Protein AF-0000000071927626 (afdb_homodimer)

Solvent-accessible surface area (backbone atoms only — not comparable to full-atom values): 31770 Å² total; per-residue (Å²): 131,85,54,72,72,73,43,43,65,54,48,47,54,32,38,76,66,55,18,36,39,77,75,54,97,90,39,72,40,68,29,75,59,20,46,48,46,47,48,46,46,43,46,45,42,46,58,71,63,39,72,66,50,51,65,53,47,36,52,74,73,66,48,76,83,51,55,66,34,42,35,58,22,53,21,38,52,63,71,38,95,50,81,72,76,53,72,68,54,52,50,49,32,52,75,71,53,41,40,75,35,84,67,49,60,33,39,37,35,51,79,58,47,36,29,42,33,28,72,89,71,47,73,46,75,38,41,68,43,35,72,62,47,56,37,50,58,45,45,44,81,41,42,84,43,51,51,36,57,45,65,69,70,79,61,70,52,32,38,38,36,27,69,42,69,34,28,63,73,53,45,79,70,56,86,34,36,40,39,35,36,38,53,84,86,41,53,67,53,51,43,44,58,58,66,17,39,64,87,82,41,39,60,27,38,35,56,37,52,36,53,68,34,51,50,50,44,50,52,47,17,64,73,64,71,45,71,50,28,37,47,40,48,69,73,42,65,69,50,47,75,71,58,48,36,73,59,77,95,53,72,74,73,54,72,90,78,44,58,70,63,51,42,72,75,41,43,68,34,55,74,66,46,29,24,34,60,39,32,63,50,22,70,54,90,48,69,44,78,42,96,132,85,55,72,72,73,43,42,63,54,49,47,52,32,37,76,66,55,18,35,40,78,77,52,97,92,39,70,41,68,28,77,61,20,47,50,46,47,47,44,46,43,48,43,41,46,60,70,62,38,72,66,50,51,65,52,46,34,53,74,73,66,49,76,83,52,56,66,36,41,36,59,22,53,21,38,51,63,72,37,95,50,81,72,76,52,72,67,54,51,51,51,32,53,74,71,52,41,40,74,35,83,69,48,59,33,38,37,35,50,78,58,47,37,29,43,31,30,73,90,72,48,73,46,73,38,42,68,42,36,70,62,48,56,36,50,59,45,46,45,81,44,42,84,44,52,49,36,57,45,66,67,70,80,62,72,51,33,37,39,37,26,68,42,67,32,28,63,72,53,47,78,69,55,85,33,34,40,38,34,35,38,53,84,85,40,52,68,52,51,44,44,56,58,66,16,40,66,87,82,41,41,61,28,37,37,57,36,52,36,53,69,34,51,50,50,44,50,52,48,17,63,74,62,73,46,72,51,28,36,48,39,48,69,73,43,64,70,49,48,74,73,57,47,37,73,59,76,95,54,74,72,72,54,72,89,78,45,56,68,65,50,43,72,74,42,44,69,33,56,74,67,45,29,26,34,62,39,31,64,50,20,71,53,89,48,68,44,78,43,94

Structure (mmCIF, N/CA/C/O backbone):
data_AF-0000000071927626-model_v1
#
loop_
_entity.id
_entity.type
_entity.pdbx_description
1 polymer 'Uncharacterized protein'
#
loop_
_atom_site.group_PDB
_atom_site.id
_atom_site.type_symbol
_atom_site.label_atom_id
_atom_site.label_alt_id
_atom_site.label_comp_id
_atom_site.label_asym_id
_atom_site.label_entity_id
_atom_site.label_seq_id
_atom_site.pdbx_PDB_ins_code
_atom_site.Cartn_x
_atom_site.Cartn_y
_atom_site.Cartn_z
_atom_site.occupancy
_atom_site.B_iso_or_equiv
_atom_site.auth_seq_id
_atom_site.auth_comp_id
_atom_site.auth_asym_id
_atom_site.auth_atom_id
_atom_site.pdbx_PDB_model_num
ATOM 1 N N . MET A 1 1 ? 23.094 -19.234 -42.438 1 23.61 1 MET A N 1
ATOM 2 C CA . MET A 1 1 ? 23.734 -19.094 -43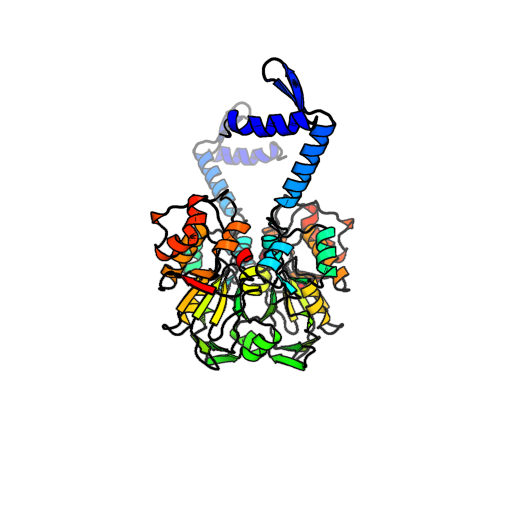.75 1 23.61 1 MET A CA 1
ATOM 3 C C . MET A 1 1 ? 22.969 -19.859 -44.812 1 23.61 1 MET A C 1
ATOM 5 O O . MET A 1 1 ? 22.938 -21.094 -44.781 1 23.61 1 MET A O 1
ATOM 9 N N . VAL A 1 2 ? 21.812 -19.422 -45.25 1 40.06 2 VAL A N 1
ATOM 10 C CA . VAL A 1 2 ? 21.078 -20.047 -46.344 1 40.06 2 VAL A CA 1
ATOM 11 C C . VAL A 1 2 ? 21.953 -20.078 -47.594 1 40.06 2 VAL A C 1
ATOM 13 O O . VAL A 1 2 ? 22.453 -19.031 -48.031 1 40.06 2 VAL A O 1
ATOM 16 N N . ARG A 1 3 ? 22.562 -21.172 -47.812 1 43.41 3 ARG A N 1
ATOM 17 C CA . ARG A 1 3 ? 23.422 -21.422 -48.969 1 43.41 3 ARG A CA 1
ATOM 18 C C . ARG A 1 3 ? 22.719 -21.062 -50.281 1 43.41 3 ARG A C 1
ATOM 20 O O . ARG A 1 3 ? 21.484 -21.156 -50.375 1 43.41 3 ARG A O 1
ATOM 27 N N . ALA A 1 4 ? 23.406 -20.438 -51.188 1 45.59 4 ALA A N 1
ATOM 28 C CA . ALA A 1 4 ? 23 -19.953 -52.5 1 45.59 4 ALA A CA 1
ATOM 29 C C . ALA A 1 4 ? 22.281 -21.031 -53.281 1 45.59 4 ALA A C 1
ATOM 31 O O . ALA A 1 4 ? 21.312 -20.75 -54 1 45.59 4 ALA A O 1
ATOM 32 N N . ARG A 1 5 ? 22.75 -22.234 -53.188 1 51.31 5 ARG A N 1
ATOM 33 C CA . ARG A 1 5 ? 22.172 -23.328 -54 1 51.31 5 ARG A CA 1
ATOM 34 C C . ARG A 1 5 ? 20.75 -23.625 -53.531 1 51.31 5 ARG A C 1
ATOM 36 O O . ARG A 1 5 ? 19.922 -24.062 -54.344 1 51.31 5 ARG A O 1
ATOM 43 N N . GLN A 1 6 ? 20.484 -23.469 -52.25 1 51.66 6 GLN A N 1
ATOM 44 C CA . GLN A 1 6 ? 19.156 -23.797 -51.719 1 51.66 6 GLN A CA 1
ATOM 45 C C . GLN A 1 6 ? 18.125 -22.781 -52.188 1 51.66 6 GLN A C 1
ATOM 47 O O . GLN A 1 6 ? 16.922 -23.047 -52.094 1 51.66 6 GLN A O 1
ATOM 52 N N . TRP A 1 7 ? 18.641 -21.656 -52.656 1 54.69 7 TRP A N 1
ATOM 53 C CA . TRP A 1 7 ? 17.688 -20.656 -53.094 1 54.69 7 TRP A CA 1
ATOM 54 C C . TRP A 1 7 ? 17.359 -20.828 -54.594 1 54.69 7 TRP A C 1
ATOM 56 O O . TRP A 1 7 ? 16.469 -20.156 -55.125 1 54.69 7 TRP A O 1
ATOM 66 N N . GLN A 1 8 ? 18.172 -21.75 -55.219 1 60 8 GLN A N 1
ATOM 67 C CA . GLN A 1 8 ? 17.984 -21.891 -56.656 1 60 8 GLN A CA 1
ATOM 68 C C . GLN A 1 8 ? 16.578 -22.359 -57 1 60 8 GLN A C 1
ATOM 70 O O . GLN A 1 8 ? 15.93 -21.828 -57.906 1 60 8 GLN A O 1
ATOM 75 N N . PRO A 1 9 ? 16.156 -23.422 -56.281 1 61.47 9 PRO A N 1
ATOM 76 C CA . PRO A 1 9 ? 14.781 -23.797 -56.625 1 61.47 9 PRO A CA 1
ATOM 77 C C . PRO A 1 9 ? 13.781 -22.688 -56.312 1 61.47 9 PRO A C 1
ATOM 79 O O . PRO A 1 9 ? 12.82 -22.5 -57.062 1 61.47 9 PRO A O 1
ATOM 82 N N . LEU A 1 10 ? 13.961 -21.953 -55.281 1 64.88 10 LEU A N 1
ATOM 83 C CA . LEU A 1 10 ? 13.078 -20.828 -55 1 64.88 10 LEU A CA 1
ATOM 84 C C . LEU A 1 10 ? 13.195 -19.734 -56.062 1 64.88 10 LEU A C 1
ATOM 86 O O . LEU A 1 10 ? 12.18 -19.172 -56.469 1 64.88 10 LEU A O 1
ATOM 90 N N . LEU A 1 11 ? 14.391 -19.5 -56.469 1 68.12 11 LEU A N 1
ATOM 91 C CA . LEU A 1 11 ? 14.594 -18.531 -57.531 1 68.12 11 LEU A CA 1
ATOM 92 C C . LEU A 1 11 ? 13.93 -19 -58.812 1 68.12 11 LEU A C 1
ATOM 94 O O . LEU A 1 11 ? 13.328 -18.203 -59.531 1 68.12 11 LEU A O 1
ATOM 98 N N . GLY A 1 12 ? 14.094 -20.281 -59.094 1 69 12 GLY A N 1
ATOM 99 C CA . GLY A 1 12 ? 13.422 -20.859 -60.25 1 69 12 GLY A CA 1
ATOM 100 C C . GLY A 1 12 ? 11.906 -20.75 -60.188 1 69 12 GLY A C 1
ATOM 101 O O . GLY A 1 12 ? 11.258 -20.375 -61.156 1 69 12 GLY A O 1
ATOM 102 N N . LEU A 1 13 ? 11.398 -21.016 -59 1 68.31 13 LEU A N 1
ATOM 103 C CA . LEU A 1 13 ? 9.961 -20.938 -58.812 1 68.31 13 LEU A CA 1
ATOM 104 C C . LEU A 1 13 ? 9.477 -19.5 -58.938 1 68.31 13 LEU A C 1
ATOM 106 O O . LEU A 1 13 ? 8.43 -19.234 -59.531 1 68.31 13 LEU A O 1
ATOM 110 N N . LEU A 1 14 ? 10.242 -18.562 -58.438 1 72.81 14 LEU A N 1
ATOM 111 C CA . LEU A 1 14 ? 9.867 -17.156 -58.531 1 72.81 14 LEU A CA 1
ATOM 112 C C . LEU A 1 14 ? 10.023 -16.641 -59.969 1 72.81 14 LEU A C 1
ATOM 114 O O . LEU A 1 14 ? 9.195 -15.852 -60.438 1 72.81 14 LEU A O 1
ATOM 118 N N . LYS A 1 15 ? 11.023 -17.172 -60.625 1 73.06 15 LYS A N 1
ATOM 119 C CA . LYS A 1 15 ? 11.234 -16.812 -62 1 73.06 15 LYS A CA 1
ATOM 120 C C . LYS A 1 15 ? 10.156 -17.406 -62.906 1 73.06 15 LYS A C 1
ATOM 122 O O . LYS A 1 15 ? 9.625 -16.734 -63.781 1 73.06 15 LYS A O 1
ATOM 127 N N . ASP A 1 16 ? 9.797 -18.672 -62.656 1 73.19 16 ASP A N 1
ATOM 128 C CA . ASP A 1 16 ? 8.797 -19.359 -63.469 1 73.19 16 ASP A CA 1
ATOM 129 C C . ASP A 1 16 ? 7.414 -18.734 -63.312 1 73.19 16 ASP A C 1
ATOM 131 O O . ASP A 1 16 ? 6.57 -18.828 -64.188 1 73.19 16 ASP A O 1
ATOM 135 N N . ASN A 1 17 ? 7.309 -18.062 -62.188 1 74.88 17 ASN A N 1
ATOM 136 C CA . ASN A 1 17 ? 6.02 -17.422 -61.938 1 74.88 17 ASN A CA 1
ATOM 137 C C . ASN A 1 17 ? 6.098 -15.906 -62.125 1 74.88 17 ASN A C 1
ATOM 139 O O . ASN A 1 17 ? 5.207 -15.18 -61.688 1 74.88 17 ASN A O 1
ATOM 143 N N . GLN A 1 18 ? 7.141 -15.531 -62.75 1 74.19 18 GLN A N 1
ATOM 144 C CA . GLN A 1 18 ? 7.371 -14.164 -63.188 1 74.19 18 GLN A CA 1
ATOM 145 C C . GLN A 1 18 ? 7.441 -13.195 -62 1 74.19 18 GLN A C 1
ATOM 147 O O . GLN A 1 18 ? 7.043 -12.039 -62.125 1 74.19 18 GLN A O 1
ATOM 152 N N . LEU A 1 19 ? 7.895 -13.672 -60.969 1 75.44 19 LEU A N 1
ATOM 153 C CA . LEU A 1 19 ? 8.023 -12.828 -59.781 1 75.44 19 LEU A CA 1
ATOM 154 C C . LEU A 1 19 ? 9.438 -12.266 -59.688 1 75.44 19 LEU A C 1
ATOM 156 O O . LEU A 1 19 ? 9.672 -11.328 -58.906 1 75.44 19 LEU A O 1
ATOM 160 N N . LEU A 1 20 ? 10.391 -12.867 -60.406 1 76.5 20 LEU A N 1
ATOM 161 C CA . LEU A 1 20 ? 11.773 -12.422 -60.469 1 76.5 20 LEU A CA 1
ATOM 162 C C . LEU A 1 20 ? 12.195 -12.141 -61.906 1 76.5 20 LEU A C 1
ATOM 164 O O . LEU A 1 20 ? 11.812 -12.867 -62.844 1 76.5 20 LEU A O 1
ATOM 168 N N . LEU A 1 21 ? 12.773 -10.953 -62.094 1 77.12 21 LEU A N 1
ATOM 169 C CA . LEU A 1 21 ? 13.398 -10.633 -63.406 1 77.12 21 LEU A CA 1
ATOM 170 C C . LEU A 1 21 ? 14.898 -10.906 -63.344 1 77.12 21 LEU A C 1
ATOM 172 O O . LEU A 1 21 ? 15.578 -10.477 -62.406 1 77.12 21 LEU A O 1
ATOM 176 N N . ALA A 1 22 ? 15.391 -11.68 -64.25 1 74.56 22 ALA A N 1
ATOM 177 C CA . ALA A 1 22 ? 16.828 -11.945 -64.375 1 74.56 22 ALA A CA 1
ATOM 178 C C . ALA A 1 22 ? 17.531 -10.82 -65.125 1 74.56 22 ALA A C 1
ATOM 180 O O . ALA A 1 22 ? 17.156 -10.484 -66.25 1 74.56 22 ALA A O 1
ATOM 181 N N . LEU A 1 23 ? 18.281 -9.938 -64.375 1 71.31 23 LEU A N 1
ATOM 182 C CA . LEU A 1 23 ? 19 -8.836 -65 1 71.31 23 LEU A CA 1
ATOM 183 C C . LEU A 1 23 ? 20.375 -9.289 -65.5 1 71.31 23 LEU A C 1
ATOM 185 O O . LEU A 1 23 ? 21.203 -8.461 -65.875 1 71.31 23 LEU A O 1
ATOM 189 N N . GLY A 1 24 ? 20.688 -10.539 -65.5 1 71.38 24 GLY A N 1
ATOM 190 C CA . GLY A 1 24 ? 21.984 -11.039 -65.938 1 71.38 24 GLY A CA 1
ATOM 191 C C . GLY A 1 24 ? 22.953 -11.188 -64.75 1 71.38 24 GLY A C 1
ATOM 192 O O . GLY A 1 24 ? 22.75 -10.625 -63.688 1 71.38 24 GLY A O 1
ATOM 193 N N . ASN A 1 25 ? 24.109 -11.922 -64.875 1 68.88 25 ASN A N 1
ATOM 194 C CA . ASN A 1 25 ? 25.203 -12.18 -63.938 1 68.88 25 ASN A CA 1
ATOM 195 C C . ASN A 1 25 ? 24.688 -12.531 -62.531 1 68.88 25 ASN A C 1
ATOM 197 O O . ASN A 1 25 ? 25.188 -12.016 -61.531 1 68.88 25 ASN A O 1
ATOM 201 N N . HIS A 1 26 ? 23.594 -13.32 -62.438 1 65 26 HIS A N 1
ATOM 202 C CA . HIS A 1 26 ? 23.016 -13.852 -61.219 1 65 26 HIS A CA 1
ATOM 203 C C . HIS A 1 26 ? 22.391 -12.75 -60.375 1 65 26 HIS A C 1
ATOM 205 O O . HIS A 1 26 ? 22.344 -12.836 -59.156 1 65 26 HIS A O 1
ATOM 211 N N . HIS A 1 27 ? 22.156 -11.664 -61.031 1 72.31 27 HIS A N 1
ATOM 212 C CA . HIS A 1 27 ? 21.391 -10.609 -60.375 1 72.31 27 HIS A CA 1
ATOM 213 C C . HIS A 1 27 ? 19.922 -10.672 -60.75 1 72.31 27 HIS A C 1
ATOM 215 O O . HIS A 1 27 ? 19.578 -10.852 -61.906 1 72.31 27 HIS A O 1
ATOM 221 N N . TYR A 1 28 ? 19.125 -10.898 -59.719 1 74.06 28 TYR A N 1
ATOM 222 C CA . TYR A 1 28 ? 17.672 -10.977 -59.906 1 74.06 28 TYR A CA 1
ATOM 223 C C . TYR A 1 28 ? 16.984 -9.781 -59.25 1 74.06 28 TYR A C 1
ATOM 225 O O . TYR A 1 28 ? 17.469 -9.234 -58.281 1 74.06 28 TYR A O 1
ATOM 233 N N . GLU A 1 29 ? 15.945 -9.219 -60.031 1 74.44 29 GLU A N 1
ATOM 234 C CA . GLU A 1 29 ? 15.078 -8.188 -59.5 1 74.44 29 GLU A CA 1
ATOM 235 C C . GLU A 1 29 ? 13.633 -8.664 -59.406 1 74.44 29 GLU A C 1
ATOM 237 O O . GLU A 1 29 ? 13.156 -9.383 -60.281 1 74.44 29 GLU A O 1
ATOM 242 N N . LEU A 1 30 ? 13.031 -8.391 -58.312 1 74.25 30 LEU A N 1
ATOM 243 C CA . LEU A 1 30 ? 11.609 -8.695 -58.156 1 74.25 30 LEU A CA 1
ATOM 244 C C . LEU A 1 30 ? 10.781 -7.855 -59.125 1 74.25 30 LEU A C 1
ATOM 246 O O . LEU A 1 30 ? 11.008 -6.652 -59.25 1 74.25 30 LEU A O 1
ATOM 250 N N . THR A 1 31 ? 9.914 -8.516 -59.875 1 76 31 THR A N 1
ATOM 251 C CA . THR A 1 31 ? 8.914 -7.797 -60.656 1 76 31 THR A CA 1
ATOM 252 C C . THR A 1 31 ? 7.879 -7.148 -59.75 1 76 31 THR A C 1
ATOM 254 O O . THR A 1 31 ? 7.812 -7.465 -58.562 1 76 31 THR A O 1
ATOM 257 N N . PRO A 1 32 ? 7.094 -6.266 -60.188 1 76.25 32 PRO A N 1
ATOM 258 C CA . PRO A 1 32 ? 6.004 -5.723 -59.375 1 76.25 32 PRO A CA 1
ATOM 259 C C . PRO A 1 32 ? 5.074 -6.809 -58.844 1 76.25 32 PRO A C 1
ATOM 261 O O . PRO A 1 32 ? 4.621 -6.727 -57.688 1 76.25 32 PRO A O 1
ATOM 264 N N . ALA A 1 33 ? 4.898 -7.801 -59.594 1 73.75 33 ALA A N 1
ATOM 265 C CA . ALA A 1 33 ? 4.082 -8.922 -59.156 1 73.75 33 ALA A CA 1
ATOM 266 C C . ALA A 1 33 ? 4.809 -9.742 -58.094 1 73.75 33 ALA A C 1
ATOM 268 O O . ALA A 1 33 ? 4.191 -10.195 -57.125 1 73.75 33 ALA A O 1
ATOM 269 N N . GLY A 1 34 ? 6.051 -9.844 -58.25 1 70.12 34 GLY A N 1
ATOM 270 C CA . GLY A 1 34 ? 6.852 -10.547 -57.281 1 70.12 34 GLY A CA 1
ATOM 271 C C . GLY A 1 34 ? 6.93 -9.805 -55.938 1 70.12 34 GLY A C 1
ATOM 272 O O . GLY A 1 34 ? 6.836 -10.422 -54.875 1 70.12 34 GLY A O 1
ATOM 273 N N . ARG A 1 35 ? 7.051 -8.578 -56.094 1 70.62 35 ARG A N 1
ATOM 274 C CA . ARG A 1 35 ? 7.043 -7.762 -54.875 1 70.62 35 ARG A CA 1
ATOM 275 C C . ARG A 1 35 ? 5.703 -7.867 -54.156 1 70.62 35 ARG A C 1
ATOM 277 O O . ARG A 1 35 ? 5.664 -7.973 -52.938 1 70.62 35 ARG A O 1
ATOM 284 N N . ARG A 1 36 ? 4.68 -7.832 -54.875 1 66.25 36 ARG A N 1
ATOM 285 C CA . ARG A 1 36 ? 3.354 -7.98 -54.281 1 66.25 36 ARG A CA 1
ATOM 286 C C . ARG A 1 36 ? 3.184 -9.359 -53.656 1 66.25 36 ARG A C 1
ATOM 288 O O . ARG A 1 36 ? 2.645 -9.484 -52.562 1 66.25 36 ARG A O 1
ATOM 295 N N . TYR A 1 37 ? 3.641 -10.289 -54.406 1 62.88 37 TYR A N 1
ATOM 296 C CA . TYR A 1 37 ? 3.527 -11.656 -53.906 1 62.88 37 TYR A CA 1
ATOM 297 C C . TYR A 1 37 ? 4.359 -11.859 -52.656 1 62.88 37 TYR A C 1
ATOM 299 O O . TYR A 1 37 ? 3.871 -12.414 -51.656 1 62.88 37 TYR A O 1
ATOM 307 N N . LEU A 1 38 ? 5.512 -11.398 -52.656 1 64.25 38 LEU A N 1
ATOM 308 C CA . LEU A 1 38 ? 6.359 -11.57 -51.5 1 64.25 38 LEU A CA 1
ATOM 309 C C . LEU A 1 38 ? 5.855 -10.719 -50.344 1 64.25 38 LEU A C 1
ATOM 311 O O . LEU A 1 38 ? 5.887 -11.156 -49.188 1 64.25 38 LEU A O 1
ATOM 315 N N . THR A 1 39 ? 5.41 -9.594 -50.719 1 64 39 THR A N 1
ATOM 316 C CA . THR A 1 39 ? 4.812 -8.766 -49.688 1 64 39 THR A CA 1
ATOM 317 C C . THR A 1 39 ? 3.586 -9.453 -49.094 1 64 39 THR A C 1
ATOM 319 O O . THR A 1 39 ? 3.402 -9.445 -47.875 1 64 39 THR A O 1
ATOM 322 N N . ARG A 1 40 ? 2.814 -9.93 -49.969 1 60.16 40 ARG A N 1
ATOM 323 C CA . ARG A 1 40 ? 1.632 -10.641 -49.5 1 60.16 40 ARG A CA 1
ATOM 324 C C . ARG A 1 40 ? 2.021 -11.891 -48.719 1 60.16 40 ARG A C 1
ATOM 326 O O . ARG A 1 40 ? 1.468 -12.164 -47.656 1 60.16 40 ARG A O 1
ATOM 333 N N . GLU A 1 41 ? 2.918 -12.648 -49.312 1 60.59 41 GLU A N 1
ATOM 334 C CA . GLU A 1 41 ? 3.348 -13.867 -48.625 1 60.59 41 GLU A CA 1
ATOM 335 C C . GLU A 1 41 ? 4.043 -13.539 -47.312 1 60.59 41 GLU A C 1
ATOM 337 O O . GLU A 1 41 ? 3.859 -14.242 -46.312 1 60.59 41 GLU A O 1
ATOM 342 N N . LEU A 1 42 ? 4.777 -12.484 -47.438 1 56.38 42 LEU A N 1
ATOM 343 C CA . LEU A 1 42 ? 5.418 -12.039 -46.188 1 56.38 42 LEU A CA 1
ATOM 344 C C . LEU A 1 42 ? 4.383 -11.516 -45.188 1 56.38 42 LEU A C 1
ATOM 346 O O . LEU A 1 42 ? 4.496 -11.758 -44 1 56.38 42 LEU A O 1
ATOM 350 N N . THR A 1 43 ? 3.508 -10.734 -45.781 1 57.44 43 THR A N 1
ATOM 351 C CA . THR A 1 43 ? 2.395 -10.305 -44.938 1 57.44 43 THR A CA 1
ATOM 352 C C . THR A 1 43 ? 1.615 -11.508 -44.406 1 57.44 43 THR A C 1
ATOM 354 O O . THR A 1 43 ? 1.239 -11.547 -43.25 1 57.44 43 THR A O 1
ATOM 357 N N . LEU A 1 44 ? 1.325 -12.375 -45.344 1 52.66 44 LEU A N 1
ATOM 358 C CA . LEU A 1 44 ? 0.634 -13.594 -44.969 1 52.66 44 LEU A CA 1
ATOM 359 C C . LEU A 1 44 ? 1.498 -14.43 -44.031 1 52.66 44 LEU A C 1
ATOM 361 O O . LEU A 1 44 ? 0.991 -15.023 -43.062 1 52.66 44 LEU A O 1
ATOM 365 N N . ALA A 1 45 ? 2.705 -14.602 -44.438 1 53 45 ALA A N 1
ATOM 366 C CA . ALA A 1 45 ? 3.643 -15.289 -43.531 1 53 45 ALA A CA 1
ATOM 367 C C . ALA A 1 45 ? 3.789 -14.547 -42.219 1 53 45 ALA A C 1
ATOM 369 O O . ALA A 1 45 ? 3.895 -15.18 -41.156 1 53 45 ALA A O 1
ATOM 370 N N . GLU A 1 46 ? 3.992 -13.266 -42.406 1 52.22 46 GLU A N 1
ATOM 371 C CA . GLU A 1 46 ? 3.986 -12.484 -41.188 1 52.22 46 GLU A CA 1
ATOM 372 C C . GLU A 1 46 ? 2.699 -12.703 -40.406 1 52.22 46 GLU A C 1
ATOM 374 O O . GLU A 1 46 ? 2.723 -12.781 -39.156 1 52.22 46 GLU A O 1
ATOM 379 N N . ILE A 1 47 ? 1.61 -12.672 -41.156 1 49.16 47 ILE A N 1
ATOM 380 C CA . ILE A 1 47 ? 0.325 -13 -40.562 1 49.16 47 ILE A CA 1
ATOM 381 C C . ILE A 1 47 ? 0.337 -14.453 -40.094 1 49.16 47 ILE A C 1
ATOM 383 O O . ILE A 1 47 ? -0.158 -14.766 -39 1 49.16 47 ILE A O 1
ATOM 387 N N . ALA A 1 48 ? 0.752 -15.461 -40.969 1 50.81 48 ALA A N 1
ATOM 388 C CA . ALA A 1 48 ? 0.795 -16.875 -40.625 1 50.81 48 ALA A CA 1
ATOM 389 C C . ALA A 1 48 ? 1.759 -17.125 -39.469 1 50.81 48 ALA A C 1
ATOM 391 O O . ALA A 1 48 ? 1.531 -18.016 -38.656 1 50.81 48 ALA A O 1
ATOM 392 N N . THR A 1 49 ? 2.85 -16.406 -39.469 1 53.72 49 THR A N 1
ATOM 393 C CA . THR A 1 49 ? 3.852 -16.719 -38.469 1 53.72 49 THR A CA 1
ATOM 394 C C . THR A 1 49 ? 3.752 -15.734 -37.312 1 53.72 49 THR A C 1
ATOM 396 O O . THR A 1 49 ? 4.641 -15.695 -36.438 1 53.72 49 THR A O 1
ATOM 399 N N . ALA A 1 50 ? 2.83 -14.852 -37.469 1 57.91 50 ALA A N 1
ATOM 400 C CA . ALA A 1 50 ? 2.777 -13.852 -36.406 1 57.91 50 ALA A CA 1
ATOM 401 C C . ALA A 1 50 ? 2.49 -14.508 -35.062 1 57.91 50 ALA A C 1
ATOM 403 O O . ALA A 1 50 ? 1.683 -15.438 -34.969 1 57.91 50 ALA A O 1
ATOM 404 N N . PRO A 1 51 ? 3.391 -14.289 -34.25 1 65.75 51 PRO A N 1
ATOM 405 C CA . PRO A 1 51 ? 3.096 -14.812 -32.906 1 65.75 51 PRO A CA 1
ATOM 406 C C . PRO A 1 51 ? 1.652 -14.547 -32.469 1 65.75 51 PRO A C 1
ATOM 408 O O . PRO A 1 51 ? 1.049 -13.562 -32.875 1 65.75 51 PRO A O 1
ATOM 411 N N . PRO A 1 52 ? 0.988 -15.633 -32.094 1 76.31 52 PRO A N 1
ATOM 412 C CA . PRO A 1 52 ? -0.389 -15.453 -31.641 1 76.31 52 PRO A CA 1
ATOM 413 C C . PRO A 1 52 ? -0.571 -14.18 -30.812 1 76.31 52 PRO A C 1
ATOM 415 O O . PRO A 1 52 ? 0.357 -13.75 -30.109 1 76.31 52 PRO A O 1
ATOM 418 N N . THR A 1 53 ? -1.671 -13.547 -31.141 1 80.94 53 THR A N 1
ATOM 419 C CA . THR A 1 53 ? -2.051 -12.445 -30.266 1 80.94 53 THR A CA 1
ATOM 420 C C . THR A 1 53 ? -2.141 -12.906 -28.812 1 80.94 53 THR A C 1
ATOM 422 O O . THR A 1 53 ? -2.262 -14.109 -28.547 1 80.94 53 THR A O 1
ATOM 425 N N . PRO A 1 54 ? -1.93 -12.031 -27.922 1 83.12 54 PRO A N 1
ATOM 426 C CA . PRO A 1 54 ? -2.049 -12.406 -26.5 1 83.12 54 PRO A CA 1
ATOM 427 C C . PRO A 1 54 ? -3.342 -13.172 -26.203 1 83.12 54 PRO A C 1
ATOM 429 O O . PRO A 1 54 ? -3.328 -14.141 -25.453 1 83.12 54 PRO A O 1
ATOM 432 N N . GLU A 1 55 ? -4.383 -12.82 -26.859 1 82.88 55 GLU A N 1
ATOM 433 C CA . GLU A 1 55 ? -5.664 -13.492 -26.625 1 82.88 55 GLU A CA 1
ATOM 434 C C . GLU A 1 55 ? -5.641 -14.914 -27.172 1 82.88 55 GLU A C 1
ATOM 436 O O . GLU A 1 55 ? -6.176 -15.836 -26.547 1 82.88 55 GLU A O 1
ATOM 441 N N . GLU A 1 56 ? -5.07 -15.039 -28.297 1 84.31 56 GLU A N 1
ATOM 442 C CA . GLU A 1 56 ? -4.957 -16.359 -28.906 1 84.31 56 GLU A CA 1
ATOM 443 C C . GLU A 1 56 ? -4.082 -17.281 -28.062 1 84.31 56 GLU A C 1
ATOM 445 O O . GLU A 1 56 ? -4.398 -18.469 -27.906 1 84.31 56 GLU A O 1
ATOM 450 N N . TRP A 1 57 ? -3.072 -16.719 -27.625 1 89.62 57 TRP A N 1
ATOM 451 C CA . TRP A 1 57 ? -2.184 -17.516 -26.781 1 89.62 57 TRP A CA 1
ATOM 452 C C . TRP A 1 57 ? -2.893 -17.969 -25.516 1 89.62 57 TRP A C 1
ATOM 454 O O . TRP A 1 57 ? -2.828 -19.141 -25.141 1 89.62 57 TRP A O 1
ATOM 464 N N . LEU A 1 58 ? -3.557 -17.031 -24.828 1 88.69 58 LEU A N 1
ATOM 465 C CA . LEU A 1 58 ? -4.277 -17.344 -23.609 1 88.69 58 LEU A CA 1
ATOM 466 C C . LEU A 1 58 ? -5.309 -18.453 -23.844 1 88.69 58 LEU A C 1
ATOM 468 O O . LEU A 1 58 ? -5.414 -19.375 -23.047 1 88.69 58 LEU A O 1
ATOM 472 N N . HIS A 1 59 ? -5.992 -18.328 -24.953 1 86.25 59 HIS A N 1
ATOM 473 C CA . HIS A 1 59 ? -6.992 -19.328 -25.297 1 86.25 59 HIS A CA 1
ATOM 474 C C . HIS A 1 59 ? -6.348 -20.688 -25.547 1 86.25 59 HIS A C 1
ATOM 476 O O . HIS A 1 59 ? -6.879 -21.719 -25.125 1 86.25 59 HIS A O 1
ATOM 482 N N . GLY A 1 60 ? -5.25 -20.656 -26.219 1 87.75 60 GLY A N 1
ATOM 483 C CA . GLY A 1 60 ? -4.523 -21.875 -26.5 1 87.75 60 GLY A CA 1
ATOM 484 C C . GLY A 1 60 ? -4.055 -22.594 -25.234 1 87.75 60 GLY A C 1
ATOM 485 O O . GLY A 1 60 ? -3.957 -23.812 -25.219 1 87.75 60 GLY A O 1
ATOM 486 N N . GLN A 1 61 ? -3.75 -21.797 -24.156 1 88.94 61 GLN A N 1
ATOM 487 C CA . GLN A 1 61 ? -3.271 -22.359 -22.906 1 88.94 61 GLN A CA 1
ATOM 488 C C . GLN A 1 61 ? -4.438 -22.734 -22 1 88.94 61 GLN A C 1
ATOM 490 O O . GLN A 1 61 ? -4.234 -23.344 -20.938 1 88.94 61 GLN A O 1
ATOM 495 N N . GLY A 1 62 ? -5.656 -22.312 -22.406 1 85.38 62 GLY A N 1
ATOM 496 C CA . GLY A 1 62 ? -6.828 -22.578 -21.594 1 85.38 62 GLY A CA 1
ATOM 497 C C . GLY A 1 62 ? -6.992 -21.609 -20.438 1 85.38 62 GLY A C 1
ATOM 498 O O . GLY A 1 62 ? -7.652 -21.922 -19.453 1 85.38 62 GLY A O 1
ATOM 499 N N . TRP A 1 63 ? -6.309 -20.516 -20.562 1 87.31 63 TRP A N 1
ATOM 500 C CA . TRP A 1 63 ? -6.438 -19.5 -19.516 1 87.31 63 TRP A CA 1
ATOM 501 C C . TRP A 1 63 ? -7.684 -18.656 -19.75 1 87.31 63 TRP A C 1
ATOM 503 O O . TRP A 1 63 ? -7.988 -18.266 -20.875 1 87.31 63 TRP A O 1
ATOM 513 N N . GLN A 1 64 ? -8.445 -18.453 -18.688 1 81.38 64 GLN A N 1
ATOM 514 C CA . GLN A 1 64 ? -9.641 -17.625 -18.75 1 81.38 64 GLN A CA 1
ATOM 515 C C . GLN A 1 64 ? -9.477 -16.375 -17.875 1 81.38 64 GLN A C 1
ATOM 517 O O . GLN A 1 64 ? -9.031 -16.469 -16.734 1 81.38 64 GLN A O 1
ATOM 522 N N . LEU A 1 65 ? -9.734 -15.312 -18.547 1 87 65 LEU A N 1
ATOM 523 C CA . LEU A 1 65 ? -9.711 -14.062 -17.781 1 87 65 LEU A CA 1
ATOM 524 C C . LEU A 1 65 ? -11 -13.891 -16.984 1 87 65 LEU A C 1
ATOM 526 O O . LEU A 1 65 ? -12.086 -14.188 -17.5 1 87 65 LEU A O 1
ATOM 530 N N . ALA A 1 66 ? -10.828 -13.555 -15.75 1 88.56 66 ALA A N 1
ATOM 531 C CA . ALA A 1 66 ? -11.984 -13.266 -14.914 1 88.56 66 ALA A CA 1
ATOM 532 C C . ALA A 1 66 ? -12.617 -11.93 -15.281 1 88.56 66 ALA A C 1
ATOM 534 O O . ALA A 1 66 ? -12.078 -11.188 -16.109 1 88.56 66 ALA A O 1
ATOM 535 N N . GLU A 1 67 ? -13.805 -11.742 -14.734 1 90.19 67 GLU A N 1
ATOM 536 C CA . GLU A 1 67 ? -14.492 -10.477 -14.961 1 90.19 67 GLU A CA 1
ATOM 537 C C . GLU A 1 67 ? -13.641 -9.289 -14.5 1 90.19 67 GLU A C 1
ATOM 539 O O . GLU A 1 67 ? -13.625 -8.25 -15.156 1 90.19 67 GLU A O 1
ATOM 544 N N . GLN A 1 68 ? -13.016 -9.539 -13.43 1 93.94 68 GLN A N 1
ATOM 545 C CA . GLN A 1 68 ? -12.078 -8.539 -12.93 1 93.94 68 GLN A CA 1
ATOM 546 C C . GLN A 1 68 ? -10.648 -9.07 -12.945 1 93.94 68 GLN A C 1
ATOM 548 O O . GLN A 1 68 ? -10.383 -10.164 -12.438 1 93.94 68 GLN A O 1
ATOM 553 N N . VAL A 1 69 ? -9.781 -8.305 -13.633 1 95.69 69 VAL A N 1
ATOM 554 C CA . VAL A 1 69 ? -8.398 -8.758 -13.789 1 95.69 69 VAL A CA 1
ATOM 555 C C . VAL A 1 69 ? -7.449 -7.656 -13.32 1 95.69 69 VAL A C 1
ATOM 557 O O . VAL A 1 69 ? -7.703 -6.473 -13.547 1 95.69 69 VAL A O 1
ATOM 560 N N . ASN A 1 70 ? -6.418 -8.062 -12.672 1 97.25 70 ASN A N 1
ATOM 561 C CA . ASN A 1 70 ? -5.402 -7.094 -12.281 1 97.25 70 ASN A CA 1
ATOM 562 C C . ASN A 1 70 ? -4.75 -6.441 -13.5 1 97.25 70 ASN A C 1
ATOM 564 O O . ASN A 1 70 ? -4.352 -7.133 -14.438 1 97.25 70 ASN A O 1
ATOM 568 N N . GLU A 1 71 ? -4.598 -5.188 -13.461 1 96.88 71 GLU A N 1
ATOM 569 C CA . GLU A 1 71 ? -4.145 -4.434 -14.625 1 96.88 71 GLU A CA 1
ATOM 570 C C . GLU A 1 71 ? -2.691 -4.758 -14.961 1 96.88 71 GLU A C 1
ATOM 572 O O . GLU A 1 71 ? -2.305 -4.766 -16.125 1 96.88 71 GLU A O 1
ATOM 577 N N . ARG A 1 72 ? -1.856 -5.031 -13.938 1 97.06 72 ARG A N 1
ATOM 578 C CA . ARG A 1 72 ? -0.457 -5.359 -14.188 1 97.06 72 ARG A CA 1
ATOM 579 C C . ARG A 1 72 ? -0.327 -6.73 -14.844 1 97.06 72 ARG A C 1
ATOM 581 O O . ARG A 1 72 ? 0.537 -6.93 -15.703 1 97.06 72 ARG A O 1
ATOM 588 N N . VAL A 1 73 ? -1.159 -7.625 -14.453 1 96.94 73 VAL A N 1
ATOM 589 C CA . VAL A 1 73 ? -1.164 -8.961 -15.047 1 96.94 73 VAL A CA 1
ATOM 590 C C . VAL A 1 73 ? -1.575 -8.867 -16.516 1 96.94 73 VAL A C 1
ATOM 592 O O . VAL A 1 73 ? -0.911 -9.438 -17.391 1 96.94 73 VAL A O 1
ATOM 595 N N . LEU A 1 74 ? -2.637 -8.172 -16.75 1 95.75 74 LEU A N 1
ATOM 596 C CA . LEU A 1 74 ? -3.1 -8.047 -18.125 1 95.75 74 LEU A CA 1
ATOM 597 C C . LEU A 1 74 ? -2.066 -7.316 -18.984 1 95.75 74 LEU A C 1
ATOM 599 O O . LEU A 1 74 ? -1.818 -7.699 -20.125 1 95.75 74 LEU A O 1
ATOM 603 N N . ALA A 1 75 ? -1.479 -6.262 -18.453 1 96.25 75 ALA A N 1
ATOM 604 C CA . ALA A 1 75 ? -0.436 -5.543 -19.188 1 96.25 75 ALA A CA 1
ATOM 605 C C . ALA A 1 75 ? 0.726 -6.469 -19.531 1 96.25 75 ALA A C 1
ATOM 607 O O . ALA A 1 75 ? 1.228 -6.445 -20.656 1 96.25 75 ALA A O 1
ATOM 608 N N . ALA A 1 76 ? 1.138 -7.285 -18.594 1 95.5 76 ALA A N 1
ATOM 609 C CA . ALA A 1 76 ? 2.23 -8.227 -18.828 1 95.5 76 ALA A CA 1
ATOM 610 C C . ALA A 1 76 ? 1.862 -9.234 -19.922 1 95.5 76 ALA A C 1
ATOM 612 O O . ALA A 1 76 ? 2.672 -9.523 -20.812 1 95.5 76 ALA A O 1
ATOM 613 N N . LEU A 1 77 ? 0.679 -9.719 -19.891 1 94.06 77 LEU A N 1
ATOM 614 C CA . LEU A 1 77 ? 0.218 -10.711 -20.859 1 94.06 77 LEU A CA 1
ATOM 615 C C . LEU A 1 77 ? 0.088 -10.102 -22.25 1 94.06 77 LEU A C 1
ATOM 617 O O . LEU A 1 77 ? 0.176 -10.812 -23.25 1 94.06 77 LEU A O 1
ATOM 621 N N . TYR A 1 78 ? -0.131 -8.836 -22.297 1 92.88 78 TYR A N 1
ATOM 622 C CA . TYR A 1 78 ? -0.192 -8.125 -23.562 1 92.88 78 TYR A CA 1
ATOM 623 C C . TYR A 1 78 ? 1.172 -7.562 -23.953 1 92.88 78 TYR A C 1
ATOM 625 O O . TYR A 1 78 ? 1.279 -6.73 -24.844 1 92.88 78 TYR A O 1
ATOM 633 N N . ARG A 1 79 ? 2.197 -7.945 -23.172 1 91.06 79 ARG A N 1
ATOM 634 C CA . ARG A 1 79 ? 3.6 -7.637 -23.438 1 91.06 79 ARG A CA 1
ATOM 635 C C . ARG A 1 79 ? 3.848 -6.133 -23.391 1 91.06 79 ARG A C 1
ATOM 637 O O . ARG A 1 79 ? 4.559 -5.59 -24.234 1 91.06 79 ARG A O 1
ATOM 644 N N . LYS A 1 80 ? 3.137 -5.523 -22.438 1 90.75 80 LYS A N 1
ATOM 645 C CA . LYS A 1 80 ? 3.346 -4.102 -22.188 1 90.75 80 LYS A CA 1
ATOM 646 C C . LYS A 1 80 ? 4.301 -3.877 -21.016 1 90.75 80 LYS A C 1
ATOM 648 O O . LYS A 1 80 ? 4.266 -4.613 -20.031 1 90.75 80 LYS A O 1
ATOM 653 N N . SER A 1 81 ? 5.109 -2.867 -21.156 1 84.62 81 SER A N 1
ATOM 654 C CA . SER A 1 81 ? 6.062 -2.549 -20.094 1 84.62 81 SER A CA 1
ATOM 655 C C . SER A 1 81 ? 5.387 -1.802 -18.953 1 84.62 81 SER A C 1
ATOM 657 O O . SER A 1 81 ? 5.891 -1.788 -17.828 1 84.62 81 SER A O 1
ATOM 659 N N . GLU A 1 82 ? 4.363 -1.123 -19.281 1 89.31 82 GLU A N 1
ATOM 660 C CA . GLU A 1 82 ? 3.58 -0.392 -18.297 1 89.31 82 GLU A CA 1
ATOM 661 C C . GLU A 1 82 ? 2.084 -0.591 -18.516 1 89.31 82 GLU A C 1
ATOM 663 O O . GLU A 1 82 ? 1.672 -1.134 -19.547 1 89.31 82 GLU A O 1
ATOM 668 N N . VAL A 1 83 ? 1.381 -0.279 -17.484 1 92.38 83 VAL A N 1
ATOM 669 C CA . VAL A 1 83 ? -0.07 -0.374 -17.609 1 92.38 83 VAL A CA 1
ATOM 670 C C . VAL A 1 83 ? -0.587 0.746 -18.516 1 92.38 83 VAL A C 1
ATOM 672 O O . VAL A 1 83 ? -0.882 1.846 -18.031 1 92.38 83 VAL A O 1
ATOM 675 N N . SER A 1 84 ? -0.578 0.492 -19.688 1 90.44 84 SER A N 1
ATOM 676 C CA . SER A 1 84 ? -1.074 1.407 -20.719 1 90.44 84 SER A CA 1
ATOM 677 C C . SER A 1 84 ? -1.738 0.65 -21.859 1 90.44 84 SER A C 1
ATOM 679 O O . SER A 1 84 ? -1.078 -0.102 -22.578 1 90.44 84 SER A O 1
ATOM 681 N N . PHE A 1 85 ? -2.986 0.832 -22 1 92.56 85 PHE A N 1
ATOM 682 C CA . PHE A 1 85 ? -3.736 0.151 -23.047 1 92.56 85 PHE A CA 1
ATOM 683 C C . PHE A 1 85 ? -4.309 1.153 -24.047 1 92.56 85 PHE A C 1
ATOM 685 O O . PHE A 1 85 ? -4.75 2.238 -23.656 1 92.56 85 PHE A O 1
ATOM 692 N N . SER A 1 86 ? -4.316 0.805 -25.328 1 90.06 86 SER A N 1
ATOM 693 C CA . SER A 1 86 ? -4.891 1.643 -26.375 1 90.06 86 SER A CA 1
ATOM 694 C C . SER A 1 86 ? -6.406 1.727 -26.25 1 90.06 86 SER A C 1
ATOM 696 O O . SER A 1 86 ? -7.031 0.874 -25.609 1 90.06 86 SER A O 1
ATOM 698 N N . PRO A 1 87 ? -6.949 2.797 -26.812 1 90.25 87 PRO A N 1
ATOM 699 C CA . PRO A 1 87 ? -8.406 2.898 -26.812 1 90.25 87 PRO A CA 1
ATOM 700 C C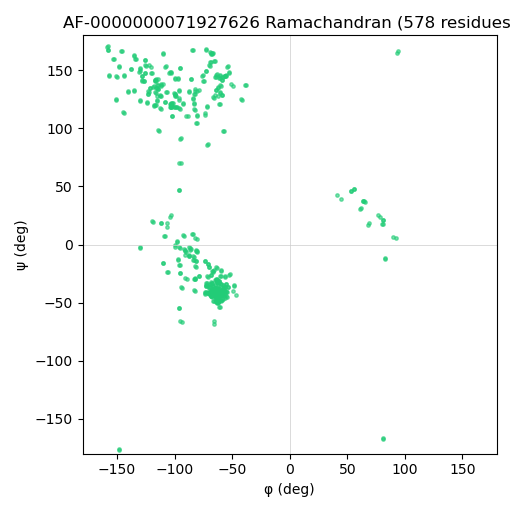 . PRO A 1 87 ? -9.094 1.667 -27.406 1 90.25 87 PRO A C 1
ATOM 702 O O . PRO A 1 87 ? -10.117 1.215 -26.891 1 90.25 87 PRO A O 1
ATOM 705 N N . ASN A 1 88 ? -8.492 1.065 -28.453 1 89.12 88 ASN A N 1
ATOM 706 C CA . ASN A 1 88 ? -9.055 -0.13 -29.078 1 89.12 88 ASN A CA 1
ATOM 707 C C . ASN A 1 88 ? -9.023 -1.322 -28.125 1 89.12 88 ASN A C 1
ATOM 709 O O . ASN A 1 88 ? -9.977 -2.096 -28.047 1 89.12 88 ASN A O 1
ATOM 713 N N . GLU A 1 89 ? -7.926 -1.434 -27.391 1 88.69 89 GLU A N 1
ATOM 714 C CA . GLU A 1 89 ? -7.82 -2.506 -26.406 1 88.69 89 GLU A CA 1
ATOM 715 C C . GLU A 1 89 ? -8.836 -2.326 -25.281 1 88.69 89 GLU A C 1
ATOM 717 O O . GLU A 1 89 ? -9.453 -3.297 -24.844 1 88.69 89 GLU A O 1
ATOM 722 N N . GLN A 1 90 ? -9 -1.086 -24.844 1 90.12 90 GLN A N 1
ATOM 723 C CA . GLN A 1 90 ? -9.953 -0.782 -23.781 1 90.12 90 GLN A CA 1
ATOM 724 C C . GLN A 1 90 ? -11.383 -1.126 -24.203 1 90.12 90 GLN A C 1
ATOM 726 O O . GLN A 1 90 ? -12.141 -1.699 -23.422 1 90.12 90 GLN A O 1
ATOM 731 N N . ILE A 1 91 ? -11.727 -0.783 -25.438 1 90.5 91 ILE A N 1
ATOM 732 C CA . ILE A 1 91 ? -13.039 -1.102 -26 1 90.5 91 ILE A CA 1
ATOM 733 C C . ILE A 1 91 ? -13.203 -2.615 -26.078 1 90.5 91 ILE A C 1
ATOM 735 O O . ILE A 1 91 ? -14.266 -3.148 -25.734 1 90.5 91 ILE A O 1
ATOM 739 N N . ASP A 1 92 ? -12.148 -3.295 -26.5 1 88.31 92 ASP A N 1
ATOM 740 C CA . ASP A 1 92 ? -12.172 -4.75 -26.594 1 88.31 92 ASP A CA 1
ATOM 741 C C . ASP A 1 92 ? -12.422 -5.391 -25.234 1 88.31 92 ASP A C 1
ATOM 743 O O . ASP A 1 92 ? -13.211 -6.328 -25.109 1 88.31 92 ASP A O 1
ATOM 747 N N . PHE A 1 93 ? -11.734 -4.848 -24.156 1 90.56 93 PHE A N 1
ATOM 748 C CA . PHE A 1 93 ? -11.93 -5.359 -22.812 1 90.56 93 PHE A CA 1
ATOM 749 C C . PHE A 1 93 ? -13.367 -5.164 -22.359 1 90.56 93 PHE A C 1
ATOM 751 O O . PHE A 1 93 ? -13.977 -6.078 -21.797 1 90.56 93 PHE A O 1
ATOM 758 N N . GLU A 1 94 ? -13.875 -4.02 -22.625 1 89.94 94 GLU A N 1
ATOM 759 C CA . GLU A 1 94 ? -15.242 -3.703 -22.234 1 89.94 94 GLU A CA 1
ATOM 760 C C . GLU A 1 94 ? -16.25 -4.621 -22.938 1 89.94 94 GLU A C 1
ATOM 762 O O . GLU A 1 94 ? -17.188 -5.109 -22.312 1 89.94 94 GLU A O 1
ATOM 767 N N . ASP A 1 95 ? -16 -4.883 -24.219 1 90.38 95 ASP A N 1
ATOM 768 C CA . ASP A 1 95 ? -16.875 -5.742 -25.016 1 90.38 95 ASP A CA 1
ATOM 769 C C . ASP A 1 95 ? -16.859 -7.176 -24.484 1 90.38 95 ASP A C 1
ATOM 771 O O . ASP A 1 95 ? -17.875 -7.875 -24.547 1 90.38 95 ASP A O 1
ATOM 775 N N . LYS A 1 96 ? -15.758 -7.543 -23.938 1 88.06 96 LYS A N 1
ATOM 776 C CA . LYS A 1 96 ? -15.609 -8.906 -23.422 1 88.06 96 LYS A CA 1
ATOM 777 C C . LYS A 1 96 ? -15.992 -8.984 -21.953 1 88.06 96 LYS A C 1
ATOM 779 O O . LYS A 1 96 ? -15.898 -10.047 -21.344 1 88.06 96 LYS A O 1
ATOM 784 N N . GLY A 1 97 ? -16.312 -7.82 -21.359 1 90.31 97 GLY A N 1
ATOM 785 C CA . GLY A 1 97 ? -16.734 -7.789 -19.969 1 90.31 97 GLY A CA 1
ATOM 786 C C . GLY A 1 97 ? -15.57 -7.844 -18.984 1 90.31 97 GLY A C 1
ATOM 787 O O . GLY A 1 97 ? -15.727 -8.297 -17.859 1 90.31 97 GLY A O 1
ATOM 788 N N . ILE A 1 98 ? -14.422 -7.492 -19.422 1 92.5 98 ILE A N 1
ATOM 789 C CA . ILE A 1 98 ? -13.234 -7.504 -18.578 1 92.5 98 ILE A CA 1
ATOM 790 C C . ILE A 1 98 ? -13.039 -6.129 -17.938 1 92.5 98 ILE A C 1
ATOM 792 O O . ILE A 1 98 ? -12.992 -5.113 -18.641 1 92.5 98 ILE A O 1
ATOM 796 N N . ARG A 1 99 ? -13.023 -6.055 -16.641 1 92.81 99 ARG A N 1
ATOM 797 C CA . ARG A 1 99 ? -12.734 -4.832 -15.891 1 92.81 99 ARG A CA 1
ATOM 798 C C . ARG A 1 99 ? -11.352 -4.887 -15.258 1 92.81 99 ARG A C 1
ATOM 800 O O . ARG A 1 99 ? -10.977 -5.895 -14.648 1 92.81 99 ARG A O 1
ATOM 807 N N . LEU A 1 100 ? -10.648 -3.871 -15.453 1 94.31 100 LEU A N 1
ATOM 808 C CA . LEU A 1 100 ? -9.297 -3.791 -14.906 1 94.31 100 LEU A CA 1
ATOM 809 C C . LEU A 1 100 ? -9.312 -3.268 -13.477 1 94.31 100 LEU A C 1
ATOM 811 O O . LEU A 1 100 ? -10.133 -2.41 -13.133 1 94.31 100 LEU A O 1
ATOM 815 N N . CYS A 1 101 ? -8.445 -3.811 -12.648 1 95.56 101 CYS A N 1
ATOM 816 C CA . CYS A 1 101 ? -8.312 -3.391 -11.258 1 95.56 101 CYS A CA 1
ATOM 817 C C . CYS A 1 101 ? -6.844 -3.24 -10.883 1 95.56 101 CYS A C 1
ATOM 819 O O . CYS A 1 101 ? -6.031 -4.121 -11.164 1 95.56 101 CYS A O 1
ATOM 821 N N . ALA A 1 102 ? -6.531 -2.141 -10.258 1 96.31 102 ALA A N 1
ATOM 822 C CA . ALA A 1 102 ? -5.152 -1.924 -9.828 1 96.31 102 ALA A CA 1
ATOM 823 C C . ALA A 1 102 ? -4.863 -2.652 -8.516 1 96.31 102 ALA A C 1
ATOM 825 O O . ALA A 1 102 ? -3.701 -2.805 -8.133 1 96.31 102 ALA A O 1
ATOM 826 N N . ASP A 1 103 ? -5.875 -3.105 -7.828 1 97.12 103 ASP A N 1
ATOM 827 C CA . ASP A 1 103 ? -5.781 -3.836 -6.566 1 97.12 103 ASP A CA 1
ATOM 828 C C . ASP A 1 103 ? -4.996 -3.039 -5.527 1 97.12 103 ASP A C 1
ATOM 830 O O . ASP A 1 103 ? -4.109 -3.578 -4.863 1 97.12 103 ASP A O 1
ATOM 834 N N . GLN A 1 104 ? -5.391 -1.753 -5.438 1 96.12 104 GLN A N 1
ATOM 835 C CA . GLN A 1 104 ? -4.871 -0.881 -4.391 1 96.12 104 GLN A CA 1
ATOM 836 C C . GLN A 1 104 ? -5.664 -1.048 -3.096 1 96.12 104 GLN A C 1
ATOM 838 O O . GLN A 1 104 ? -6.691 -1.726 -3.072 1 96.12 104 GLN A O 1
ATOM 843 N N . LEU A 1 105 ? -5.074 -0.477 -2.039 1 97.44 105 LEU A N 1
ATOM 844 C CA . LEU A 1 105 ? -5.734 -0.509 -0.739 1 97.44 105 LEU A CA 1
ATOM 845 C C . LEU A 1 10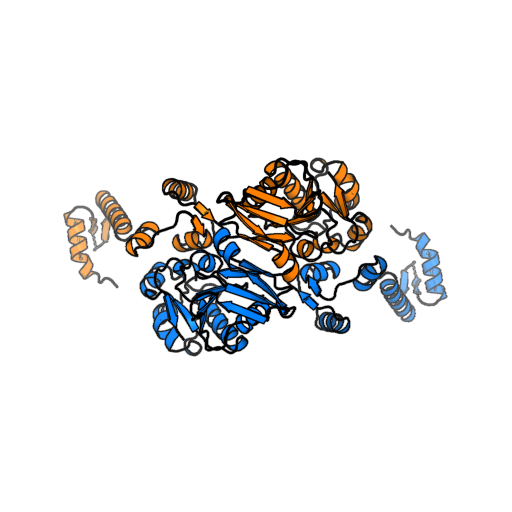5 ? -6.062 0.902 -0.261 1 97.44 105 LEU A C 1
ATOM 847 O O . LEU A 1 105 ? -5.305 1.839 -0.511 1 97.44 105 LEU A O 1
ATOM 851 N N . LEU A 1 106 ? -7.195 1.037 0.35 1 98.5 106 LEU A N 1
ATOM 852 C CA . LEU A 1 106 ? -7.473 2.197 1.189 1 98.5 106 LEU A CA 1
ATOM 853 C C . LEU A 1 106 ? -7.281 1.859 2.664 1 98.5 106 LEU A C 1
ATOM 855 O O . LEU A 1 106 ? -7.543 0.73 3.086 1 98.5 106 LEU A O 1
ATOM 859 N N . ARG A 1 107 ? -6.781 2.785 3.389 1 98.75 107 ARG A N 1
ATOM 860 C CA . ARG A 1 107 ? -6.539 2.584 4.812 1 98.75 107 ARG A CA 1
ATOM 861 C C . ARG A 1 107 ? -7.426 3.494 5.656 1 98.75 107 ARG A C 1
ATOM 863 O O . ARG A 1 107 ? -7.602 4.672 5.332 1 98.75 107 ARG A O 1
ATOM 870 N N . LEU A 1 108 ? -8.062 2.918 6.711 1 98.81 108 LEU A N 1
ATOM 871 C CA . LEU A 1 108 ? -8.961 3.674 7.57 1 98.81 108 LEU A CA 1
ATOM 872 C C . LEU A 1 108 ? -8.492 3.641 9.016 1 98.81 108 LEU A C 1
ATOM 874 O O . LEU A 1 108 ? -8.086 2.588 9.523 1 98.81 108 LEU A O 1
ATOM 878 N N . ARG A 1 109 ? -8.5 4.746 9.656 1 98.56 109 ARG A N 1
ATOM 879 C CA . ARG A 1 109 ? -8.266 4.906 11.094 1 98.56 109 ARG A CA 1
ATOM 880 C C . ARG A 1 109 ? -9.383 5.727 11.734 1 98.56 109 ARG A C 1
ATOM 882 O O . ARG A 1 109 ? -9.93 6.641 11.117 1 98.56 109 ARG A O 1
ATOM 889 N N . ALA A 1 110 ? -9.688 5.387 12.914 1 98.38 110 ALA A N 1
ATOM 890 C CA . ALA A 1 110 ? -10.664 6.137 13.703 1 98.38 110 ALA A CA 1
ATOM 891 C C . ALA A 1 110 ? -10.461 5.906 15.195 1 98.38 110 ALA A C 1
ATOM 893 O O . ALA A 1 110 ? -10.039 4.824 15.609 1 98.38 110 ALA A O 1
ATOM 894 N N . PRO A 1 111 ? -10.727 6.992 15.984 1 96.25 111 PRO A N 1
ATOM 895 C CA . PRO A 1 111 ? -10.656 6.801 17.438 1 96.25 111 PRO A CA 1
ATOM 896 C C . PRO A 1 111 ? -11.805 5.961 17.984 1 96.25 111 PRO A C 1
ATOM 898 O O . PRO A 1 111 ? -11.664 5.312 19.016 1 96.25 111 PRO A O 1
ATOM 901 N N . GLN A 1 112 ? -12.953 5.996 17.312 1 96.06 112 GLN A N 1
ATOM 902 C CA . GLN A 1 112 ? -14.117 5.223 17.719 1 96.06 112 GLN A CA 1
ATOM 903 C C . GLN A 1 112 ? -14.359 4.055 16.766 1 96.06 112 GLN A C 1
ATOM 905 O O . GLN A 1 112 ? -13.992 4.121 15.586 1 96.06 112 GLN A O 1
ATOM 910 N N . PRO A 1 113 ? -14.984 3.041 17.281 1 95.62 113 PRO A N 1
ATOM 911 C CA . PRO A 1 113 ? -15.266 1.888 16.422 1 95.62 113 PRO A CA 1
ATOM 912 C C . PRO A 1 113 ? -16.328 2.188 15.367 1 95.62 113 PRO A C 1
ATOM 914 O O . PRO A 1 113 ? -17.141 3.092 15.547 1 95.62 113 PRO A O 1
ATOM 917 N N . PHE A 1 114 ? -16.25 1.475 14.328 1 98.06 114 PHE A N 1
ATOM 918 C CA . PHE A 1 114 ? -17.266 1.499 13.281 1 98.06 114 PHE A CA 1
ATOM 919 C C . PHE A 1 114 ? -17.422 0.121 12.648 1 98.06 114 PHE A C 1
ATOM 921 O O . PHE A 1 114 ? -16.641 -0.79 12.922 1 98.06 114 PHE A O 1
ATOM 928 N N . SER A 1 115 ? -18.484 -0.025 11.898 1 98.06 115 SER A N 1
ATOM 929 C CA . SER A 1 115 ? -18.75 -1.255 11.156 1 98.06 115 SER A CA 1
ATOM 930 C C . SER A 1 115 ? -18.969 -0.968 9.68 1 98.06 115 SER A C 1
ATOM 932 O O . SER A 1 115 ? -19.359 0.14 9.305 1 98.06 115 SER A O 1
ATOM 934 N N . LEU A 1 116 ? -18.578 -1.898 8.891 1 98.19 116 LEU A N 1
ATOM 935 C CA . LEU A 1 116 ? -18.781 -1.819 7.449 1 98.19 116 LEU A CA 1
ATOM 936 C C . LEU A 1 116 ? -19.938 -2.719 7.012 1 98.19 116 LEU A C 1
ATOM 938 O O . LEU A 1 116 ? -19.906 -3.926 7.262 1 98.19 116 LEU A O 1
ATOM 942 N N . PHE A 1 117 ? -20.906 -2.09 6.426 1 97.81 117 PHE A N 1
ATOM 943 C CA . PHE A 1 117 ? -22.078 -2.818 5.941 1 97.81 117 PHE A CA 1
ATOM 944 C C . PHE A 1 117 ? -22 -3.014 4.43 1 97.81 117 PHE A C 1
ATOM 946 O O . PHE A 1 117 ? -21.953 -2.041 3.674 1 97.81 117 PHE A O 1
ATOM 953 N N . PHE A 1 118 ? -21.984 -4.266 4.008 1 95.88 118 PHE A N 1
ATOM 954 C CA . PHE A 1 118 ? -21.906 -4.582 2.588 1 95.88 118 PHE A CA 1
ATOM 955 C C . PHE A 1 118 ? -23.25 -5.008 2.041 1 95.88 118 PHE A C 1
ATOM 957 O O . PHE A 1 118 ? -24.094 -5.52 2.781 1 95.88 118 PHE A O 1
ATOM 964 N N . SER A 1 119 ? -23.547 -4.723 0.788 1 89.44 119 SER A N 1
ATOM 965 C CA . SER A 1 119 ? -24.812 -4.961 0.095 1 89.44 119 SER A CA 1
ATOM 966 C C . SER A 1 119 ? -25.25 -6.414 0.231 1 89.44 119 SER A C 1
ATOM 968 O O . SER A 1 119 ? -26.453 -6.711 0.218 1 89.44 119 SER A O 1
ATOM 970 N N . GLY A 1 120 ? -24.531 -7.414 0.412 1 86.56 120 GLY A N 1
ATOM 971 C CA . GLY A 1 120 ? -24.922 -8.805 0.602 1 86.56 120 GLY A CA 1
ATOM 972 C C . GLY A 1 120 ? -25.359 -9.109 2.021 1 86.56 120 GLY A C 1
ATOM 973 O O . GLY A 1 120 ? -25.719 -10.242 2.332 1 86.56 120 GLY A O 1
ATOM 974 N N . GLY A 1 121 ? -25.422 -8.078 2.869 1 90.75 121 GLY A N 1
ATOM 975 C CA . GLY A 1 121 ? -25.891 -8.234 4.234 1 90.75 121 GLY A CA 1
ATOM 976 C C . GLY A 1 121 ? -24.781 -8.508 5.227 1 90.75 121 GLY A C 1
ATOM 977 O O . GLY A 1 121 ? -25.031 -8.656 6.422 1 90.75 121 GLY A O 1
ATOM 978 N N . THR A 1 122 ? -23.609 -8.445 4.727 1 94.38 122 THR A N 1
ATOM 979 C CA . THR A 1 122 ? -22.469 -8.734 5.586 1 94.38 122 THR A CA 1
ATOM 980 C C . THR A 1 122 ? -22.078 -7.5 6.406 1 94.38 122 THR A C 1
ATOM 982 O O . THR A 1 122 ? -22 -6.395 5.867 1 94.38 122 THR A O 1
ATOM 985 N N . LEU A 1 123 ? -21.953 -7.746 7.734 1 96.94 123 LEU A N 1
ATOM 986 C CA . LEU A 1 123 ? -21.5 -6.699 8.633 1 96.94 123 LEU A CA 1
ATOM 987 C C . LEU A 1 123 ? -20.109 -7.031 9.188 1 96.94 123 LEU A C 1
ATOM 989 O O . LEU A 1 123 ? -19.922 -8.078 9.812 1 96.94 123 LEU A O 1
ATOM 993 N N . LEU A 1 124 ? -19.172 -6.199 8.852 1 97.69 124 LEU A N 1
ATOM 994 C CA . LEU A 1 124 ? -17.828 -6.355 9.391 1 97.69 124 LEU A CA 1
ATOM 995 C C . LEU A 1 124 ? -17.609 -5.426 10.578 1 97.69 124 LEU A C 1
ATOM 997 O O . LEU A 1 124 ? -17.688 -4.203 10.438 1 97.69 124 LEU A O 1
ATOM 1001 N N . ASP A 1 125 ? -17.344 -5.945 11.727 1 97.62 125 ASP A N 1
ATOM 1002 C CA . ASP A 1 125 ? -17 -5.176 12.922 1 97.62 125 ASP A CA 1
ATOM 1003 C C . ASP A 1 125 ? -15.523 -4.797 12.93 1 97.62 125 ASP A C 1
ATOM 1005 O O . ASP A 1 125 ? -14.656 -5.656 13.102 1 97.62 125 ASP A O 1
ATOM 1009 N N . ALA A 1 126 ? -15.281 -3.518 12.875 1 97.69 126 ALA A N 1
ATOM 1010 C CA . ALA A 1 126 ? -13.898 -3.057 12.781 1 97.69 126 ALA A CA 1
ATOM 1011 C C . ALA A 1 126 ? -13.305 -2.832 14.172 1 97.69 126 ALA A C 1
ATOM 1013 O O . ALA A 1 126 ? -12.102 -2.607 14.305 1 97.69 126 ALA A O 1
ATOM 1014 N N . ALA A 1 127 ? -14.047 -2.938 15.203 1 96.81 127 ALA A N 1
ATOM 1015 C CA . ALA A 1 127 ? -13.625 -2.531 16.547 1 96.81 127 ALA A CA 1
ATOM 1016 C C . ALA A 1 127 ? -12.406 -3.324 17 1 96.81 127 ALA A C 1
ATOM 1018 O O . ALA A 1 127 ? -11.383 -2.744 17.359 1 96.81 127 ALA A O 1
ATOM 1019 N N . PRO A 1 128 ? -12.516 -4.656 16.938 1 96.38 128 PRO A N 1
ATOM 1020 C CA . PRO A 1 128 ? -11.344 -5.395 17.406 1 96.38 128 PRO A CA 1
ATOM 1021 C C . PRO A 1 128 ? -10.109 -5.148 16.547 1 96.38 128 PRO A C 1
ATOM 1023 O O . PRO A 1 128 ? -8.984 -5.16 17.062 1 96.38 128 PRO A O 1
ATOM 1026 N N . TRP A 1 129 ? -10.289 -4.867 15.289 1 97.38 129 TRP A N 1
ATOM 1027 C CA . TRP A 1 129 ? -9.195 -4.641 14.352 1 97.38 129 TRP A CA 1
ATOM 1028 C C . TRP A 1 129 ? -8.539 -3.287 14.602 1 97.38 129 TRP A C 1
ATOM 1030 O O . TRP A 1 129 ? -7.309 -3.178 14.617 1 97.38 129 TRP A O 1
ATOM 1040 N N . LEU A 1 130 ? -9.391 -2.334 14.828 1 96.81 130 LEU A N 1
ATOM 1041 C CA . LEU A 1 130 ? -8.875 -1.013 15.164 1 96.81 130 LEU A CA 1
ATOM 1042 C C . LEU A 1 130 ? -8.102 -1.048 16.469 1 96.81 130 LEU A C 1
ATOM 1044 O O . LEU A 1 130 ? -7.055 -0.405 16.609 1 96.81 130 LEU A O 1
ATOM 1048 N N . GLN A 1 131 ? -8.562 -1.783 17.359 1 95.12 131 GLN A N 1
ATOM 1049 C CA . GLN A 1 131 ? -7.918 -1.873 18.672 1 95.12 131 GLN A CA 1
ATOM 1050 C C . GLN A 1 131 ? -6.566 -2.578 18.562 1 95.12 131 GLN A C 1
ATOM 1052 O O . GLN A 1 131 ? -5.582 -2.137 19.172 1 95.12 131 GLN A O 1
ATOM 1057 N N . ALA A 1 132 ? -6.531 -3.645 17.797 1 95.88 132 ALA A N 1
ATOM 1058 C CA . ALA A 1 132 ? -5.332 -4.473 17.719 1 95.88 132 ALA A CA 1
ATOM 1059 C C . ALA A 1 132 ? -4.324 -3.893 16.734 1 95.88 132 ALA A C 1
ATOM 1061 O O . ALA A 1 132 ? -3.123 -3.867 17 1 95.88 132 ALA A O 1
ATOM 1062 N N . LEU A 1 133 ? -4.867 -3.371 15.578 1 96.69 133 LEU A N 1
ATOM 1063 C CA . LEU A 1 133 ? -3.98 -3.021 14.469 1 96.69 133 LEU A CA 1
ATOM 1064 C C . LEU A 1 133 ? -3.898 -1.509 14.297 1 96.69 133 LEU A C 1
ATOM 1066 O O . LEU A 1 133 ? -3.01 -1.007 13.609 1 96.69 133 LEU A O 1
ATOM 1070 N N . GLY A 1 134 ? -4.809 -0.771 14.883 1 96.69 134 GLY A N 1
ATOM 1071 C CA . GLY A 1 134 ? -4.828 0.679 14.781 1 96.69 134 GLY A CA 1
ATOM 1072 C C . GLY A 1 134 ? -5.488 1.181 13.516 1 96.69 134 GLY A C 1
ATOM 1073 O O . GLY A 1 134 ? -5.723 2.381 13.359 1 96.69 134 GLY A O 1
ATOM 1074 N N . GLU A 1 135 ? -5.719 0.307 12.586 1 98.31 135 GLU A N 1
ATOM 1075 C CA . GLU A 1 135 ? -6.324 0.652 11.305 1 98.31 135 GLU A CA 1
ATOM 1076 C C . GLU A 1 135 ? -6.969 -0.568 10.648 1 98.31 135 GLU A C 1
ATOM 1078 O O . GLU A 1 135 ? -6.789 -1.695 11.117 1 98.31 135 GLU A O 1
ATOM 1083 N N . VAL A 1 136 ? -7.758 -0.333 9.625 1 98.31 136 VAL A N 1
ATOM 1084 C CA . VAL A 1 136 ? -8.242 -1.377 8.727 1 98.31 136 VAL A CA 1
ATOM 1085 C C . VAL A 1 136 ? -8 -0.962 7.273 1 98.31 136 VAL A C 1
ATOM 1087 O O . VAL A 1 136 ? -7.961 0.23 6.961 1 98.31 136 VAL A O 1
ATOM 1090 N N . ALA A 1 137 ? -7.785 -1.915 6.457 1 98.38 137 ALA A N 1
ATOM 1091 C CA . ALA A 1 137 ? -7.539 -1.66 5.039 1 98.38 137 ALA A CA 1
ATOM 1092 C C . ALA A 1 137 ? -8.633 -2.277 4.172 1 98.38 137 ALA A C 1
ATOM 1094 O O . ALA A 1 137 ? -9.125 -3.371 4.465 1 98.38 137 ALA A O 1
ATOM 1095 N N . LEU A 1 138 ? -8.977 -1.575 3.207 1 98.31 138 LEU A N 1
ATOM 1096 C CA . LEU A 1 138 ? -10.016 -2.012 2.279 1 98.31 138 LEU A CA 1
ATOM 1097 C C . LEU A 1 138 ? -9.453 -2.16 0.869 1 98.31 138 LEU A C 1
ATOM 1099 O O . LEU A 1 138 ? -8.977 -1.189 0.281 1 98.31 138 LEU A O 1
ATOM 1103 N N . PRO A 1 139 ? -9.547 -3.385 0.347 1 97.81 139 PRO A N 1
ATOM 1104 C CA . PRO A 1 139 ? -9.094 -3.572 -1.033 1 97.81 139 PRO A CA 1
ATOM 1105 C C . PRO A 1 139 ? -10.078 -3.008 -2.059 1 97.81 139 PRO A C 1
ATOM 1107 O O . PRO A 1 139 ? -11.289 -3.164 -1.906 1 97.81 139 PRO A O 1
ATOM 1110 N N . GLU A 1 140 ? -9.516 -2.402 -3.08 1 96.56 140 GLU A N 1
ATOM 1111 C CA . GLU A 1 140 ? -10.289 -1.804 -4.164 1 96.56 140 GLU A CA 1
ATOM 1112 C C . GLU A 1 140 ? -11.195 -2.838 -4.832 1 96.56 140 GLU A C 1
ATOM 1114 O O . GLU A 1 140 ? -12.336 -2.537 -5.184 1 96.56 140 GLU A O 1
ATOM 1119 N N . ARG A 1 141 ? -10.727 -4.023 -4.988 1 95.25 141 ARG A N 1
ATOM 1120 C CA . ARG A 1 141 ? -11.344 -5.074 -5.785 1 95.25 141 ARG A CA 1
ATOM 1121 C C . ARG A 1 141 ? -12.75 -5.398 -5.273 1 95.25 141 ARG A C 1
ATOM 1123 O O . ARG A 1 141 ? -13.648 -5.695 -6.062 1 95.25 141 ARG A O 1
ATOM 1130 N N . ASN A 1 142 ? -12.953 -5.297 -3.969 1 93.62 142 ASN A N 1
ATOM 1131 C CA . ASN A 1 142 ? -14.234 -5.723 -3.414 1 93.62 142 ASN A CA 1
ATOM 1132 C C . ASN A 1 142 ? -14.961 -4.57 -2.732 1 93.62 142 ASN A C 1
ATOM 1134 O O . ASN A 1 142 ? -15.867 -4.789 -1.924 1 93.62 142 ASN A O 1
ATOM 1138 N N . LEU A 1 143 ? -14.609 -3.383 -3.037 1 94.88 143 LEU A N 1
ATOM 1139 C CA . LEU A 1 143 ? -15.156 -2.215 -2.355 1 94.88 143 LEU A CA 1
ATOM 1140 C C . LEU A 1 143 ? -16.516 -1.839 -2.926 1 94.88 143 LEU A C 1
ATOM 1142 O O . LEU A 1 143 ? -17.266 -1.092 -2.299 1 94.88 143 LEU A O 1
ATOM 1146 N N . ALA A 1 144 ? -16.844 -2.301 -4.156 1 91.5 144 ALA A N 1
ATOM 1147 C CA . ALA A 1 144 ? -18.125 -1.972 -4.797 1 91.5 144 ALA A CA 1
ATOM 1148 C C . ALA A 1 144 ? -19.297 -2.455 -3.957 1 91.5 144 ALA A C 1
ATOM 1150 O O . ALA A 1 144 ? -20.391 -1.892 -4.031 1 91.5 144 ALA A O 1
ATOM 1151 N N . GLY A 1 145 ? -19.094 -3.389 -3.121 1 92.62 145 GLY A N 1
ATOM 1152 C CA . GLY A 1 145 ? -20.156 -3.938 -2.289 1 92.62 145 GLY A CA 1
ATOM 1153 C C . GLY A 1 145 ? -20.359 -3.162 -1.002 1 92.62 145 GLY A C 1
ATOM 1154 O O . GLY A 1 145 ? -21.312 -3.422 -0.262 1 92.62 145 GLY A O 1
ATOM 1155 N N . LEU A 1 146 ? -19.484 -2.141 -0.758 1 96.56 146 LEU A N 1
ATOM 1156 C CA . LEU A 1 146 ? -19.625 -1.367 0.471 1 96.56 146 LEU A CA 1
ATOM 1157 C C . LEU A 1 146 ? -20.844 -0.456 0.413 1 96.56 146 LEU A C 1
ATOM 1159 O O . LEU A 1 146 ? -20.938 0.412 -0.459 1 96.56 146 LEU A O 1
ATOM 1163 N N . GLY A 1 147 ? -21.75 -0.665 1.315 1 96.25 147 GLY A N 1
ATOM 1164 C CA . GLY A 1 147 ? -22.969 0.118 1.341 1 96.25 147 GLY A CA 1
ATOM 1165 C C . GLY A 1 147 ? -22.906 1.287 2.307 1 96.25 147 GLY A C 1
ATOM 1166 O O . GLY A 1 147 ? -23.172 2.428 1.924 1 96.25 147 GLY A O 1
ATOM 1167 N N . LYS A 1 148 ? -22.562 0.912 3.604 1 97.12 148 LYS A N 1
ATOM 1168 C CA . LYS A 1 148 ? -22.578 1.938 4.641 1 97.12 148 LYS A CA 1
ATOM 1169 C C . LYS A 1 148 ? -21.453 1.723 5.648 1 97.12 148 LYS A C 1
ATOM 1171 O O . LYS A 1 148 ? -21.047 0.586 5.891 1 97.12 148 LYS A O 1
ATOM 1176 N N . ILE A 1 149 ? -20.984 2.807 6.09 1 97.62 149 ILE A N 1
ATOM 1177 C CA . ILE A 1 149 ? -20.141 2.797 7.277 1 97.62 149 ILE A CA 1
ATOM 1178 C C . ILE A 1 149 ? -20.953 3.219 8.5 1 97.62 149 ILE A C 1
ATOM 1180 O O . ILE A 1 149 ? -21.469 4.336 8.547 1 97.62 149 ILE A O 1
ATOM 1184 N N . LEU A 1 150 ? -21.047 2.289 9.453 1 96.69 150 LEU A N 1
ATOM 1185 C CA . LEU A 1 150 ? -21.891 2.508 10.625 1 96.69 150 LEU A CA 1
ATOM 1186 C C . LEU A 1 150 ? -21.047 2.877 11.844 1 96.69 150 LEU A C 1
ATOM 1188 O O . LEU A 1 150 ? -20.203 2.088 12.281 1 96.69 150 LEU A O 1
ATOM 1192 N N . TRP A 1 151 ? -21.312 4.023 12.305 1 94.62 151 TRP A N 1
ATOM 1193 C CA . TRP A 1 151 ? -20.578 4.547 13.453 1 94.62 151 TRP A CA 1
ATOM 1194 C C . TRP A 1 151 ? -21.172 4.039 14.758 1 94.62 151 TRP A C 1
ATOM 1196 O O . TRP A 1 151 ? -22.375 4.109 14.969 1 94.62 151 TRP A O 1
ATOM 1206 N N . GLY A 1 152 ? -20.406 3.342 15.594 1 86.44 152 GLY A N 1
ATOM 1207 C CA . GLY A 1 152 ? -20.859 2.674 16.797 1 86.44 152 GLY A CA 1
ATOM 1208 C C . GLY A 1 152 ? -21.344 3.637 17.859 1 86.44 152 GLY A C 1
ATOM 1209 O O . GLY A 1 152 ? -22.469 3.502 18.359 1 86.44 152 GLY A O 1
ATOM 1210 N N . GLU A 1 153 ? -20.453 4.43 18.391 1 87.56 153 GLU A N 1
ATOM 1211 C CA . GLU A 1 153 ? -20.781 5.379 19.453 1 87.56 153 GLU A CA 1
ATOM 1212 C C . GLU A 1 153 ? -20.516 6.812 19.016 1 87.56 153 GLU A C 1
ATOM 1214 O O . GLU A 1 153 ? -19.516 7.078 18.328 1 87.56 153 GLU A O 1
ATOM 1219 N N . GLY A 1 154 ? -21.469 7.637 19.344 1 90.62 154 GLY A N 1
ATOM 1220 C CA . GLY A 1 154 ? -21.281 9.039 19.016 1 90.62 154 GLY A CA 1
ATOM 1221 C C . GLY A 1 154 ? -21.609 9.359 17.562 1 90.62 154 GLY A C 1
ATOM 1222 O O . GLY A 1 154 ? -22.312 8.602 16.891 1 90.62 154 GLY A O 1
ATOM 1223 N N . GLU A 1 155 ? -21.156 10.602 17.172 1 93.75 155 GLU A N 1
ATOM 1224 C CA . GLU A 1 155 ? -21.438 11.078 15.82 1 93.75 155 GLU A CA 1
ATOM 1225 C C . GLU A 1 155 ? -20.156 11.172 14.992 1 93.75 155 GLU A C 1
ATOM 1227 O O . GLU A 1 155 ? -19.109 11.555 15.516 1 93.75 155 GLU A O 1
ATOM 1232 N N . LEU A 1 156 ? -20.312 10.703 13.766 1 97.12 156 LEU A N 1
ATOM 1233 C CA . LEU A 1 156 ? -19.25 10.961 12.805 1 97.12 156 LEU A CA 1
ATOM 1234 C C . LEU A 1 156 ? -19.344 12.367 12.227 1 97.12 156 LEU A C 1
ATOM 1236 O O . LEU A 1 156 ? -20.297 12.68 11.508 1 97.12 156 LEU A O 1
ATOM 1240 N N . LEU A 1 157 ? -18.438 13.18 12.57 1 97.56 157 LEU A N 1
ATOM 1241 C CA . LEU A 1 157 ? -18.5 14.594 12.227 1 97.56 157 LEU A CA 1
ATOM 1242 C C . LEU A 1 157 ? -17.75 14.875 10.938 1 97.56 157 LEU A C 1
ATOM 1244 O O . LEU A 1 157 ? -18.188 15.695 10.125 1 97.56 157 LEU A O 1
ATOM 1248 N N . ARG A 1 158 ? -16.625 14.148 10.781 1 98.12 158 ARG A N 1
ATOM 1249 C CA . ARG A 1 158 ? -15.758 14.516 9.672 1 98.12 158 ARG A CA 1
ATOM 1250 C C . ARG A 1 158 ? -14.992 13.305 9.148 1 98.12 158 ARG A C 1
ATOM 1252 O O . ARG A 1 158 ? -14.641 12.406 9.914 1 98.12 158 ARG A O 1
ATOM 1259 N N . VAL A 1 159 ? -14.812 13.305 7.859 1 98.69 159 VAL A N 1
ATOM 1260 C CA . VAL A 1 159 ? -13.852 12.406 7.223 1 98.69 159 VAL A CA 1
ATOM 1261 C C . VAL A 1 159 ? -12.688 13.211 6.652 1 98.69 159 VAL A C 1
ATOM 1263 O O . VAL A 1 159 ? -12.891 14.227 5.977 1 98.69 159 VAL A O 1
ATOM 1266 N N . ILE A 1 160 ? -11.5 12.805 7.016 1 98.81 160 ILE A N 1
ATOM 1267 C CA . ILE A 1 160 ? -10.273 13.383 6.477 1 98.81 160 ILE A CA 1
ATOM 1268 C C . ILE A 1 160 ? -9.602 12.391 5.535 1 98.81 160 ILE A C 1
ATOM 1270 O O . ILE A 1 160 ? -9.367 11.234 5.906 1 98.81 160 ILE A O 1
ATOM 1274 N N . THR A 1 161 ? -9.383 12.773 4.324 1 98.62 161 THR A N 1
ATOM 1275 C CA . THR A 1 161 ? -8.625 11.938 3.395 1 98.62 161 THR A CA 1
ATOM 1276 C C . THR A 1 161 ? -7.207 12.469 3.217 1 98.62 161 THR A C 1
ATOM 1278 O O . THR A 1 161 ? -6.961 13.664 3.396 1 98.62 161 THR A O 1
ATOM 1281 N N . THR A 1 162 ? -6.273 11.586 2.973 1 98.69 162 THR A N 1
ATOM 1282 C CA . THR A 1 162 ? -4.895 12 2.74 1 98.69 162 THR A CA 1
ATOM 1283 C C . THR A 1 162 ? -4.203 11.047 1.77 1 98.69 162 THR A C 1
ATOM 1285 O O . THR A 1 162 ? -4.59 9.883 1.649 1 98.69 162 THR A O 1
ATOM 1288 N N . ASP A 1 163 ? -3.209 11.562 1.072 1 97.75 163 ASP A N 1
ATOM 1289 C CA . ASP A 1 163 ? -2.371 10.75 0.199 1 97.75 163 ASP A CA 1
ATOM 1290 C C . ASP A 1 163 ? -0.97 10.586 0.78 1 97.75 163 ASP A C 1
ATOM 1292 O O . ASP A 1 163 ? -0.069 10.078 0.109 1 97.75 163 ASP A O 1
ATOM 1296 N N . SER A 1 164 ? -0.798 11.047 1.999 1 97.31 164 SER A N 1
ATOM 1297 C CA . SER A 1 164 ? 0.477 10.945 2.701 1 97.31 164 SER A CA 1
ATOM 1298 C C . SER A 1 164 ? 0.439 9.836 3.752 1 97.31 164 SER A C 1
ATOM 1300 O O . SER A 1 164 ? -0.268 9.953 4.754 1 97.31 164 SER A O 1
ATOM 1302 N N . VAL A 1 165 ? 1.299 8.836 3.57 1 97.25 165 VAL A N 1
ATOM 1303 C CA . VAL A 1 165 ? 1.362 7.734 4.52 1 97.25 165 VAL A CA 1
ATOM 1304 C C . VAL A 1 165 ? 1.841 8.242 5.879 1 97.25 165 VAL A C 1
ATOM 1306 O O . VAL A 1 165 ? 1.356 7.801 6.922 1 97.25 165 VAL A O 1
ATOM 1309 N N . GLY A 1 166 ? 2.766 9.18 5.777 1 97.69 166 GLY A N 1
ATOM 1310 C CA . GLY A 1 166 ? 3.26 9.75 7.02 1 97.69 166 GLY A CA 1
ATOM 1311 C C . GLY A 1 166 ? 2.189 10.477 7.812 1 97.69 166 GLY A C 1
ATOM 1312 O O . GLY A 1 166 ? 2.07 10.289 9.023 1 97.69 166 GLY A O 1
ATOM 1313 N N . ALA A 1 167 ? 1.447 11.32 7.113 1 97.81 167 ALA A N 1
ATOM 1314 C CA . ALA A 1 167 ? 0.347 12.016 7.77 1 97.81 167 ALA A CA 1
ATOM 1315 C C . ALA A 1 167 ? -0.69 11.031 8.305 1 97.81 167 ALA A C 1
ATOM 1317 O O . ALA A 1 167 ? -1.177 11.18 9.422 1 97.81 167 ALA A O 1
ATOM 1318 N N . PHE A 1 168 ? -1.006 10.023 7.578 1 98.69 168 PHE A N 1
ATOM 1319 C CA . PHE A 1 168 ? -1.961 9 7.988 1 98.69 168 PHE A CA 1
ATOM 1320 C C . PHE A 1 168 ? -1.5 8.312 9.266 1 98.69 168 PHE A C 1
ATOM 1322 O O . PHE A 1 168 ? -2.301 8.07 10.172 1 98.69 168 PHE A O 1
ATOM 1329 N N . ALA A 1 169 ? -0.238 8.016 9.312 1 97.94 169 ALA A N 1
ATOM 1330 C CA . ALA A 1 169 ? 0.318 7.234 10.414 1 97.94 169 ALA A CA 1
ATOM 1331 C C . ALA A 1 169 ? 0.372 8.055 11.695 1 97.94 169 ALA A C 1
ATOM 1333 O O . ALA A 1 169 ? 0.151 7.527 12.789 1 97.94 169 ALA A O 1
ATOM 1334 N N . GLU A 1 170 ? 0.607 9.391 11.578 1 97.44 170 GLU A N 1
ATOM 1335 C CA . GLU A 1 170 ? 1.007 10.156 12.758 1 97.44 170 GLU A CA 1
ATOM 1336 C C . GLU A 1 170 ? -0.139 11.023 13.273 1 97.44 170 GLU A C 1
ATOM 1338 O O . GLU A 1 170 ? -0.159 11.414 14.438 1 97.44 170 GLU A O 1
ATOM 1343 N N . LEU A 1 171 ? -1.078 11.359 12.406 1 97.12 171 LEU A N 1
ATOM 1344 C CA . LEU A 1 171 ? -2.115 12.32 12.75 1 97.12 171 LEU A CA 1
ATOM 1345 C C . LEU A 1 171 ? -2.914 11.844 13.961 1 97.12 171 LEU A C 1
ATOM 1347 O O . LEU A 1 171 ? -3.375 10.703 14 1 97.12 171 LEU A O 1
ATOM 1351 N N . VAL A 1 172 ? -3.01 12.734 14.914 1 95.31 172 VAL A N 1
ATOM 1352 C CA . VAL A 1 172 ? -3.898 12.477 16.047 1 95.31 172 VAL A CA 1
ATOM 1353 C C . VAL A 1 172 ? -5.324 12.891 15.68 1 95.31 172 VAL A C 1
ATOM 1355 O O . VAL A 1 172 ? -5.559 14.023 15.258 1 95.31 172 VAL A O 1
ATOM 1358 N N . LEU A 1 173 ? -6.211 11.992 15.828 1 96.75 173 LEU A N 1
ATOM 1359 C CA . LEU A 1 173 ? -7.57 12.211 15.352 1 96.75 173 LEU A CA 1
ATOM 1360 C C . LEU A 1 173 ? -8.484 12.641 16.484 1 96.75 173 LEU A C 1
ATOM 1362 O O . LEU A 1 173 ? -8.539 11.977 17.531 1 96.75 173 LEU A O 1
ATOM 1366 N N . PRO A 1 174 ? -9.18 13.734 16.297 1 94.69 174 PRO A N 1
ATOM 1367 C CA . PRO A 1 174 ? -10.227 14.07 17.266 1 94.69 174 PRO A CA 1
ATOM 1368 C C . PRO A 1 174 ? -11.398 13.094 17.219 1 94.69 174 PRO A C 1
ATOM 1370 O O . PRO A 1 174 ? -11.539 12.328 16.266 1 94.69 174 PRO A O 1
ATOM 1373 N N . ALA A 1 175 ? -12.211 13.148 18.266 1 95.44 175 ALA A N 1
ATOM 1374 C CA . ALA A 1 175 ? -13.422 12.328 18.297 1 95.44 175 ALA A CA 1
ATOM 1375 C C . ALA A 1 175 ? -14.32 12.633 17.109 1 95.44 175 ALA A C 1
ATOM 1377 O O . ALA A 1 175 ? -14.398 13.781 16.656 1 95.44 175 ALA A O 1
ATOM 1378 N N . GLY A 1 176 ? -14.969 11.633 16.594 1 97.44 176 GLY A N 1
ATOM 1379 C CA . GLY A 1 176 ? -15.914 11.812 15.5 1 97.44 176 GLY A CA 1
ATOM 1380 C C . GLY A 1 176 ? -15.242 11.977 14.148 1 97.44 176 GLY A C 1
ATOM 1381 O O . GLY A 1 176 ? -15.797 12.609 13.25 1 97.44 176 GLY A O 1
ATOM 1382 N N . THR A 1 177 ? -14.016 11.469 14.023 1 98.19 177 THR A N 1
ATOM 1383 C CA . THR A 1 177 ? -13.281 11.648 12.773 1 98.19 177 THR A CA 1
ATOM 1384 C C . THR A 1 177 ? -12.883 10.297 12.18 1 98.19 177 THR A C 1
ATOM 1386 O O . THR A 1 177 ? -12.438 9.406 12.906 1 98.19 177 THR A O 1
ATOM 1389 N N . LEU A 1 178 ? -13.148 10.125 10.898 1 98.69 178 LEU A N 1
ATOM 1390 C CA . LEU A 1 178 ? -12.609 9.023 10.102 1 98.69 178 LEU A CA 1
ATOM 1391 C C . LEU A 1 178 ? -11.477 9.5 9.211 1 98.69 178 LEU A C 1
ATOM 1393 O O . LEU A 1 178 ? -11.633 10.469 8.469 1 98.69 178 LEU A O 1
ATOM 1397 N N . LEU A 1 179 ? -10.312 8.898 9.391 1 98.88 179 LEU A N 1
ATOM 1398 C CA . LEU A 1 179 ? -9.18 9.195 8.523 1 98.88 179 LEU A CA 1
ATOM 1399 C C . LEU A 1 179 ? -9.016 8.117 7.453 1 98.88 179 LEU A C 1
ATOM 1401 O O . LEU A 1 179 ? -9.008 6.926 7.766 1 98.88 179 LEU A O 1
ATOM 1405 N N . VAL A 1 180 ? -8.914 8.57 6.184 1 98.81 180 VAL A N 1
ATOM 1406 C CA . VAL A 1 180 ? -8.781 7.645 5.066 1 98.81 180 VAL A CA 1
ATOM 1407 C C . VAL A 1 180 ? -7.523 7.98 4.262 1 98.81 180 VAL A C 1
ATOM 1409 O O . VAL A 1 180 ? -7.352 9.117 3.814 1 98.81 180 VAL A O 1
ATOM 1412 N N . TRP A 1 181 ? -6.656 7.047 4.141 1 98.75 181 TRP A N 1
ATOM 1413 C CA . TRP A 1 181 ? -5.555 7.168 3.189 1 98.75 181 TRP A CA 1
ATOM 1414 C C . TRP A 1 181 ? -5.891 6.469 1.875 1 98.75 181 TRP A C 1
ATOM 1416 O O . TRP A 1 181 ? -6.363 5.328 1.873 1 98.75 181 TRP A O 1
ATOM 1426 N N . ALA A 1 182 ? -5.664 7.141 0.822 1 97.56 182 ALA A N 1
ATOM 1427 C CA . ALA A 1 182 ? -5.848 6.586 -0.516 1 97.56 182 ALA A CA 1
ATOM 1428 C C . ALA A 1 182 ? -4.734 7.035 -1.456 1 97.56 182 ALA A C 1
ATOM 1430 O O . ALA A 1 182 ? -4.367 8.211 -1.477 1 97.56 182 ALA A O 1
ATOM 1431 N N . PRO A 1 183 ? -4.184 6.012 -2.166 1 95.06 183 PRO A N 1
ATOM 1432 C CA . PRO A 1 183 ? -3.23 6.441 -3.193 1 95.06 183 PRO A CA 1
ATOM 1433 C C . PRO A 1 183 ? -3.893 7.246 -4.312 1 95.06 183 PRO A C 1
ATOM 1435 O O . PRO A 1 183 ? -5.102 7.129 -4.527 1 95.06 183 PRO A O 1
ATOM 1438 N N . ALA A 1 184 ? -3.129 8.031 -5.008 1 87.25 184 ALA A N 1
ATOM 1439 C CA . ALA A 1 184 ? -3.617 8.977 -6.012 1 87.25 184 ALA A CA 1
ATOM 1440 C C . ALA A 1 184 ? -4.441 8.258 -7.078 1 87.25 184 ALA A C 1
ATOM 1442 O O . ALA A 1 184 ? -5.5 8.75 -7.484 1 87.25 184 ALA A O 1
ATOM 1443 N N . PRO A 1 185 ? -4.074 7.094 -7.445 1 87.12 185 PRO A N 1
ATOM 1444 C CA . PRO A 1 185 ? -4.84 6.449 -8.516 1 87.12 185 PRO A CA 1
ATOM 1445 C C . PRO A 1 185 ? -6.137 5.816 -8.023 1 87.12 185 PRO A C 1
ATOM 1447 O O . PRO A 1 185 ? -6.984 5.426 -8.828 1 87.12 185 PRO A O 1
ATOM 1450 N N . ALA A 1 186 ? -6.344 5.809 -6.785 1 92 186 ALA A N 1
ATOM 1451 C CA . ALA A 1 186 ? -7.496 5.086 -6.25 1 92 186 ALA A CA 1
ATOM 1452 C C . ALA A 1 186 ? -8.68 6.023 -6.039 1 92 186 ALA A C 1
ATOM 1454 O O . ALA A 1 186 ? -9.359 5.953 -5.012 1 92 186 ALA A O 1
ATOM 1455 N N . GLN A 1 187 ? -8.992 6.82 -6.977 1 90.56 187 GLN A N 1
ATOM 1456 C CA . GLN A 1 187 ? -10.023 7.84 -6.852 1 90.56 187 GLN A CA 1
ATOM 1457 C C . GLN A 1 187 ? -11.414 7.207 -6.77 1 90.56 187 GLN A C 1
ATOM 1459 O O . GLN A 1 187 ? -12.242 7.625 -5.961 1 90.56 187 GLN A O 1
ATOM 1464 N N . GLN A 1 188 ? -11.57 6.199 -7.582 1 92.62 188 GLN A N 1
ATOM 1465 C CA . GLN A 1 188 ? -12.867 5.535 -7.566 1 92.62 188 GLN A CA 1
ATOM 1466 C C . GLN A 1 188 ? -13.125 4.863 -6.219 1 92.62 188 GLN A C 1
ATOM 1468 O O . GLN A 1 188 ? -14.234 4.934 -5.684 1 92.62 188 GLN A O 1
ATOM 1473 N N . ALA A 1 189 ? -12.125 4.191 -5.746 1 95.94 189 ALA A N 1
ATOM 1474 C CA . ALA A 1 189 ? -12.25 3.535 -4.445 1 95.94 189 ALA A CA 1
ATOM 1475 C C . ALA A 1 189 ? -12.555 4.547 -3.346 1 95.94 189 ALA A C 1
ATOM 1477 O O . ALA A 1 189 ? -13.391 4.297 -2.475 1 95.94 189 ALA A O 1
ATOM 1478 N N . LEU A 1 190 ? -11.906 5.672 -3.416 1 97.38 190 LEU A N 1
ATOM 1479 C CA . LEU A 1 190 ? -12.141 6.723 -2.434 1 97.38 190 LEU A CA 1
ATOM 1480 C C . LEU A 1 190 ? -13.578 7.227 -2.508 1 97.38 190 LEU A C 1
ATOM 1482 O O . LEU A 1 190 ? -14.219 7.434 -1.478 1 97.38 190 LEU A O 1
ATOM 1486 N N . GLN A 1 191 ? -14.094 7.387 -3.676 1 96.62 191 GLN A N 1
ATOM 1487 C CA . GLN A 1 191 ? -15.469 7.824 -3.869 1 96.62 191 GLN A CA 1
ATOM 1488 C C . GLN A 1 191 ? -16.453 6.836 -3.244 1 96.62 191 GLN A C 1
ATOM 1490 O O . GLN A 1 191 ? -17.453 7.242 -2.645 1 96.62 191 GLN A O 1
ATOM 1495 N N . GLN A 1 192 ? -16.156 5.582 -3.393 1 96.31 192 GLN A N 1
ATOM 1496 C CA . GLN A 1 192 ? -17.016 4.551 -2.838 1 96.31 192 GLN A CA 1
ATOM 1497 C C . GLN A 1 192 ? -17.062 4.625 -1.314 1 96.31 192 GLN A C 1
ATOM 1499 O O . GLN A 1 192 ? -18.125 4.465 -0.708 1 96.31 192 GLN A O 1
ATOM 1504 N N . VAL A 1 193 ? -15.93 4.902 -0.703 1 97.88 193 VAL A N 1
ATOM 1505 C CA . VAL A 1 193 ? -15.859 5.008 0.751 1 97.88 193 VAL A CA 1
ATOM 1506 C C . VAL A 1 193 ? -16.625 6.246 1.214 1 97.88 193 VAL A C 1
ATOM 1508 O O . VAL A 1 193 ? -17.406 6.18 2.166 1 97.88 193 VAL A O 1
ATOM 1511 N N . ILE A 1 194 ? -16.438 7.367 0.523 1 97.75 194 ILE A N 1
ATOM 1512 C CA . ILE A 1 194 ? -17.094 8.617 0.899 1 97.75 194 ILE A CA 1
ATOM 1513 C C . ILE A 1 194 ? -18.594 8.484 0.7 1 97.75 194 ILE A C 1
ATOM 1515 O O . ILE A 1 194 ? -19.375 8.992 1.507 1 97.75 194 ILE A O 1
ATOM 1519 N N . ALA A 1 195 ? -19 7.758 -0.345 1 96.25 195 ALA A N 1
ATOM 1520 C CA . ALA A 1 195 ? -20.422 7.555 -0.643 1 96.25 195 ALA A CA 1
ATOM 1521 C C . ALA A 1 195 ? -21.094 6.711 0.438 1 96.25 195 ALA A C 1
ATOM 1523 O O . ALA A 1 195 ? -22.312 6.758 0.597 1 96.25 195 ALA A O 1
ATOM 1524 N N . ALA A 1 196 ? -20.297 5.941 1.145 1 97.38 196 ALA A N 1
ATOM 1525 C CA . ALA A 1 196 ? -20.828 5.059 2.18 1 97.38 196 ALA A CA 1
ATOM 1526 C C . ALA A 1 196 ? -21.078 5.824 3.479 1 97.38 196 ALA A C 1
ATOM 1528 O O . ALA A 1 196 ? -21.625 5.273 4.438 1 97.38 196 ALA A O 1
ATOM 1529 N N . LEU A 1 197 ? -20.672 7.121 3.512 1 97.56 197 LEU A N 1
ATOM 1530 C CA . LEU A 1 197 ? -20.844 7.949 4.699 1 97.56 197 LEU A CA 1
ATOM 1531 C C . LEU A 1 197 ? -22.125 8.766 4.613 1 97.56 197 LEU A C 1
ATOM 1533 O O . LEU A 1 197 ? -22.594 9.078 3.516 1 97.56 197 LEU A O 1
ATOM 1537 N N . PRO A 1 198 ? -22.703 9.086 5.789 1 95.19 198 PRO A N 1
ATOM 1538 C CA . PRO A 1 198 ? -23.844 10.008 5.758 1 95.19 198 PRO A CA 1
ATOM 1539 C C . PRO A 1 198 ? -23.516 11.328 5.07 1 95.19 198 PRO A C 1
ATOM 1541 O O . PRO A 1 198 ? -22.391 11.836 5.191 1 95.19 198 PRO A O 1
ATOM 1544 N N . PRO A 1 199 ? -24.469 11.93 4.352 1 93.25 199 PRO A N 1
ATOM 1545 C CA . PRO A 1 199 ? -24.219 13.141 3.57 1 93.25 199 PRO A CA 1
ATOM 1546 C C . PRO A 1 199 ? -23.828 14.336 4.441 1 93.25 199 PRO A C 1
ATOM 1548 O O . PRO A 1 199 ? -23.188 15.273 3.957 1 93.25 199 PRO A O 1
ATOM 1551 N N . GLN A 1 200 ? -24.125 14.297 5.691 1 95.06 200 GLN A N 1
ATOM 1552 C CA . GLN A 1 200 ? -23.875 15.445 6.559 1 95.06 200 GLN A CA 1
ATOM 1553 C C . GLN A 1 200 ? -22.422 15.453 7.055 1 95.06 200 GLN A C 1
ATOM 1555 O O . GLN A 1 200 ? -21.969 16.438 7.625 1 95.06 200 GLN A O 1
ATOM 1560 N N . VAL A 1 201 ? -21.703 14.328 6.875 1 97.75 201 VAL A N 1
ATOM 1561 C CA . VAL A 1 201 ? -20.312 14.242 7.316 1 97.75 201 VAL A CA 1
ATOM 1562 C C . VAL A 1 201 ? -19.453 15.188 6.484 1 97.75 201 VAL A C 1
ATOM 1564 O O . VAL A 1 201 ? -19.469 15.133 5.254 1 97.75 201 VAL A O 1
ATOM 1567 N N . GLN A 1 202 ? -18.703 16.047 7.168 1 98.19 202 GLN A N 1
ATOM 1568 C CA . GLN A 1 202 ? -17.844 17 6.473 1 98.19 202 GLN A CA 1
ATOM 1569 C C . GLN A 1 202 ? -16.594 16.328 5.93 1 98.19 202 GLN A C 1
ATOM 1571 O O . GLN A 1 202 ? -16.094 15.367 6.527 1 98.19 202 GLN A O 1
ATOM 1576 N N . TRP A 1 203 ? -16.156 16.797 4.801 1 98.44 203 TRP A N 1
ATOM 1577 C CA . TRP A 1 203 ? -14.945 16.25 4.184 1 98.44 203 TRP A CA 1
ATOM 1578 C C . TRP A 1 203 ? -13.836 17.281 4.133 1 98.44 203 TRP A C 1
ATOM 1580 O O . TRP A 1 203 ? -14.078 18.453 3.832 1 98.44 203 TRP A O 1
ATOM 1590 N N . SER A 1 204 ? -12.617 16.906 4.449 1 98.75 204 SER A N 1
ATOM 1591 C CA . SER A 1 204 ? -11.398 17.672 4.234 1 98.75 204 SER A CA 1
ATOM 1592 C C . SER A 1 204 ? -10.273 16.781 3.713 1 98.75 204 SER A C 1
ATOM 1594 O O . SER A 1 204 ? -10.266 15.578 3.965 1 98.75 204 SER A O 1
ATOM 1596 N N . HIS A 1 205 ? -9.383 17.359 2.957 1 98.62 205 HIS A N 1
ATOM 1597 C CA . HIS A 1 205 ? -8.234 16.609 2.453 1 98.62 205 HIS A CA 1
ATOM 1598 C C . HIS A 1 205 ? -6.926 17.188 2.998 1 98.62 205 HIS A C 1
ATOM 1600 O O . HIS A 1 205 ? -6.762 18.406 3.078 1 98.62 205 HIS A O 1
ATOM 1606 N N . LEU A 1 206 ? -6.133 16.312 3.496 1 98.56 206 LEU A N 1
ATOM 1607 C CA . LEU A 1 206 ? -4.789 16.641 3.961 1 98.56 206 LEU A CA 1
ATOM 1608 C C . LEU A 1 206 ? -3.738 16.219 2.943 1 98.56 206 LEU A C 1
ATOM 1610 O O . LEU A 1 206 ? -3.549 15.023 2.707 1 98.56 206 LEU A O 1
ATOM 1614 N N . THR A 1 207 ? -3.092 17.141 2.293 1 97.81 207 THR A N 1
ATOM 1615 C CA . THR A 1 207 ? -2.043 16.906 1.308 1 97.81 207 THR A CA 1
ATOM 1616 C C . THR A 1 207 ? -1.013 18.031 1.327 1 97.81 207 THR A C 1
ATOM 1618 O O . THR A 1 207 ? -1.046 18.891 2.205 1 97.81 207 THR A O 1
ATOM 1621 N N . SER A 1 208 ? -0.068 18.016 0.473 1 96.69 208 SER A N 1
ATOM 1622 C CA . SER A 1 208 ? 0.947 19.062 0.396 1 96.69 208 SER A CA 1
ATOM 1623 C C . SER A 1 208 ? 0.329 20.406 0.024 1 96.69 208 SER A C 1
ATOM 1625 O O . SER A 1 208 ? -0.655 20.469 -0.716 1 96.69 208 SER A O 1
ATOM 1627 N N . LEU A 1 209 ? 0.921 21.438 0.585 1 96.38 209 LEU A N 1
ATOM 1628 C CA . LEU A 1 209 ? 0.532 22.797 0.21 1 96.38 209 LEU A CA 1
ATOM 1629 C C . LEU A 1 209 ? 1.448 23.344 -0.879 1 96.38 209 LEU A C 1
ATOM 1631 O O . LEU A 1 209 ? 2.461 23.984 -0.583 1 96.38 209 LEU A O 1
ATOM 1635 N N . ASP A 1 210 ? 1.069 23.156 -2.027 1 95.5 210 ASP A N 1
ATOM 1636 C CA . ASP A 1 210 ? 1.687 23.594 -3.275 1 95.5 210 ASP A CA 1
ATOM 1637 C C . ASP A 1 210 ? 0.67 23.609 -4.414 1 95.5 210 ASP A C 1
ATOM 1639 O O . ASP A 1 210 ? -0.491 23.25 -4.223 1 95.5 210 ASP A O 1
ATOM 1643 N N . PRO A 1 211 ? 1.019 24.156 -5.539 1 95.06 211 PRO A N 1
ATOM 1644 C CA . PRO A 1 211 ? 0.031 24.25 -6.617 1 95.06 211 PRO A CA 1
ATOM 1645 C C . PRO A 1 211 ? -0.585 22.906 -6.973 1 95.06 211 PRO A C 1
ATOM 1647 O O . PRO A 1 211 ? -1.797 22.812 -7.18 1 95.06 211 PRO A O 1
ATOM 1650 N N . SER A 1 212 ? 0.185 21.828 -7.027 1 94.38 212 SER A N 1
ATOM 1651 C CA . SER A 1 212 ? -0.333 20.5 -7.328 1 94.38 212 SER A CA 1
ATOM 1652 C C . SER A 1 212 ? -1.29 20.016 -6.242 1 94.38 212 SER A C 1
ATOM 1654 O O . SER A 1 212 ? -2.289 19.359 -6.535 1 94.38 212 SER A O 1
ATOM 1656 N N . GLY A 1 213 ? -0.93 20.344 -5.023 1 95.5 213 GLY A N 1
ATOM 1657 C CA . GLY A 1 213 ? -1.809 20 -3.918 1 95.5 213 GLY A CA 1
ATOM 1658 C C . GLY A 1 213 ? -3.148 20.703 -3.973 1 95.5 213 GLY A C 1
ATOM 1659 O O . GLY A 1 213 ? -4.184 20.109 -3.676 1 95.5 213 GLY A O 1
ATOM 1660 N N . VAL A 1 214 ? -3.111 21.938 -4.305 1 96 214 VAL A N 1
ATOM 1661 C CA . VAL A 1 214 ? -4.352 22.703 -4.449 1 96 214 VAL A CA 1
ATOM 1662 C C . VAL A 1 214 ? -5.207 22.078 -5.555 1 96 214 VAL A C 1
ATOM 1664 O O . VAL A 1 214 ? -6.406 21.844 -5.363 1 96 214 VAL A O 1
ATOM 1667 N N . ASP A 1 215 ? -4.578 21.766 -6.652 1 94.75 215 ASP A N 1
ATOM 1668 C CA . ASP A 1 215 ? -5.293 21.141 -7.754 1 94.75 215 ASP A CA 1
ATOM 1669 C C . ASP A 1 215 ? -5.895 19.797 -7.32 1 94.75 215 ASP A C 1
ATOM 1671 O O . ASP A 1 215 ? -7.016 19.469 -7.711 1 94.75 215 ASP A O 1
ATOM 1675 N N . ARG A 1 216 ? -5.172 19.031 -6.566 1 95.62 216 ARG A N 1
ATOM 1676 C CA . ARG A 1 216 ? -5.629 17.734 -6.094 1 95.62 216 ARG A CA 1
ATOM 1677 C C . ARG A 1 216 ? -6.891 17.875 -5.25 1 95.62 216 ARG A C 1
ATOM 1679 O O . ARG A 1 216 ? -7.852 17.125 -5.438 1 95.62 216 ARG A O 1
ATOM 1686 N N . VAL A 1 217 ? -6.898 18.859 -4.363 1 97.19 217 VAL A N 1
ATOM 1687 C CA . VAL A 1 217 ? -8.055 19.047 -3.488 1 97.19 217 VAL A CA 1
ATOM 1688 C C . VAL A 1 217 ? -9.258 19.5 -4.309 1 97.19 217 VAL A C 1
ATOM 1690 O O . VAL A 1 217 ? -10.367 19.016 -4.117 1 97.19 217 VAL A O 1
ATOM 1693 N N . LEU A 1 218 ? -9.039 20.391 -5.199 1 96.56 218 LEU A N 1
ATOM 1694 C CA . LEU A 1 218 ? -10.125 20.906 -6.031 1 96.56 218 LEU A CA 1
ATOM 1695 C C . LEU A 1 218 ? -10.703 19.797 -6.91 1 96.56 218 LEU A C 1
ATOM 1697 O O . LEU A 1 218 ? -11.922 19.672 -7.043 1 96.56 218 LEU A O 1
ATOM 1701 N N . THR A 1 219 ? -9.828 18.984 -7.461 1 96.25 219 THR A N 1
ATOM 1702 C CA . THR A 1 219 ? -10.258 17.859 -8.289 1 96.25 219 THR A CA 1
ATOM 1703 C C . THR A 1 219 ? -11.047 16.859 -7.461 1 96.25 219 THR A C 1
ATOM 1705 O O . THR A 1 219 ? -12.102 16.375 -7.887 1 96.25 219 THR A O 1
ATOM 1708 N N . LEU A 1 220 ? -10.57 16.562 -6.285 1 96.94 220 LEU A N 1
ATOM 1709 C CA . LEU A 1 220 ? -11.25 15.609 -5.402 1 96.94 220 LEU A CA 1
ATOM 1710 C C . LEU A 1 220 ? -12.609 16.141 -4.98 1 96.94 220 LEU A C 1
ATOM 1712 O O . LEU A 1 220 ? -13.594 15.398 -4.941 1 96.94 220 LEU A O 1
ATOM 1716 N N . ALA A 1 221 ? -12.641 17.406 -4.641 1 97.19 221 ALA A N 1
ATOM 1717 C CA . ALA A 1 221 ? -13.898 18.031 -4.238 1 97.19 221 ALA A CA 1
ATOM 1718 C C . ALA A 1 221 ? -14.953 17.891 -5.324 1 97.19 221 ALA A C 1
ATOM 1720 O O . ALA A 1 221 ? -16.094 17.516 -5.039 1 97.19 221 ALA A O 1
ATOM 1721 N N . GLN A 1 222 ? -14.578 18.125 -6.539 1 96.5 222 GLN A N 1
ATOM 1722 C CA . GLN A 1 222 ? -15.492 18 -7.676 1 96.5 222 GLN A CA 1
ATOM 1723 C C . GLN A 1 222 ? -15.961 16.562 -7.848 1 96.5 222 GLN A C 1
ATOM 1725 O O . GLN A 1 222 ? -17.156 16.312 -8.016 1 96.5 222 GLN A O 1
ATOM 1730 N N . ARG A 1 223 ? -15.055 15.688 -7.727 1 95.5 223 ARG A N 1
ATOM 1731 C CA . ARG A 1 223 ? -15.352 14.273 -7.934 1 95.5 223 ARG A CA 1
ATOM 1732 C C . ARG A 1 223 ? -16.266 13.742 -6.836 1 95.5 223 ARG A C 1
ATOM 1734 O O . ARG A 1 223 ? -17.156 12.93 -7.098 1 95.5 223 ARG A O 1
ATOM 1741 N N . LEU A 1 224 ? -16.016 14.164 -5.633 1 96.25 224 LEU A N 1
ATOM 1742 C CA . LEU A 1 224 ? -16.75 13.672 -4.473 1 96.25 224 LEU A CA 1
ATOM 1743 C C . LEU A 1 224 ? -18.062 14.422 -4.316 1 96.25 224 LEU A C 1
ATOM 1745 O O . LEU A 1 224 ? -18.938 14.008 -3.551 1 96.25 224 LEU A O 1
ATOM 1749 N N . GLY A 1 225 ? -18.281 15.477 -5.02 1 95.06 225 GLY A N 1
ATOM 1750 C CA . GLY A 1 225 ? -19.453 16.312 -4.852 1 95.06 225 GLY A CA 1
ATOM 1751 C C . GLY A 1 225 ? -19.516 17 -3.498 1 95.06 225 GLY A C 1
ATOM 1752 O O . GLY A 1 225 ? -20.562 17.031 -2.859 1 95.06 225 GLY A O 1
ATOM 1753 N N . ARG A 1 226 ? -18.375 17.406 -3.014 1 96.38 226 ARG A N 1
ATOM 1754 C CA . ARG A 1 226 ? -18.234 18.094 -1.733 1 96.38 226 ARG A CA 1
ATOM 1755 C C . ARG A 1 226 ? -17.5 19.422 -1.897 1 96.38 226 ARG A C 1
ATOM 1757 O O . ARG A 1 226 ? -16.766 19.609 -2.865 1 96.38 226 ARG A O 1
ATOM 1764 N N . PRO A 1 227 ? -17.734 20.406 -0.981 1 96.56 227 PRO A N 1
ATOM 1765 C CA . PRO A 1 227 ? -16.953 21.641 -1.045 1 96.56 227 PRO A CA 1
ATOM 1766 C C . PRO A 1 227 ? -15.469 21.406 -0.779 1 96.56 227 PRO A C 1
ATOM 1768 O O . PRO A 1 227 ? -15.109 20.578 0.055 1 96.56 227 PRO A O 1
ATOM 1771 N N . ALA A 1 228 ? -14.68 22.188 -1.51 1 97.88 228 ALA A N 1
ATOM 1772 C CA . ALA A 1 228 ? -13.234 22.094 -1.276 1 97.88 228 ALA A CA 1
ATOM 1773 C C . ALA A 1 228 ? -12.891 22.453 0.165 1 97.88 228 ALA A C 1
ATOM 1775 O O . ALA A 1 228 ? -13.375 23.469 0.694 1 97.88 228 ALA A O 1
ATOM 1776 N N . SER A 1 229 ? -12.125 21.625 0.781 1 98.5 229 SER A N 1
ATOM 1777 C CA . SER A 1 229 ? -11.742 21.812 2.178 1 98.5 229 SER A CA 1
ATOM 1778 C C . SER A 1 229 ? -10.367 21.203 2.461 1 98.5 229 SER A C 1
ATOM 1780 O O . SER A 1 229 ? -10.117 20.047 2.125 1 98.5 229 SER A O 1
ATOM 1782 N N . TRP A 1 230 ? -9.461 22 2.992 1 98.56 230 TRP A N 1
ATOM 1783 C CA . TRP A 1 230 ? -8.117 21.578 3.367 1 98.56 230 TRP A CA 1
ATOM 1784 C C . TRP A 1 230 ? -8.023 21.328 4.867 1 98.56 230 TRP A C 1
ATOM 1786 O O . TRP A 1 230 ? -8.547 22.109 5.668 1 98.56 230 TRP A O 1
ATOM 1796 N N . TRP A 1 231 ? -7.484 20.203 5.281 1 98.69 231 TRP A N 1
ATOM 1797 C CA . TRP A 1 231 ? -7.18 19.953 6.688 1 98.69 231 TRP A CA 1
ATOM 1798 C C . TRP A 1 231 ? -5.77 20.422 7.031 1 98.69 231 TRP A C 1
ATOM 1800 O O . TRP A 1 231 ? -4.785 19.859 6.559 1 98.69 231 TRP A O 1
ATOM 1810 N N . LEU A 1 232 ? -5.684 21.531 7.855 1 98.31 232 LEU A N 1
ATOM 1811 C CA . LEU A 1 232 ? -4.41 22.188 8.117 1 98.31 232 LEU A CA 1
ATOM 1812 C C . LEU A 1 232 ? -4.191 22.391 9.609 1 98.31 232 LEU A C 1
ATOM 1814 O O . LEU A 1 232 ? -5.152 22.484 10.375 1 98.31 232 LEU A O 1
ATOM 1818 N N . PRO A 1 233 ? -2.875 22.406 9.992 1 97.19 233 PRO A N 1
ATOM 1819 C CA . PRO A 1 233 ? -2.607 22.781 11.383 1 97.19 233 PRO A CA 1
ATOM 1820 C C . PRO A 1 233 ? -3.094 24.188 11.711 1 97.19 233 PRO A C 1
ATOM 1822 O O . PRO A 1 233 ? -2.992 25.094 10.875 1 97.19 233 PRO A O 1
ATOM 1825 N N . THR A 1 234 ? -3.592 24.359 12.906 1 96.31 234 THR A N 1
ATOM 1826 C CA . THR A 1 234 ? -4.004 25.688 13.344 1 96.31 234 THR A CA 1
ATOM 1827 C C . THR A 1 234 ? -2.809 26.641 13.398 1 96.31 234 THR A C 1
ATOM 1829 O O . THR A 1 234 ? -2.92 27.812 13.031 1 96.31 234 THR A O 1
ATOM 1832 N N . SER A 1 235 ? -1.66 26.141 13.859 1 93.94 235 SER A N 1
ATOM 1833 C CA . SER A 1 235 ? -0.412 26.906 13.883 1 93.94 235 SER A CA 1
ATOM 1834 C C . SER A 1 235 ? 0.45 26.594 12.664 1 93.94 235 SER A C 1
ATOM 1836 O O . SER A 1 235 ? 1.556 26.062 12.805 1 93.94 235 SER A O 1
ATOM 1838 N N . LEU A 1 236 ? 0 27.047 11.531 1 95.81 236 LEU A N 1
ATOM 1839 C CA . LEU A 1 236 ? 0.637 26.719 10.266 1 95.81 236 LEU A CA 1
ATOM 1840 C C . LEU A 1 236 ? 1.838 27.609 10 1 95.81 236 LEU A C 1
ATOM 1842 O O . LEU A 1 236 ? 2.826 27.172 9.406 1 95.81 236 LEU A O 1
ATOM 1846 N N . ALA A 1 237 ? 1.873 28.844 10.477 1 93.94 237 ALA A N 1
ATOM 1847 C CA . ALA A 1 237 ? 2.857 29.875 10.141 1 93.94 237 ALA A CA 1
ATOM 1848 C C . ALA A 1 237 ? 4.258 29.438 10.57 1 93.94 237 ALA A C 1
ATOM 1850 O O . ALA A 1 237 ? 5.199 29.484 9.773 1 93.94 237 ALA A O 1
ATOM 1851 N N . PRO A 1 238 ? 4.402 28.984 11.844 1 93.75 238 PRO A N 1
ATOM 1852 C CA . PRO A 1 238 ? 5.746 28.562 12.234 1 93.75 238 PRO A CA 1
ATOM 1853 C C . PRO A 1 238 ? 6.254 27.375 11.422 1 93.75 238 PRO A C 1
ATOM 1855 O O . PRO A 1 238 ? 7.457 27.266 11.172 1 93.75 238 PRO A O 1
ATOM 1858 N N . ILE A 1 239 ? 5.348 26.484 11.008 1 96 239 ILE A N 1
ATOM 1859 C CA . ILE A 1 239 ? 5.746 25.328 10.219 1 96 239 ILE A CA 1
ATOM 1860 C C . ILE A 1 239 ? 6.207 25.781 8.836 1 96 239 ILE A C 1
ATOM 1862 O O . ILE A 1 239 ? 7.254 25.344 8.352 1 96 239 ILE A O 1
ATOM 1866 N N . MET A 1 240 ? 5.488 26.688 8.25 1 95.62 240 MET A N 1
ATOM 1867 C CA . MET A 1 240 ? 5.855 27.234 6.945 1 95.62 240 MET A CA 1
ATOM 1868 C C . MET A 1 240 ? 7.215 27.922 7 1 95.62 240 MET A C 1
ATOM 1870 O O . MET A 1 240 ? 8.047 27.719 6.117 1 95.62 240 MET A O 1
ATOM 1874 N N . ALA A 1 241 ? 7.43 28.688 8.039 1 92.5 241 ALA A N 1
ATOM 1875 C CA . ALA A 1 241 ? 8.68 29.422 8.18 1 92.5 241 ALA A CA 1
ATOM 1876 C C . ALA A 1 241 ? 9.875 28.484 8.297 1 92.5 241 ALA A C 1
ATOM 1878 O O . ALA A 1 241 ? 10.945 28.766 7.762 1 92.5 241 ALA A O 1
ATOM 1879 N N . ALA A 1 242 ? 9.594 27.391 8.891 1 92.62 242 ALA A N 1
ATOM 1880 C CA . ALA A 1 242 ? 10.695 26.484 9.195 1 92.62 242 ALA A CA 1
ATOM 1881 C C . ALA A 1 242 ? 10.922 25.484 8.062 1 92.62 242 ALA A C 1
ATOM 1883 O O . ALA A 1 242 ? 12.055 25.078 7.809 1 92.62 242 ALA A O 1
ATOM 1884 N N . TYR A 1 243 ? 9.828 25.125 7.293 1 95.12 243 TYR A N 1
ATOM 1885 C CA . TYR A 1 243 ? 9.969 23.906 6.508 1 95.12 243 TYR A CA 1
ATOM 1886 C C . TYR A 1 243 ? 9.57 24.141 5.055 1 95.12 243 TYR A C 1
ATOM 1888 O O . TYR A 1 243 ? 9.695 23.25 4.219 1 95.12 243 TYR A O 1
ATOM 1896 N N . ALA A 1 244 ? 9.133 25.312 4.746 1 95.06 244 ALA A N 1
ATOM 1897 C CA . ALA A 1 244 ? 8.797 25.578 3.348 1 95.06 244 ALA A CA 1
ATOM 1898 C C . ALA A 1 244 ? 10.016 25.406 2.447 1 95.06 244 ALA A C 1
ATOM 1900 O O . ALA A 1 244 ? 11.125 25.797 2.811 1 95.06 244 ALA A O 1
ATOM 1901 N N . LEU A 1 245 ? 9.789 24.781 1.317 1 92.94 245 LEU A N 1
ATOM 1902 C CA . LEU A 1 245 ? 10.836 24.578 0.32 1 92.94 245 LEU A CA 1
ATOM 1903 C C . LEU A 1 245 ? 10.445 25.219 -1.009 1 92.94 245 LEU A C 1
ATOM 1905 O O . LEU A 1 245 ? 9.266 25.266 -1.357 1 92.94 245 LEU A O 1
ATOM 1909 N N . PRO A 1 246 ? 11.516 25.703 -1.71 1 92.75 246 PRO A N 1
ATOM 1910 C CA . PRO A 1 246 ? 11.203 26.266 -3.025 1 92.75 246 PRO A CA 1
ATOM 1911 C C . PRO A 1 246 ? 10.57 25.25 -3.969 1 92.75 246 PRO A C 1
ATOM 1913 O O . PRO A 1 246 ? 10.93 24.062 -3.947 1 92.75 246 PRO A O 1
ATOM 1916 N N . LEU A 1 247 ? 9.656 25.781 -4.793 1 91.56 247 LEU A N 1
ATOM 1917 C CA . LEU A 1 247 ? 9.023 24.922 -5.789 1 91.56 247 LEU A CA 1
ATOM 1918 C C . LEU A 1 247 ? 9.992 24.594 -6.922 1 91.56 247 LEU A C 1
ATOM 1920 O O . LEU A 1 247 ? 10.648 25.5 -7.453 1 91.56 247 LEU A O 1
ATOM 1924 N N . THR A 1 248 ? 10.453 23.469 -7.16 1 77.62 248 THR A N 1
ATOM 1925 C CA . THR A 1 248 ? 11.414 23.156 -8.211 1 77.62 248 THR A CA 1
ATOM 1926 C C . THR A 1 248 ? 10.695 22.656 -9.469 1 77.62 248 THR A C 1
ATOM 1928 O O . THR A 1 248 ? 10.945 23.141 -10.57 1 77.62 248 THR A O 1
ATOM 1931 N N . ASP A 1 249 ? 10.047 21.594 -9.539 1 66.19 249 ASP A N 1
ATOM 1932 C CA . ASP A 1 249 ? 9.508 20.953 -10.742 1 66.19 249 ASP A CA 1
ATOM 1933 C C . ASP A 1 249 ? 7.996 21.172 -10.844 1 66.19 249 ASP A C 1
ATOM 1935 O O . ASP A 1 249 ? 7.32 20.5 -11.625 1 66.19 249 ASP A O 1
ATOM 1939 N N . SER A 1 250 ? 7.652 22.188 -10.203 1 70.12 250 SER A N 1
ATOM 1940 C CA . SER A 1 250 ? 6.203 22.391 -10.219 1 70.12 250 SER A CA 1
ATOM 1941 C C . SER A 1 250 ? 5.828 23.734 -10.836 1 70.12 250 SER A C 1
ATOM 1943 O O . SER A 1 250 ? 6.672 24.625 -10.953 1 70.12 250 SER A O 1
ATOM 1945 N N . ARG A 1 251 ? 4.715 23.766 -11.359 1 83.12 251 ARG A N 1
ATOM 1946 C CA . ARG A 1 251 ? 4.145 25.031 -11.805 1 83.12 251 ARG A CA 1
ATOM 1947 C C . ARG A 1 251 ? 4.113 26.047 -10.664 1 83.12 251 ARG A C 1
ATOM 1949 O O . ARG A 1 251 ? 3.953 25.672 -9.5 1 83.12 251 ARG A O 1
ATOM 1956 N N . PRO A 1 252 ? 4.32 27.328 -11.055 1 89.5 252 PRO A N 1
ATOM 1957 C CA . PRO A 1 252 ? 4.242 28.375 -10.031 1 89.5 252 PRO A CA 1
ATOM 1958 C C . PRO A 1 252 ? 2.834 28.547 -9.469 1 89.5 252 PRO A C 1
ATOM 1960 O O . PRO A 1 252 ? 1.868 28.047 -10.055 1 89.5 252 PRO A O 1
ATOM 1963 N N . TRP A 1 253 ? 2.789 29.203 -8.398 1 94 253 TRP A N 1
ATOM 1964 C CA . TRP A 1 253 ? 1.506 29.547 -7.797 1 94 253 TRP A CA 1
ATOM 1965 C C . TRP A 1 253 ? 0.705 30.469 -8.711 1 94 253 TRP A C 1
ATOM 1967 O O . TRP A 1 253 ? 1.263 31.375 -9.328 1 94 253 TRP A O 1
ATOM 1977 N N . GLU A 1 254 ? -0.522 30.125 -8.867 1 92.31 254 GLU A N 1
ATOM 1978 C CA . GLU A 1 254 ? -1.494 31 -9.523 1 92.31 254 GLU A CA 1
ATOM 1979 C C . GLU A 1 254 ? -2.574 31.453 -8.547 1 92.31 254 GLU A C 1
ATOM 1981 O O . GLU A 1 254 ? -3.586 30.781 -8.375 1 92.31 254 GLU A O 1
ATOM 1986 N N . PRO A 1 255 ? -2.395 32.656 -8.023 1 90.62 255 PRO A N 1
ATOM 1987 C CA . PRO A 1 255 ? -3.281 33.125 -6.953 1 90.62 255 PRO A CA 1
ATOM 1988 C C . PRO A 1 255 ? -4.754 33.094 -7.359 1 90.62 255 PRO A C 1
ATOM 1990 O O . PRO A 1 255 ? -5.629 32.875 -6.516 1 90.62 255 PRO A O 1
ATOM 1993 N N . SER A 1 256 ? -5.07 33.219 -8.594 1 90.06 256 SER A N 1
ATOM 1994 C CA . SER A 1 256 ? -6.445 33.281 -9.078 1 90.06 256 SER A CA 1
ATOM 1995 C C . SER A 1 256 ? -7.125 31.906 -8.938 1 90.06 256 SER A C 1
ATOM 1997 O O . SER A 1 256 ? -8.352 31.828 -8.891 1 90.06 256 SER A O 1
ATOM 1999 N N . ARG A 1 257 ? -6.316 30.875 -8.82 1 89.44 257 ARG A N 1
ATOM 2000 C CA . ARG A 1 257 ? -6.852 29.516 -8.75 1 89.44 257 ARG A CA 1
ATOM 2001 C C . ARG A 1 257 ? -7.016 29.062 -7.305 1 89.44 257 ARG A C 1
ATOM 2003 O O . ARG A 1 257 ? -7.535 27.969 -7.047 1 89.44 257 ARG A O 1
ATOM 2010 N N . ILE A 1 258 ? -6.609 29.922 -6.43 1 94.56 258 ILE A N 1
ATOM 2011 C CA . ILE A 1 258 ? -6.617 29.547 -5.02 1 94.56 258 ILE A CA 1
ATOM 2012 C C . ILE A 1 258 ? -7.828 30.172 -4.328 1 94.56 258 ILE A C 1
ATOM 2014 O O . ILE A 1 258 ? -8.016 31.391 -4.375 1 94.56 258 ILE A O 1
ATOM 2018 N N . PRO A 1 259 ? -8.648 29.328 -3.756 1 95.5 259 PRO A N 1
ATOM 2019 C CA . PRO A 1 259 ? -9.75 29.922 -2.984 1 95.5 259 PRO A CA 1
ATOM 2020 C C . PRO A 1 259 ? -9.273 30.938 -1.952 1 95.5 259 PRO A C 1
ATOM 2022 O O . PRO A 1 259 ? -8.219 30.75 -1.34 1 95.5 259 PRO A O 1
ATOM 2025 N N . LYS A 1 260 ? -10.07 31.984 -1.635 1 95.12 260 LYS A N 1
ATOM 2026 C CA . LYS A 1 260 ? -9.703 33.125 -0.777 1 95.12 260 LYS A CA 1
ATOM 2027 C C . LYS A 1 260 ? -9.336 32.625 0.625 1 95.12 260 LYS A C 1
ATOM 2029 O O . LYS A 1 260 ? -8.375 33.125 1.22 1 95.12 260 LYS A O 1
ATOM 2034 N N . SER A 1 261 ? -10.102 31.719 1.162 1 95.19 261 SER A N 1
ATOM 2035 C CA . SER A 1 261 ? -9.875 31.219 2.514 1 95.19 261 SER A CA 1
ATOM 2036 C C . SER A 1 261 ? -8.508 30.547 2.627 1 95.19 261 SER A C 1
ATOM 2038 O O . SER A 1 261 ? -7.816 30.688 3.637 1 95.19 261 SER A O 1
ATOM 2040 N N . LEU A 1 262 ? -8.109 29.766 1.596 1 96.75 262 LEU A N 1
ATOM 2041 C CA . LEU A 1 262 ? -6.812 29.109 1.598 1 96.75 262 LEU A CA 1
ATOM 2042 C C . LEU A 1 262 ? -5.688 30.109 1.369 1 96.75 262 LEU A C 1
ATOM 2044 O O . LEU A 1 262 ? -4.621 30 1.981 1 96.75 262 LEU A O 1
ATOM 2048 N N . LEU A 1 263 ? -5.902 31.047 0.47 1 95.56 263 LEU A N 1
ATOM 2049 C CA . LEU A 1 263 ? -4.895 32.062 0.164 1 95.56 263 LEU A CA 1
ATOM 2050 C C . LEU A 1 263 ? -4.516 32.844 1.415 1 95.56 263 LEU A C 1
ATOM 2052 O O . LEU A 1 263 ? -3.346 33.188 1.605 1 95.56 263 LEU A O 1
ATOM 2056 N N . ALA A 1 264 ? -5.457 33.094 2.275 1 94.88 264 ALA A N 1
ATOM 2057 C CA . ALA A 1 264 ? -5.219 33.844 3.504 1 94.88 264 ALA A CA 1
ATOM 2058 C C . ALA A 1 264 ? -4.215 33.125 4.402 1 94.88 264 ALA A C 1
ATOM 2060 O O . ALA A 1 264 ? -3.416 33.75 5.086 1 94.88 264 ALA A O 1
ATOM 2061 N N . VAL A 1 265 ? -4.23 31.812 4.355 1 94.06 265 VAL A N 1
ATOM 2062 C CA . VAL A 1 265 ? -3.393 31.047 5.273 1 94.06 265 VAL A CA 1
ATOM 2063 C C . VAL A 1 265 ? -2.07 30.688 4.598 1 94.06 265 VAL A C 1
ATOM 2065 O O . VAL A 1 265 ? -1.05 30.516 5.266 1 94.06 265 VAL A O 1
ATOM 2068 N N . CYS A 1 266 ? -2.029 30.625 3.275 1 93.31 266 CYS A N 1
ATOM 2069 C CA . CYS A 1 266 ? -0.813 30.188 2.607 1 93.31 266 CYS A CA 1
ATOM 2070 C C . CYS A 1 266 ? -0.163 31.328 1.833 1 93.31 266 CYS A C 1
ATOM 2072 O O . CYS A 1 266 ? 0.636 31.078 0.926 1 93.31 266 CYS A O 1
ATOM 2074 N N . SER A 1 267 ? -0.488 32.594 2.111 1 93.25 267 SER A N 1
ATOM 2075 C CA . SER A 1 267 ? 0.037 33.75 1.397 1 93.25 267 SER A CA 1
ATOM 2076 C C . SER A 1 267 ? 1.562 33.781 1.44 1 93.25 267 SER A C 1
ATOM 2078 O O . SER A 1 267 ? 2.209 34.125 0.453 1 93.25 267 SER A O 1
ATOM 2080 N N . GLY A 1 268 ? 2.086 33.438 2.59 1 92.94 268 GLY A N 1
ATOM 2081 C CA . GLY A 1 268 ? 3.535 33.375 2.709 1 92.94 268 GLY A CA 1
ATOM 2082 C C . GLY A 1 268 ? 4.188 32.438 1.731 1 92.94 268 GLY A C 1
ATOM 2083 O O . GLY A 1 268 ? 5.238 32.75 1.164 1 92.94 268 GLY A O 1
ATOM 2084 N N . LEU A 1 269 ? 3.568 31.266 1.505 1 94.94 269 LEU A N 1
ATOM 2085 C CA . LEU A 1 269 ? 4.078 30.281 0.557 1 94.94 269 LEU A CA 1
ATOM 2086 C C . LEU A 1 269 ? 3.988 30.797 -0.873 1 94.94 269 LEU A C 1
ATOM 2088 O O . LEU A 1 269 ? 4.914 30.625 -1.664 1 94.94 269 LEU A O 1
ATOM 2092 N N . VAL A 1 270 ? 2.906 31.469 -1.137 1 93.94 270 VAL A N 1
ATOM 2093 C CA . VAL A 1 270 ? 2.66 31.984 -2.477 1 93.94 270 VAL A CA 1
ATOM 2094 C C . VAL A 1 270 ? 3.676 33.094 -2.799 1 93.94 270 VAL A C 1
ATOM 2096 O O . VAL A 1 270 ? 4.27 33.094 -3.879 1 93.94 270 VAL A O 1
ATOM 2099 N N . GLU A 1 271 ? 3.941 33.938 -1.861 1 92.31 271 GLU A N 1
ATOM 2100 C CA . GLU A 1 271 ? 4.855 35.031 -2.061 1 92.31 271 GLU A CA 1
ATOM 2101 C C . GLU A 1 271 ? 6.293 34.562 -2.242 1 92.31 271 GLU A C 1
ATOM 2103 O O . GLU A 1 271 ? 7.031 35.094 -3.074 1 92.31 271 GLU A O 1
ATOM 2108 N N . SER A 1 272 ? 6.648 33.625 -1.515 1 91.94 272 SER A N 1
ATOM 2109 C CA . SER A 1 272 ? 8.016 33.094 -1.564 1 91.94 272 SER A CA 1
ATOM 2110 C C . SER A 1 272 ? 8.164 32.031 -2.633 1 91.94 272 SER A C 1
ATOM 2112 O O . SER A 1 272 ? 9.258 31.5 -2.838 1 91.94 272 SER A O 1
ATOM 2114 N N . ASN A 1 273 ? 7.121 31.703 -3.277 1 92.94 273 ASN A N 1
ATOM 2115 C CA . ASN A 1 273 ? 7.086 30.609 -4.242 1 92.94 273 ASN A CA 1
ATOM 2116 C C . ASN A 1 273 ? 7.602 29.312 -3.631 1 92.94 273 ASN A C 1
ATOM 2118 O O . ASN A 1 273 ? 8.445 28.625 -4.223 1 92.94 273 ASN A O 1
ATOM 2122 N N . GLY A 1 274 ? 7.09 29.078 -2.451 1 95.19 274 GLY A N 1
ATOM 2123 C CA . GLY A 1 274 ? 7.461 27.875 -1.73 1 95.19 274 GLY A CA 1
ATOM 2124 C C . GLY A 1 274 ? 6.328 26.875 -1.625 1 95.19 274 GLY A C 1
ATOM 2125 O O . GLY A 1 274 ? 5.188 27.172 -1.99 1 95.19 274 GLY A O 1
ATOM 2126 N N . GLY A 1 275 ? 6.695 25.641 -1.276 1 96 275 GLY A N 1
ATOM 2127 C CA . GLY A 1 275 ? 5.75 24.578 -0.976 1 96 275 GLY A CA 1
ATOM 2128 C C . GLY A 1 275 ? 5.984 23.938 0.379 1 96 275 GLY A C 1
ATOM 2129 O O . GLY A 1 275 ? 7.039 24.125 0.987 1 96 275 GLY A O 1
ATOM 2130 N N . LEU A 1 276 ? 4.996 23.328 0.891 1 96.81 276 LEU A N 1
ATOM 2131 C CA . LEU A 1 276 ? 5.059 22.672 2.193 1 96.81 276 LEU A CA 1
ATOM 2132 C C . LEU A 1 276 ? 4.539 21.25 2.107 1 96.81 276 LEU A C 1
ATOM 2134 O O . LEU A 1 276 ? 3.414 21.016 1.659 1 96.81 276 LEU A O 1
ATOM 2138 N N . SER A 1 277 ? 5.359 20.281 2.518 1 96.44 277 SER A N 1
ATOM 2139 C CA . SER A 1 277 ? 4.953 18.875 2.51 1 96.44 277 SER A CA 1
ATOM 2140 C C . SER A 1 277 ? 3.945 18.578 3.615 1 96.44 277 SER A C 1
ATOM 2142 O O . SER A 1 277 ? 3.969 19.219 4.668 1 96.44 277 SER A O 1
ATOM 2144 N N . ALA A 1 278 ? 3.059 17.625 3.367 1 97.12 278 ALA A N 1
ATOM 2145 C CA . ALA A 1 278 ? 2.088 17.203 4.375 1 97.12 278 ALA A CA 1
ATOM 2146 C C . ALA A 1 278 ? 2.787 16.594 5.59 1 97.12 278 ALA A C 1
ATOM 2148 O O . ALA A 1 278 ? 2.299 16.703 6.715 1 97.12 278 ALA A O 1
ATOM 2149 N N . GLU A 1 279 ? 3.924 15.977 5.395 1 97 279 GLU A N 1
ATOM 2150 C CA . GLU A 1 279 ? 4.625 15.211 6.422 1 97 279 GLU A CA 1
ATOM 2151 C C . GLU A 1 279 ? 5.168 16.125 7.516 1 97 279 GLU A C 1
ATOM 2153 O O . GLU A 1 279 ? 5.203 15.75 8.688 1 97 279 GLU A O 1
ATOM 2158 N N . VAL A 1 280 ? 5.555 17.359 7.152 1 96.56 280 VAL A N 1
ATOM 2159 C CA . VAL A 1 280 ? 6.137 18.25 8.141 1 96.56 280 VAL A CA 1
ATOM 2160 C C . VAL A 1 280 ? 5.047 18.766 9.078 1 96.56 280 VAL A C 1
ATOM 2162 O O . VAL A 1 280 ? 5.344 19.297 10.156 1 96.56 280 VAL A O 1
ATOM 2165 N N . CYS A 1 281 ? 3.809 18.578 8.695 1 96.69 281 CYS A N 1
ATOM 2166 C CA . CYS A 1 281 ? 2.693 19.078 9.492 1 96.69 281 CYS A CA 1
ATOM 2167 C C . CYS A 1 281 ? 2.129 17.984 10.383 1 96.69 281 CYS A C 1
ATOM 2169 O O . CYS A 1 281 ? 1.332 18.266 11.281 1 96.69 281 CYS A O 1
ATOM 2171 N N . ALA A 1 282 ? 2.52 16.734 10.141 1 96.19 282 ALA A N 1
ATOM 2172 C CA . ALA A 1 282 ? 1.82 15.547 10.617 1 96.19 282 ALA A CA 1
ATOM 2173 C C . ALA A 1 282 ? 1.758 15.531 12.141 1 96.19 282 ALA A C 1
ATOM 2175 O O . ALA A 1 282 ? 0.798 15.016 12.727 1 96.19 282 ALA A O 1
ATOM 2176 N N . LEU A 1 283 ? 2.725 16.172 12.867 1 94.81 283 LEU A N 1
ATOM 2177 C CA . LEU A 1 283 ? 2.812 16.047 14.312 1 94.81 283 LEU A CA 1
ATOM 2178 C C . LEU A 1 283 ? 2.154 17.25 14.992 1 94.81 283 LEU A C 1
ATOM 2180 O O . LEU A 1 283 ? 2.17 17.359 16.219 1 94.81 283 LEU A O 1
ATOM 2184 N N . ALA A 1 284 ? 1.562 18.172 14.211 1 95.31 284 ALA A N 1
ATOM 2185 C CA . ALA A 1 284 ? 0.886 19.312 14.805 1 95.31 284 ALA A CA 1
ATOM 2186 C C . ALA A 1 284 ? -0.23 18.875 15.742 1 95.31 284 ALA A C 1
ATOM 2188 O O . ALA A 1 284 ? -0.958 17.922 15.453 1 95.31 284 ALA A O 1
ATOM 2189 N N . PRO A 1 285 ? -0.422 19.516 16.828 1 92.75 285 PRO A N 1
ATOM 2190 C CA . PRO A 1 285 ? -1.367 19.047 17.844 1 92.75 285 PRO A CA 1
ATOM 2191 C C . PRO A 1 285 ? -2.811 19.438 17.531 1 92.75 285 PRO A C 1
ATOM 2193 O O . PRO A 1 285 ? -3.744 18.797 18.016 1 92.75 285 PRO A O 1
ATOM 2196 N N . GLN A 1 286 ? -2.959 20.578 16.812 1 95.19 286 GLN A N 1
ATOM 2197 C CA . GLN A 1 286 ? -4.309 21.047 16.531 1 95.19 286 GLN A CA 1
ATOM 2198 C C . GLN A 1 286 ? -4.492 21.312 15.039 1 95.19 286 GLN A C 1
ATOM 2200 O O . GLN A 1 286 ? -3.582 21.812 14.375 1 95.19 286 GLN A O 1
ATOM 2205 N N . TRP A 1 287 ? -5.637 20.969 14.594 1 97.62 287 TRP A N 1
ATOM 2206 C CA . TRP A 1 287 ? -5.961 21.078 13.172 1 97.62 287 TRP A CA 1
ATOM 2207 C C . TRP A 1 287 ? -7.332 21.703 12.969 1 97.62 287 TRP A C 1
ATOM 2209 O O . TRP A 1 287 ? -8.141 21.766 13.898 1 97.62 287 TRP A O 1
ATOM 2219 N N . HIS A 1 288 ? -7.562 22.219 11.812 1 97.56 288 HIS A N 1
ATOM 2220 C CA . HIS A 1 288 ? -8.859 22.766 11.43 1 97.56 288 HIS A CA 1
ATOM 2221 C C . HIS A 1 288 ? -9.07 22.703 9.922 1 97.56 288 HIS A C 1
ATOM 2223 O O . HIS A 1 288 ? -8.117 22.484 9.172 1 97.56 288 HIS A O 1
ATOM 2229 N N . ALA A 1 289 ? -10.328 22.766 9.562 1 98.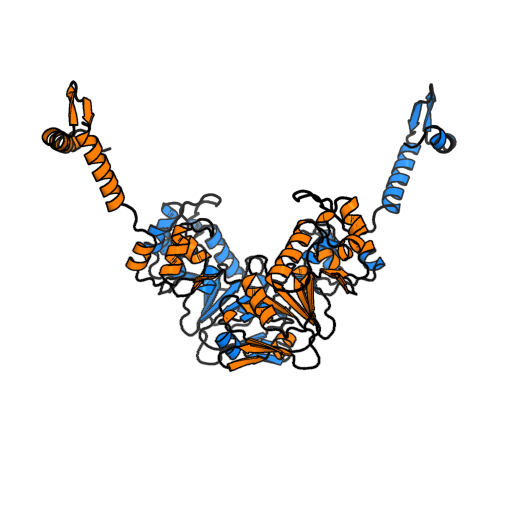06 289 ALA A N 1
ATOM 2230 C CA . ALA A 1 289 ? -10.719 22.75 8.156 1 98.06 289 ALA A CA 1
ATOM 2231 C C . ALA A 1 289 ? -10.719 24.156 7.57 1 98.06 289 ALA A C 1
ATOM 2233 O O . ALA A 1 289 ? -11.211 25.094 8.203 1 98.06 289 ALA A O 1
ATOM 2234 N N . ILE A 1 290 ? -10.102 24.312 6.406 1 97.62 290 ILE A N 1
ATOM 2235 C CA . ILE A 1 290 ? -10.117 25.578 5.664 1 97.62 290 ILE A CA 1
ATOM 2236 C C . ILE A 1 290 ? -10.812 25.375 4.32 1 97.62 290 ILE A C 1
ATOM 2238 O O . ILE A 1 290 ? -10.398 24.531 3.523 1 97.62 290 ILE A O 1
ATOM 2242 N N . GLY A 1 291 ? -11.844 26 3.977 1 92 291 GLY A N 1
ATOM 2243 C CA . GLY A 1 291 ? -12.57 25.906 2.719 1 92 291 GLY A CA 1
ATOM 2244 C C . GLY A 1 291 ? -13.688 26.922 2.6 1 92 291 GLY A C 1
ATOM 2245 O O . GLY A 1 291 ? -14.023 27.609 3.574 1 92 291 GLY A O 1
ATOM 2246 N N . MET B 1 1 ? 22.453 47.312 1.087 1 24.36 1 MET B N 1
ATOM 2247 C CA . MET B 1 1 ? 23.578 48.188 0.846 1 24.36 1 MET B CA 1
ATOM 2248 C C . MET B 1 1 ? 24.094 48.781 2.154 1 24.36 1 MET B C 1
ATOM 2250 O O . MET B 1 1 ? 23.406 49.594 2.795 1 24.36 1 MET B O 1
ATOM 2254 N N . VAL B 1 2 ? 24.797 48.031 2.973 1 40.38 2 VAL B N 1
ATOM 2255 C CA . VAL B 1 2 ? 25.422 48.562 4.184 1 40.38 2 VAL B CA 1
ATOM 2256 C C . VAL B 1 2 ? 26.375 49.688 3.822 1 40.38 2 VAL B C 1
ATOM 2258 O O . VAL B 1 2 ? 27.25 49.531 2.975 1 40.38 2 VAL B O 1
ATOM 2261 N N . ARG B 1 3 ? 25.875 50.875 3.951 1 44.53 3 ARG B N 1
ATOM 2262 C CA . ARG B 1 3 ? 26.625 52.125 3.688 1 44.53 3 ARG B CA 1
ATOM 2263 C C . ARG B 1 3 ? 27.969 52.094 4.402 1 44.53 3 ARG B C 1
ATOM 2265 O O . ARG B 1 3 ? 28.109 51.5 5.473 1 44.53 3 ARG B O 1
ATOM 2272 N N . ALA B 1 4 ? 29.031 52.5 3.744 1 47.06 4 ALA B N 1
ATOM 2273 C CA . ALA B 1 4 ? 30.438 52.594 4.137 1 47.06 4 ALA B CA 1
ATOM 2274 C C . ALA B 1 4 ? 30.578 53.25 5.5 1 47.06 4 ALA B C 1
ATOM 2276 O O . ALA B 1 4 ? 31.422 52.844 6.312 1 47.06 4 ALA B O 1
ATOM 2277 N N . ARG B 1 5 ? 29.844 54.312 5.742 1 51.81 5 ARG B N 1
ATOM 2278 C CA . ARG B 1 5 ? 29.969 55.062 6.98 1 51.81 5 ARG B CA 1
ATOM 2279 C C . ARG B 1 5 ? 29.547 54.219 8.18 1 51.81 5 ARG B C 1
ATOM 2281 O O . ARG B 1 5 ? 30.031 54.438 9.297 1 51.81 5 ARG B O 1
ATOM 2288 N N . GLN B 1 6 ? 28.531 53.344 8 1 51.53 6 GLN B N 1
ATOM 2289 C CA . GLN B 1 6 ? 28.031 52.562 9.117 1 51.53 6 GLN B CA 1
ATOM 2290 C C . GLN B 1 6 ? 29.047 51.5 9.531 1 51.53 6 GLN B C 1
ATOM 2292 O O . GLN B 1 6 ? 28.953 50.938 10.625 1 51.53 6 GLN B O 1
ATOM 2297 N N . TRP B 1 7 ? 29.984 51.25 8.617 1 54.22 7 TRP B N 1
ATOM 2298 C CA . TRP B 1 7 ? 31 50.25 8.961 1 54.22 7 TRP B CA 1
ATOM 2299 C C . TRP B 1 7 ? 32.156 50.875 9.695 1 54.22 7 TRP B C 1
ATOM 2301 O O . TRP B 1 7 ? 33.062 50.188 10.195 1 54.22 7 TRP B O 1
ATOM 2311 N N . GLN B 1 8 ? 32.125 52.25 9.695 1 59.72 8 GLN B N 1
ATOM 2312 C CA . GLN B 1 8 ? 33.281 52.938 10.281 1 59.72 8 GLN B CA 1
ATOM 2313 C C . GLN B 1 8 ? 33.438 52.594 11.766 1 59.72 8 GLN B C 1
ATOM 2315 O O . GLN B 1 8 ? 34.531 52.312 12.242 1 59.72 8 GLN B O 1
ATOM 2320 N N . PRO B 1 9 ? 32.281 52.719 12.5 1 61.62 9 PRO B N 1
ATOM 2321 C CA . PRO B 1 9 ? 32.469 52.344 13.898 1 61.62 9 PRO B CA 1
ATOM 2322 C C . PRO B 1 9 ? 32.906 50.875 14.039 1 61.62 9 PRO B C 1
ATOM 2324 O O . PRO B 1 9 ? 33.688 50.562 14.922 1 61.62 9 PRO B O 1
ATOM 2327 N N . LEU B 1 10 ? 32.375 49.969 13.234 1 65.06 10 LEU B N 1
ATOM 2328 C CA . LEU B 1 10 ? 32.812 48.594 13.273 1 65.06 10 LEU B CA 1
ATOM 2329 C C . LEU B 1 10 ? 34.281 48.438 12.883 1 65.06 10 LEU B C 1
ATOM 2331 O O . LEU B 1 10 ? 35.031 47.688 13.508 1 65.06 10 LEU B O 1
ATOM 2335 N N . LEU B 1 11 ? 34.656 49.188 11.891 1 68.44 11 LEU B N 1
ATOM 2336 C CA . LEU B 1 11 ? 36.062 49.188 11.492 1 68.44 11 LEU B CA 1
ATOM 2337 C C . LEU B 1 11 ? 36.938 49.75 12.609 1 68.44 11 LEU B C 1
ATOM 2339 O O . LEU B 1 11 ? 38.031 49.219 12.875 1 68.44 11 LEU B O 1
ATOM 2343 N N . GLY B 1 12 ? 36.5 50.812 13.234 1 69.25 12 GLY B N 1
ATOM 2344 C CA . GLY B 1 12 ? 37.219 51.344 14.383 1 69.25 12 GLY B CA 1
ATOM 2345 C C . GLY B 1 12 ? 37.312 50.375 15.531 1 69.25 12 GLY B C 1
ATOM 2346 O O . GLY B 1 12 ? 38.375 50.219 16.125 1 69.25 12 GLY B O 1
ATOM 2347 N N . LEU B 1 13 ? 36.219 49.688 15.797 1 68.25 13 LEU B N 1
ATOM 2348 C CA . LEU B 1 13 ? 36.219 48.688 16.875 1 68.25 13 LEU B CA 1
ATOM 2349 C C . LEU B 1 13 ? 37.156 47.531 16.531 1 68.25 13 LEU B C 1
ATOM 2351 O O . LEU B 1 13 ? 37.875 47.031 17.406 1 68.25 13 LEU B O 1
ATOM 2355 N N . LEU B 1 14 ? 37.188 47.094 15.281 1 72.94 14 LEU B N 1
ATOM 2356 C CA . LEU B 1 14 ? 38.062 46 14.867 1 72.94 14 LEU B CA 1
ATOM 2357 C C . LEU B 1 14 ? 39.531 46.469 14.844 1 72.94 14 LEU B C 1
ATOM 2359 O O . LEU B 1 14 ? 40.406 45.688 15.227 1 72.94 14 LEU B O 1
ATOM 2363 N N . LYS B 1 15 ? 39.688 47.719 14.469 1 72.88 15 LYS B N 1
ATOM 2364 C CA . LYS B 1 15 ? 41.031 48.281 14.469 1 72.88 15 LYS B CA 1
ATOM 2365 C C . LYS B 1 15 ? 41.562 48.469 15.891 1 72.88 15 LYS B C 1
ATOM 2367 O O . LYS B 1 15 ? 42.688 48.156 16.203 1 72.88 15 LYS B O 1
ATOM 2372 N N . ASP B 1 16 ? 40.688 48.969 16.812 1 73.12 16 ASP B N 1
ATOM 2373 C CA . ASP B 1 16 ? 41.062 49.25 18.188 1 73.12 16 ASP B CA 1
ATOM 2374 C C . ASP B 1 16 ? 41.375 47.938 18.938 1 73.12 16 ASP B C 1
ATOM 2376 O O . ASP B 1 16 ? 42.156 47.938 19.906 1 73.12 16 ASP B O 1
ATOM 2380 N N . ASN B 1 17 ? 40.812 46.875 18.391 1 75.69 17 ASN B N 1
ATOM 2381 C CA . ASN B 1 17 ? 41.062 45.594 19.047 1 75.69 17 ASN B CA 1
ATOM 2382 C C . ASN B 1 17 ? 42.031 44.719 18.234 1 75.69 17 ASN B C 1
ATOM 2384 O O . ASN B 1 17 ? 42.125 43.531 18.453 1 75.69 17 ASN B O 1
ATOM 2388 N N . GLN B 1 18 ? 42.719 45.375 17.359 1 74.44 18 GLN B N 1
ATOM 2389 C CA . GLN B 1 18 ? 43.812 44.844 16.578 1 74.44 18 GLN B CA 1
ATOM 2390 C C . GLN B 1 18 ? 43.344 43.688 15.695 1 74.44 18 GLN B C 1
ATOM 2392 O O . GLN B 1 18 ? 44.125 42.75 15.422 1 74.44 18 GLN B O 1
ATOM 2397 N N . LEU B 1 19 ? 42.188 43.719 15.305 1 76 19 LEU B N 1
ATOM 2398 C CA . LEU B 1 19 ? 41.656 42.688 14.445 1 76 19 LEU B CA 1
ATOM 2399 C C . LEU B 1 19 ? 41.75 43.094 12.977 1 76 19 LEU B C 1
ATOM 2401 O O . LEU B 1 19 ? 41.625 42.25 12.086 1 76 19 LEU B O 1
ATOM 2405 N N . LEU B 1 20 ? 41.938 44.406 12.703 1 76.75 20 LEU B N 1
ATOM 2406 C CA . LEU B 1 20 ? 42.125 44.938 11.359 1 76.75 20 LEU B CA 1
ATOM 2407 C C . LEU B 1 20 ? 43.438 45.719 11.25 1 76.75 20 LEU B C 1
ATOM 2409 O O . LEU B 1 20 ? 43.812 46.438 12.188 1 76.75 20 LEU B O 1
ATOM 2413 N N . LEU B 1 21 ? 44.219 45.375 10.211 1 77.38 21 LEU B N 1
ATOM 2414 C CA . LEU B 1 21 ? 45.406 46.156 9.891 1 77.38 21 LEU B CA 1
ATOM 2415 C C . L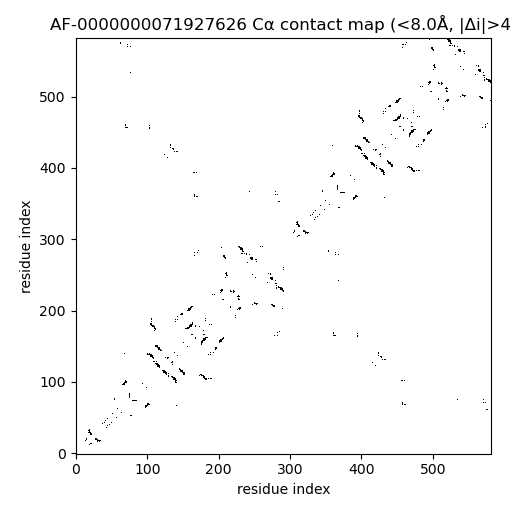EU B 1 21 ? 45.094 47.188 8.797 1 77.38 21 LEU B C 1
ATOM 2417 O O . LEU B 1 21 ? 44.5 46.844 7.766 1 77.38 21 LEU B O 1
ATOM 2421 N N . ALA B 1 22 ? 45.344 48.438 9.031 1 74.88 22 ALA B N 1
ATOM 2422 C CA . ALA B 1 22 ? 45.156 49.5 8.023 1 74.88 22 ALA B CA 1
ATOM 2423 C C . ALA B 1 22 ? 46.375 49.531 7.066 1 74.88 22 ALA B C 1
ATOM 2425 O O . ALA B 1 22 ? 47.5 49.656 7.504 1 74.88 22 ALA B O 1
ATOM 2426 N N . LEU B 1 23 ? 46.219 49 5.801 1 72.06 23 LEU B N 1
ATOM 2427 C CA . LEU B 1 23 ? 47.281 49 4.809 1 72.06 23 LEU B CA 1
ATOM 2428 C C . LEU B 1 23 ? 47.344 50.312 4.055 1 72.06 23 LEU B C 1
ATOM 2430 O O . LEU B 1 23 ? 48.062 50.438 3.062 1 72.06 23 LEU B O 1
ATOM 2434 N N . GLY B 1 24 ? 46.594 51.312 4.484 1 71.75 24 GLY B N 1
ATOM 2435 C CA . GLY B 1 24 ? 46.562 52.594 3.787 1 71.75 24 GLY B CA 1
ATOM 2436 C C . GLY B 1 24 ? 45.438 52.688 2.787 1 71.75 24 GLY B C 1
ATOM 2437 O O . GLY B 1 24 ? 44.844 51.656 2.404 1 71.75 24 GLY B O 1
ATOM 2438 N N . ASN B 1 25 ? 45.062 53.875 2.238 1 69.12 25 ASN B N 1
ATOM 2439 C CA . ASN B 1 25 ? 44.031 54.25 1.244 1 69.12 25 ASN B CA 1
ATOM 2440 C C . ASN B 1 25 ? 42.75 53.5 1.485 1 69.12 25 ASN B C 1
ATOM 2442 O O . ASN B 1 25 ? 42.125 52.969 0.547 1 69.12 25 ASN B O 1
ATOM 2446 N N . HIS B 1 26 ? 42.281 53.344 2.768 1 65 26 HIS B N 1
ATOM 2447 C CA . HIS B 1 26 ? 41 52.75 3.184 1 65 26 HIS B CA 1
ATOM 2448 C C . HIS B 1 26 ? 40.969 51.281 2.895 1 65 26 HIS B C 1
ATOM 2450 O O . HIS B 1 26 ? 39.906 50.719 2.656 1 65 26 HIS B O 1
ATOM 2456 N N . HIS B 1 27 ? 42.156 50.75 2.678 1 72.44 27 HIS B N 1
ATOM 2457 C CA . HIS B 1 27 ? 42.25 49.281 2.566 1 72.44 27 HIS B CA 1
ATOM 2458 C C . HIS B 1 27 ? 42.625 48.656 3.9 1 72.44 27 HIS B C 1
ATOM 2460 O O . HIS B 1 27 ? 43.531 49.125 4.586 1 72.44 27 HIS B O 1
ATOM 2466 N N . TYR B 1 28 ? 41.688 47.844 4.41 1 74.31 28 TYR B N 1
ATOM 2467 C CA . TYR B 1 28 ? 41.938 47.156 5.672 1 74.31 28 TYR B CA 1
ATOM 2468 C C . TYR B 1 28 ? 42.125 45.656 5.449 1 74.31 28 TYR B C 1
ATOM 2470 O O . TYR B 1 28 ? 41.562 45.094 4.508 1 74.31 28 TYR B O 1
ATOM 2478 N N . GLU B 1 29 ? 43.156 45.062 6.176 1 74.38 29 GLU B N 1
ATOM 2479 C CA . GLU B 1 29 ? 43.344 43.625 6.191 1 74.38 29 GLU B CA 1
ATOM 2480 C C . GLU B 1 29 ? 43.125 43.062 7.59 1 74.38 29 GLU B C 1
ATOM 2482 O O . GLU B 1 29 ? 43.5 43.688 8.586 1 74.38 29 GLU B O 1
ATOM 2487 N N . LEU B 1 30 ? 42.406 42 7.664 1 74.06 30 LEU B N 1
ATOM 2488 C CA . LEU B 1 30 ? 42.25 41.281 8.938 1 74.06 30 LEU B CA 1
ATOM 2489 C C . LEU B 1 30 ? 43.594 40.75 9.43 1 74.06 30 LEU B C 1
ATOM 2491 O O . LEU B 1 30 ? 44.344 40.156 8.656 1 74.06 30 LEU B O 1
ATOM 2495 N N . THR B 1 31 ? 43.938 41.062 10.672 1 75.94 31 THR B N 1
ATOM 2496 C CA . THR B 1 31 ? 45.062 40.406 11.32 1 75.94 31 THR B CA 1
ATOM 2497 C C . THR B 1 31 ? 44.75 38.938 11.578 1 75.94 31 THR B C 1
ATOM 2499 O O . THR B 1 31 ? 43.594 38.5 11.477 1 75.94 31 THR B O 1
ATOM 2502 N N . PRO B 1 32 ? 45.688 38.125 11.875 1 76.38 32 PRO B N 1
ATOM 2503 C CA . PRO B 1 32 ? 45.375 36.719 12.266 1 76.38 32 PRO B CA 1
ATOM 2504 C C . PRO B 1 32 ? 44.406 36.625 13.445 1 76.38 32 PRO B C 1
ATOM 2506 O O . PRO B 1 32 ? 43.562 35.75 13.469 1 76.38 32 PRO B O 1
ATOM 2509 N N . ALA B 1 33 ? 44.531 37.562 14.312 1 74.75 33 ALA B N 1
ATOM 2510 C CA . ALA B 1 33 ? 43.594 37.594 15.438 1 74.75 33 ALA B CA 1
ATOM 2511 C C . ALA B 1 33 ? 42.219 38.031 14.992 1 74.75 33 ALA B C 1
ATOM 2513 O O . ALA B 1 33 ? 41.219 37.5 15.469 1 74.75 33 ALA B O 1
ATOM 2514 N N . GLY B 1 34 ? 42.188 38.906 14.078 1 70.12 34 GLY B N 1
ATOM 2515 C CA . GLY B 1 34 ? 40.906 39.344 13.523 1 70.12 34 GLY B CA 1
ATOM 2516 C C . GLY B 1 34 ? 40.219 38.25 12.727 1 70.12 34 GLY B C 1
ATOM 2517 O O . GLY B 1 34 ? 39 38.062 12.828 1 70.12 34 GLY B O 1
ATOM 2518 N N . ARG B 1 35 ? 41 37.594 12.008 1 70.69 35 ARG B N 1
ATOM 2519 C CA . ARG B 1 35 ? 40.438 36.438 11.273 1 70.69 35 ARG B CA 1
ATOM 2520 C C . ARG B 1 35 ? 39.906 35.406 12.227 1 70.69 35 ARG B C 1
ATOM 2522 O O . ARG B 1 35 ? 38.812 34.844 11.984 1 70.69 35 ARG B O 1
ATOM 2529 N N . ARG B 1 36 ? 40.594 35.125 13.242 1 67.5 36 ARG B N 1
ATOM 2530 C CA . ARG B 1 36 ? 40.156 34.156 14.242 1 67.5 36 ARG B CA 1
ATOM 2531 C C . ARG B 1 36 ? 38.875 34.656 14.922 1 67.5 36 ARG B C 1
ATOM 2533 O O . ARG B 1 36 ? 37.938 33.906 15.141 1 67.5 36 ARG B O 1
ATOM 2540 N N . TYR B 1 37 ? 38.938 35.906 15.227 1 63.47 37 TYR B N 1
ATOM 2541 C CA . TYR B 1 37 ? 37.781 36.5 15.898 1 63.47 37 TYR B CA 1
ATOM 2542 C C . TYR B 1 37 ? 36.562 36.469 15 1 63.47 37 TYR B C 1
ATOM 2544 O O . TYR B 1 37 ? 35.469 36.062 15.422 1 63.47 37 TYR B O 1
ATOM 2552 N N . LEU B 1 38 ? 36.719 36.875 13.82 1 64.25 38 LEU B N 1
ATOM 2553 C CA . LEU B 1 38 ? 35.594 36.875 12.906 1 64.25 38 LEU B CA 1
ATOM 2554 C C . LEU B 1 38 ? 35.125 35.469 12.57 1 64.25 38 LEU B C 1
ATOM 2556 O O . LEU B 1 38 ? 33.938 35.188 12.477 1 64.25 38 LEU B O 1
ATOM 2560 N N . THR B 1 39 ? 36.125 34.656 12.445 1 64.19 39 THR B N 1
ATOM 2561 C CA . THR B 1 39 ? 35.75 33.281 12.227 1 64.19 39 THR B CA 1
ATOM 2562 C C . THR B 1 39 ? 35 32.719 13.422 1 64.19 39 THR B C 1
ATOM 2564 O O . THR B 1 39 ? 34 32 13.258 1 64.19 39 THR B O 1
ATOM 2567 N N . ARG B 1 40 ? 35.531 33.031 14.539 1 60.75 40 ARG B N 1
ATOM 2568 C CA . ARG B 1 40 ? 34.844 32.594 15.758 1 60.75 40 ARG B CA 1
ATOM 2569 C C . ARG B 1 40 ? 33.469 33.25 15.875 1 60.75 40 ARG B C 1
ATOM 2571 O O . ARG B 1 40 ? 32.5 32.594 16.188 1 60.75 40 ARG B O 1
ATOM 2578 N N . GLU B 1 41 ? 33.469 34.562 15.695 1 61 41 GLU B N 1
ATOM 2579 C CA . GLU B 1 41 ? 32.188 35.25 15.789 1 61 41 GLU B CA 1
ATOM 2580 C C . GLU B 1 41 ? 31.219 34.781 14.711 1 61 41 GLU B C 1
ATOM 2582 O O . GLU B 1 41 ? 30.031 34.656 14.961 1 61 41 GLU B O 1
ATOM 2587 N N . LEU B 1 42 ? 31.828 34.594 13.594 1 56.5 42 LEU B N 1
ATOM 2588 C CA . LEU B 1 42 ? 31 34.062 12.516 1 56.5 42 LEU B CA 1
ATOM 2589 C C . LEU B 1 42 ? 30.562 32.625 12.836 1 56.5 42 LEU B C 1
ATOM 2591 O O . LEU B 1 42 ? 29.422 32.25 12.555 1 56.5 42 LEU B O 1
ATOM 2595 N N . THR B 1 43 ? 31.547 31.891 13.289 1 57.97 43 THR B N 1
ATOM 2596 C CA . THR B 1 43 ? 31.188 30.562 13.766 1 57.97 43 THR B CA 1
ATOM 2597 C C . THR B 1 43 ? 30.156 30.641 14.883 1 57.97 43 THR B C 1
ATOM 2599 O O . THR B 1 43 ? 29.188 29.875 14.906 1 57.97 43 THR B O 1
ATOM 2602 N N . LEU B 1 44 ? 30.469 31.531 15.805 1 53.16 44 LEU B N 1
ATOM 2603 C CA . LEU B 1 44 ? 29.531 31.734 16.891 1 53.16 44 LEU B CA 1
ATOM 2604 C C . LEU B 1 44 ? 28.203 32.281 16.375 1 53.16 44 LEU B C 1
ATOM 2606 O O . LEU B 1 44 ? 27.125 31.922 16.844 1 53.16 44 LEU B O 1
ATOM 2610 N N . ALA B 1 45 ? 28.312 33.281 15.578 1 53.78 45 ALA B N 1
ATOM 2611 C CA . ALA B 1 45 ? 27.109 33.844 14.938 1 53.78 45 ALA B CA 1
ATOM 2612 C C . ALA B 1 45 ? 26.422 32.75 14.102 1 53.78 45 ALA B C 1
ATOM 2614 O O . ALA B 1 45 ? 25.188 32.688 14.07 1 53.78 45 ALA B O 1
ATOM 2615 N N . GLU B 1 46 ? 27.281 32.125 13.32 1 52.75 46 GLU B N 1
ATOM 2616 C CA . GLU B 1 46 ? 26.703 31 12.602 1 52.75 46 GLU B CA 1
ATOM 2617 C C . GLU B 1 46 ? 26.062 30 13.57 1 52.75 46 GLU B C 1
ATOM 2619 O O . GLU B 1 46 ? 25 29.438 13.273 1 52.75 46 GLU B O 1
ATOM 2624 N N . ILE B 1 47 ? 26.844 29.75 14.648 1 49.84 47 ILE B N 1
ATOM 2625 C CA . ILE B 1 47 ? 26.281 28.938 15.719 1 49.84 47 ILE B CA 1
ATOM 2626 C C . ILE B 1 47 ? 25.078 29.656 16.328 1 49.84 47 ILE B C 1
ATOM 2628 O O . ILE B 1 47 ? 24.047 29.031 16.609 1 49.84 47 ILE B O 1
ATOM 2632 N N . ALA B 1 48 ? 25.203 30.984 16.703 1 51.59 48 ALA B N 1
ATOM 2633 C CA . ALA B 1 48 ? 24.125 31.766 17.312 1 51.59 48 ALA B CA 1
ATOM 2634 C C . ALA B 1 48 ? 22.938 31.891 16.359 1 51.59 48 ALA B C 1
ATOM 2636 O O . ALA B 1 48 ? 21.781 31.922 16.797 1 51.59 48 ALA B O 1
ATOM 2637 N N . THR B 1 49 ? 23.234 32.031 15.102 1 54.38 49 THR B N 1
ATOM 2638 C CA . THR B 1 49 ? 22.141 32.281 14.18 1 54.38 49 THR B CA 1
ATOM 2639 C C . THR B 1 49 ? 21.719 31.016 13.461 1 54.38 49 THR B C 1
ATOM 2641 O O . THR B 1 49 ? 20.953 31.047 12.492 1 54.38 49 THR B O 1
ATOM 2644 N N . ALA B 1 50 ? 22.453 29.984 13.789 1 58.41 50 ALA B N 1
ATOM 2645 C CA . ALA B 1 50 ? 22.125 28.766 13.055 1 58.41 50 ALA B CA 1
ATOM 2646 C C . ALA B 1 50 ? 20.688 28.344 13.297 1 58.41 50 ALA B C 1
ATOM 2648 O O . ALA B 1 50 ? 20.172 28.453 14.422 1 58.41 50 ALA B O 1
ATOM 2649 N N . PRO B 1 51 ? 20.016 28.281 12.25 1 66.12 51 PRO B N 1
ATOM 2650 C CA . PRO B 1 51 ? 18.656 27.75 12.438 1 66.12 51 PRO B CA 1
ATOM 2651 C C . PRO B 1 51 ? 18.594 26.562 13.383 1 66.12 51 PRO B C 1
ATOM 2653 O O . PRO B 1 51 ? 19.562 25.797 13.477 1 66.12 51 PRO B O 1
ATOM 2656 N N . PRO B 1 52 ? 17.766 26.703 14.398 1 76.56 52 PRO B N 1
ATOM 2657 C CA . PRO B 1 52 ? 17.641 25.578 15.328 1 76.56 52 PRO B CA 1
ATOM 2658 C C . PRO B 1 52 ? 17.672 24.234 14.617 1 76.56 52 PRO B C 1
ATOM 2660 O O . PRO B 1 52 ? 17.25 24.109 13.469 1 76.56 52 PRO B O 1
ATOM 2663 N N . THR B 1 53 ? 18.422 23.375 15.266 1 81.12 53 THR B N 1
ATOM 2664 C CA . THR B 1 53 ? 18.344 21.984 14.797 1 81.12 53 THR B CA 1
ATOM 2665 C C . THR B 1 53 ? 16.906 21.5 14.773 1 81.12 53 THR B C 1
ATOM 2667 O O . THR B 1 53 ? 16.031 22.078 15.43 1 81.12 53 THR B O 1
ATOM 2670 N N . PRO B 1 54 ? 16.625 20.562 13.938 1 83.31 54 PRO B N 1
ATOM 2671 C CA . PRO B 1 54 ? 15.273 20 13.914 1 83.31 54 PRO B CA 1
ATOM 2672 C C . PRO B 1 54 ? 14.758 19.625 15.297 1 83.31 54 PRO B C 1
ATOM 2674 O O . PRO B 1 54 ? 13.594 19.875 15.617 1 83.31 54 PRO B O 1
ATOM 2677 N N . GLU B 1 55 ? 15.617 19.172 16.125 1 83.12 55 GLU B N 1
ATOM 2678 C CA . GLU B 1 55 ? 15.211 18.781 17.469 1 83.12 55 GLU B CA 1
ATOM 2679 C C . GLU B 1 55 ? 14.867 20 18.312 1 83.12 55 GLU B C 1
ATOM 2681 O O . GLU B 1 55 ? 13.906 19.984 19.094 1 83.12 55 GLU B O 1
ATOM 2686 N N . GLU B 1 56 ? 15.672 20.984 18.172 1 84.31 56 GLU B N 1
ATOM 2687 C CA . GLU B 1 56 ? 15.43 22.219 18.906 1 84.31 56 GLU B CA 1
ATOM 2688 C C . GLU B 1 56 ? 14.117 22.875 18.469 1 84.31 56 GLU B C 1
ATOM 2690 O O . GLU B 1 56 ? 13.367 23.391 19.297 1 84.31 56 GLU B O 1
ATOM 2695 N N . TRP B 1 57 ? 13.938 22.828 17.234 1 89.81 57 TRP B N 1
ATOM 2696 C CA . TRP B 1 57 ? 12.703 23.422 16.719 1 89.81 57 TRP B CA 1
ATOM 2697 C C . TRP B 1 57 ? 11.484 22.656 17.25 1 89.81 57 TRP B C 1
ATOM 2699 O O . TRP B 1 57 ? 10.523 23.266 17.719 1 89.81 57 TRP B O 1
ATOM 2709 N N . LEU B 1 58 ? 11.523 21.328 17.172 1 89 58 LEU B N 1
ATOM 2710 C CA . LEU B 1 58 ? 10.422 20.5 17.641 1 89 58 LEU B CA 1
ATOM 2711 C C . LEU B 1 58 ? 10.133 20.766 19.109 1 89 58 LEU B C 1
ATOM 2713 O O . LEU B 1 58 ? 8.969 20.906 19.5 1 89 58 LEU B O 1
ATOM 2717 N N . HIS B 1 59 ? 11.203 20.875 19.875 1 86.62 59 HIS B N 1
ATOM 2718 C CA . HIS B 1 59 ? 11.055 21.156 21.297 1 86.62 59 HIS B CA 1
ATOM 2719 C C . HIS B 1 59 ? 10.422 22.531 21.516 1 86.62 59 HIS B C 1
ATOM 2721 O O . HIS B 1 59 ? 9.562 22.688 22.391 1 86.62 59 HIS B O 1
ATOM 2727 N N . GLY B 1 60 ? 10.859 23.469 20.75 1 87.81 60 GLY B N 1
ATOM 2728 C CA . GLY B 1 60 ? 10.32 24.812 20.844 1 87.81 60 GLY B CA 1
ATOM 2729 C C . GLY B 1 60 ? 8.836 24.891 20.531 1 87.81 60 GLY B C 1
ATOM 2730 O O . GLY B 1 60 ? 8.125 25.734 21.078 1 87.81 60 GLY B O 1
ATOM 2731 N N . GLN B 1 61 ? 8.352 23.984 19.625 1 89 61 GLN B N 1
ATOM 2732 C CA . GLN B 1 61 ? 6.945 23.953 19.234 1 89 61 GLN B CA 1
ATOM 2733 C C . GLN B 1 61 ? 6.125 23.078 20.188 1 89 61 GLN B C 1
ATOM 2735 O O . GLN B 1 61 ? 4.898 23.031 20.078 1 89 61 GLN B O 1
ATOM 2740 N N . GLY B 1 62 ? 6.855 22.344 21.062 1 85.81 62 GLY B N 1
ATOM 2741 C CA . GLY B 1 62 ? 6.172 21.438 21.984 1 85.81 62 GLY B CA 1
ATOM 2742 C C . GLY B 1 62 ? 5.793 20.125 21.344 1 85.81 62 GLY B C 1
ATOM 2743 O O . GLY B 1 62 ? 4.875 19.438 21.812 1 85.81 62 GLY B O 1
ATOM 2744 N N . TRP B 1 63 ? 6.426 19.844 20.234 1 87.38 63 TRP B N 1
ATOM 2745 C CA . TRP B 1 63 ? 6.152 18.578 19.578 1 87.38 63 TRP B CA 1
ATOM 2746 C C . TRP B 1 63 ? 6.957 17.453 20.219 1 87.38 63 TRP B C 1
ATOM 2748 O O . TRP B 1 63 ? 8.141 17.609 20.516 1 87.38 63 TRP B O 1
ATOM 2758 N N . GLN B 1 64 ? 6.277 16.375 20.516 1 81.88 64 GLN B N 1
ATOM 2759 C CA . GLN B 1 64 ? 6.93 15.195 21.078 1 81.88 64 GLN B CA 1
ATOM 2760 C C . GLN B 1 64 ? 6.891 14.023 20.094 1 81.88 64 GLN B C 1
ATOM 2762 O O . GLN B 1 64 ? 5.844 13.727 19.516 1 81.88 64 GLN B O 1
ATOM 2767 N N . LEU B 1 65 ? 8.055 13.516 19.922 1 87.25 65 LEU B N 1
ATOM 2768 C CA . LEU B 1 65 ? 8.125 12.328 19.078 1 87.25 65 LEU B CA 1
ATOM 2769 C C . LEU B 1 65 ? 7.723 11.086 19.875 1 87.25 65 LEU B C 1
ATOM 2771 O O . LEU B 1 65 ? 8.102 10.93 21.031 1 87.25 65 LEU B O 1
ATOM 2775 N N . ALA B 1 66 ? 6.863 10.328 19.266 1 88.56 66 ALA B N 1
ATOM 2776 C CA . ALA B 1 66 ? 6.469 9.062 19.875 1 88.56 66 ALA B CA 1
ATOM 2777 C C . ALA B 1 66 ? 7.594 8.031 19.781 1 88.56 66 ALA B C 1
ATOM 2779 O O . ALA B 1 66 ? 8.617 8.281 19.141 1 88.56 66 ALA B O 1
ATOM 2780 N N . GLU B 1 67 ? 7.387 6.961 20.531 1 90.44 67 GLU B N 1
ATOM 2781 C CA . GLU B 1 67 ? 8.359 5.871 20.5 1 90.44 67 GLU B CA 1
ATOM 2782 C C . GLU B 1 67 ? 8.539 5.344 19.078 1 90.44 67 GLU B C 1
ATOM 2784 O O . GLU B 1 67 ? 9.648 5.016 18.672 1 90.44 67 GLU B O 1
ATOM 2789 N N . GLN B 1 68 ? 7.449 5.293 18.438 1 93.94 68 GLN B N 1
ATOM 2790 C CA . GLN B 1 68 ? 7.477 4.906 17.031 1 93.94 68 GLN B CA 1
ATOM 2791 C C . GLN B 1 68 ? 7.023 6.055 16.125 1 93.94 68 GLN B C 1
ATOM 2793 O O . GLN B 1 68 ? 5.973 6.656 16.359 1 93.94 68 GLN B O 1
ATOM 2798 N N . VAL B 1 69 ? 7.91 6.398 15.188 1 95.69 69 VAL B N 1
ATOM 2799 C CA . VAL B 1 69 ? 7.625 7.535 14.312 1 95.69 69 VAL B CA 1
ATOM 2800 C C . VAL B 1 69 ? 7.742 7.109 12.852 1 95.69 69 VAL B C 1
ATOM 2802 O O . VAL B 1 69 ? 8.609 6.312 12.5 1 95.69 69 VAL B O 1
ATOM 2805 N N . ASN B 1 70 ? 6.855 7.602 12.055 1 97.25 70 ASN B N 1
ATOM 2806 C CA . ASN B 1 70 ? 6.953 7.332 10.625 1 97.25 70 ASN B CA 1
ATOM 2807 C C . ASN B 1 70 ? 8.242 7.902 10.039 1 97.25 70 ASN B C 1
ATOM 2809 O O . ASN B 1 70 ? 8.586 9.055 10.281 1 97.25 70 ASN B O 1
ATOM 2813 N N . GLU B 1 71 ? 8.875 7.16 9.25 1 96.88 71 GLU B N 1
ATOM 2814 C CA . GLU B 1 71 ? 10.203 7.527 8.758 1 96.88 71 GLU B CA 1
ATOM 2815 C C . GLU B 1 71 ? 10.125 8.719 7.805 1 96.88 71 GLU B C 1
ATOM 2817 O O . GLU B 1 71 ? 11.031 9.547 7.762 1 96.88 71 GLU B O 1
ATOM 2822 N N . ARG B 1 72 ? 9.047 8.828 7.02 1 97.06 72 ARG B N 1
ATOM 2823 C CA . ARG B 1 72 ? 8.891 9.945 6.094 1 97.06 72 ARG B CA 1
ATOM 2824 C C . ARG B 1 72 ? 8.656 11.25 6.848 1 97.06 72 ARG B C 1
ATOM 2826 O O . ARG B 1 72 ? 9.141 12.305 6.434 1 97.06 72 ARG B O 1
ATOM 2833 N N . VAL B 1 73 ? 7.945 11.164 7.918 1 96.88 73 VAL B N 1
ATOM 2834 C CA . VAL B 1 73 ? 7.691 12.336 8.75 1 96.88 73 VAL B CA 1
ATOM 2835 C C . VAL B 1 73 ? 9 12.812 9.383 1 96.88 73 VAL B C 1
ATOM 2837 O O . VAL B 1 73 ? 9.32 14 9.328 1 96.88 73 VAL B O 1
ATOM 2840 N N . LEU B 1 74 ? 9.703 11.898 9.945 1 95.81 74 LEU B N 1
ATOM 2841 C CA . LEU B 1 74 ? 10.961 12.273 10.578 1 95.81 74 LEU B CA 1
ATOM 2842 C C . LEU B 1 74 ? 11.945 12.82 9.547 1 95.81 74 LEU B C 1
ATOM 2844 O O . LEU B 1 74 ? 12.641 13.805 9.805 1 95.81 74 LEU B O 1
ATOM 2848 N N . ALA B 1 75 ? 12.023 12.188 8.398 1 96.25 75 ALA B N 1
ATOM 2849 C CA . ALA B 1 75 ? 12.898 12.68 7.332 1 96.25 75 ALA B CA 1
ATOM 2850 C C . ALA B 1 75 ? 12.523 14.109 6.934 1 96.25 75 ALA B C 1
ATOM 2852 O O . ALA B 1 75 ? 13.406 14.953 6.766 1 96.25 75 ALA B O 1
ATOM 2853 N N . ALA B 1 76 ? 11.258 14.367 6.805 1 95.62 76 ALA B N 1
ATOM 2854 C CA . ALA B 1 76 ? 10.797 15.703 6.445 1 95.62 76 ALA B CA 1
ATOM 2855 C C . ALA B 1 76 ? 11.18 16.719 7.52 1 95.62 76 ALA B C 1
ATOM 2857 O O . ALA B 1 76 ? 11.648 17.812 7.203 1 95.62 76 ALA B O 1
ATOM 2858 N N . LEU B 1 77 ? 11.023 16.359 8.734 1 94.12 77 LEU B N 1
ATOM 2859 C CA . LEU B 1 77 ? 11.32 17.25 9.852 1 94.12 77 LEU B CA 1
ATOM 2860 C C . LEU B 1 77 ? 12.82 17.516 9.961 1 94.12 77 LEU B C 1
ATOM 2862 O O . LEU B 1 77 ? 13.242 18.547 10.492 1 94.12 77 LEU B O 1
ATOM 2866 N N . TYR B 1 78 ? 13.594 16.594 9.492 1 92.94 78 TYR B N 1
ATOM 2867 C CA . TYR B 1 78 ? 15.039 16.766 9.469 1 92.94 78 TYR B CA 1
ATOM 2868 C C . TYR B 1 78 ? 15.5 17.344 8.133 1 92.94 78 TYR B C 1
ATOM 2870 O O . TYR B 1 78 ? 16.688 17.328 7.824 1 92.94 78 TYR B O 1
ATOM 2878 N N . ARG B 1 79 ? 14.516 17.75 7.305 1 91.19 79 ARG B N 1
ATOM 2879 C CA . ARG B 1 79 ? 14.742 18.469 6.051 1 91.19 79 ARG B CA 1
ATOM 2880 C C . ARG B 1 79 ? 15.508 17.609 5.059 1 91.19 79 ARG B C 1
ATOM 2882 O O . ARG B 1 79 ? 16.422 18.094 4.391 1 91.19 79 ARG B O 1
ATOM 2889 N N . LYS B 1 80 ? 15.141 16.328 5.117 1 91 80 LYS B N 1
ATOM 2890 C CA . LYS B 1 80 ? 15.703 15.383 4.148 1 91 80 LYS B CA 1
ATOM 2891 C C . LYS B 1 80 ? 14.75 15.156 2.98 1 91 80 LYS B C 1
ATOM 2893 O O . LYS B 1 80 ? 13.539 15.094 3.168 1 91 80 LYS B O 1
ATOM 2898 N N . SER B 1 81 ? 15.328 15.023 1.823 1 84.81 81 SER B N 1
ATOM 2899 C CA . SER B 1 81 ? 14.516 14.797 0.633 1 84.81 81 SER B CA 1
ATOM 2900 C C . SER B 1 81 ? 14.07 13.336 0.542 1 84.81 81 SER B C 1
ATOM 2902 O O . SER B 1 81 ? 13.086 13.023 -0.128 1 84.81 81 SER B O 1
ATOM 2904 N N . GLU B 1 82 ? 14.836 12.492 1.102 1 89.38 82 GLU B N 1
ATOM 2905 C CA . GLU B 1 82 ? 14.523 11.07 1.145 1 89.38 82 GLU B CA 1
ATOM 2906 C C . GLU B 1 82 ? 14.781 10.492 2.531 1 89.38 82 GLU B C 1
ATOM 2908 O O . GLU B 1 82 ? 15.383 11.148 3.383 1 89.38 82 GLU B O 1
ATOM 2913 N N . VAL B 1 83 ? 14.203 9.367 2.713 1 92.31 83 VAL B N 1
ATOM 2914 C CA . VAL B 1 83 ? 14.43 8.688 3.986 1 92.31 83 VAL B CA 1
ATOM 2915 C C . VAL B 1 83 ? 15.852 8.141 4.035 1 92.31 83 VAL B C 1
ATOM 2917 O O . VAL B 1 83 ? 16.109 7.02 3.596 1 92.31 83 VAL B O 1
ATOM 2920 N N . SER B 1 84 ? 16.688 8.945 4.422 1 90.44 84 SER B N 1
ATOM 2921 C CA . SER B 1 84 ? 18.109 8.602 4.582 1 90.44 84 SER B CA 1
ATOM 2922 C C . SER B 1 84 ? 18.703 9.32 5.785 1 90.44 84 SER B C 1
ATOM 2924 O O . SER B 1 84 ? 18.828 10.547 5.793 1 90.44 84 SER B O 1
ATOM 2926 N N . PHE B 1 85 ? 19.047 8.578 6.758 1 92.56 85 PHE B N 1
ATOM 2927 C CA . PHE B 1 85 ? 19.625 9.148 7.973 1 92.56 85 PHE B CA 1
ATOM 2928 C C . PHE B 1 85 ? 21.062 8.695 8.148 1 92.56 85 PHE B C 1
ATOM 2930 O O . PHE B 1 85 ? 21.406 7.547 7.859 1 92.56 85 PHE B O 1
ATOM 2937 N N . SER B 1 86 ? 21.938 9.586 8.641 1 90.19 86 SER B N 1
ATOM 2938 C CA . SER B 1 86 ? 23.344 9.266 8.922 1 90.19 86 SER B CA 1
ATOM 2939 C C . SER B 1 86 ? 23.453 8.305 10.102 1 90.19 86 SER B C 1
ATOM 2941 O O . SER B 1 86 ? 22.531 8.188 10.906 1 90.19 86 SER B O 1
ATOM 2943 N N . PRO B 1 87 ? 24.578 7.602 10.117 1 90.31 87 PRO B N 1
ATOM 2944 C CA . PRO B 1 87 ? 24.812 6.723 11.266 1 90.31 87 PRO B CA 1
ATOM 2945 C C . PRO B 1 87 ? 24.703 7.457 12.602 1 90.31 87 PRO B C 1
ATOM 2947 O O . PRO B 1 87 ? 24.156 6.914 13.562 1 90.31 87 PRO B O 1
ATOM 2950 N N . ASN B 1 88 ? 25.156 8.719 12.664 1 89.19 88 ASN B N 1
ATOM 2951 C CA . ASN B 1 88 ? 25.062 9.508 13.891 1 89.19 88 ASN B CA 1
ATOM 2952 C C . ASN B 1 88 ? 23.609 9.805 14.258 1 89.19 88 ASN B C 1
ATOM 2954 O O . ASN B 1 88 ? 23.25 9.742 15.43 1 89.19 88 ASN B O 1
ATOM 2958 N N . GLU B 1 89 ? 22.828 10.109 13.242 1 88.81 89 GLU B N 1
ATOM 2959 C CA . GLU B 1 89 ? 21.406 10.352 13.484 1 88.81 89 GLU B CA 1
ATOM 2960 C C . GLU B 1 89 ? 20.703 9.086 13.969 1 88.81 89 GLU B C 1
ATOM 2962 O O . GLU B 1 89 ? 19.875 9.141 14.883 1 88.81 89 GLU B O 1
ATOM 2967 N N . GLN B 1 90 ? 21.062 7.965 13.375 1 90.31 90 GLN B N 1
ATOM 2968 C CA . GLN B 1 90 ? 20.469 6.688 13.75 1 90.31 90 GLN B CA 1
ATOM 2969 C C . GLN B 1 90 ? 20.797 6.34 15.203 1 90.31 90 GLN B C 1
ATOM 2971 O O . GLN B 1 90 ? 19.922 5.883 15.945 1 90.31 90 GLN B O 1
ATOM 2976 N N . ILE B 1 91 ? 22.047 6.562 15.602 1 90.44 91 ILE B N 1
ATOM 2977 C CA . ILE B 1 91 ? 22.469 6.332 16.969 1 90.44 91 ILE B CA 1
ATOM 2978 C C . ILE B 1 91 ? 21.719 7.266 17.922 1 90.44 91 ILE B C 1
ATOM 2980 O O . ILE B 1 91 ? 21.281 6.848 18.984 1 90.44 91 ILE B O 1
ATOM 2984 N N . ASP B 1 92 ? 21.562 8.508 17.484 1 88.56 92 ASP B N 1
ATOM 2985 C CA . ASP B 1 92 ? 20.844 9.492 18.281 1 88.56 92 ASP B CA 1
ATOM 2986 C C . ASP B 1 92 ? 19.391 9.062 18.5 1 88.56 92 ASP B C 1
ATOM 2988 O O . ASP B 1 92 ? 18.875 9.164 19.609 1 88.56 92 ASP B O 1
ATOM 2992 N N . PHE B 1 93 ? 18.719 8.539 17.422 1 90.62 93 PHE B N 1
ATOM 2993 C CA . PHE B 1 93 ? 17.344 8.062 17.531 1 90.62 93 PHE B CA 1
ATOM 2994 C C . PHE B 1 93 ? 17.25 6.902 18.5 1 90.62 93 PHE B C 1
ATOM 2996 O O . PHE B 1 93 ? 16.359 6.867 19.359 1 90.62 93 PHE B O 1
ATOM 3003 N N . GLU B 1 94 ? 18.188 6.012 18.406 1 90 94 GLU B N 1
ATOM 3004 C CA . GLU B 1 94 ? 18.203 4.844 19.281 1 90 94 GLU B CA 1
ATOM 3005 C C . GLU B 1 94 ? 18.391 5.25 20.734 1 90 94 GLU B C 1
ATOM 3007 O O . GLU B 1 94 ? 17.719 4.715 21.625 1 90 94 GLU B O 1
ATOM 3012 N N . ASP B 1 95 ? 19.266 6.211 20.969 1 90.38 95 ASP B N 1
ATOM 3013 C CA . ASP B 1 95 ? 19.547 6.699 22.312 1 90.38 95 ASP B CA 1
ATOM 3014 C C . ASP B 1 95 ? 18.312 7.355 22.922 1 90.38 95 ASP B C 1
ATOM 3016 O O . ASP B 1 95 ? 18.109 7.281 24.141 1 90.38 95 ASP B O 1
ATOM 3020 N N . LYS B 1 96 ? 17.516 7.926 22.094 1 88.12 96 LYS B N 1
ATOM 3021 C CA . LYS B 1 96 ? 16.328 8.625 22.547 1 88.12 96 LYS B CA 1
ATOM 3022 C C . LYS B 1 96 ? 15.117 7.695 22.578 1 88.12 96 LYS B C 1
ATOM 3024 O O . LYS B 1 96 ? 14.008 8.117 22.906 1 88.12 96 LYS B O 1
ATOM 3029 N N . GLY B 1 97 ? 15.32 6.453 22.094 1 90.38 97 GLY B N 1
ATOM 3030 C CA . GLY B 1 97 ? 14.242 5.477 22.094 1 90.38 97 GLY B CA 1
ATOM 3031 C C . GLY B 1 97 ? 13.273 5.645 20.938 1 90.38 97 GLY B C 1
ATOM 3032 O O . GLY B 1 97 ? 12.109 5.254 21.031 1 90.38 97 GLY B O 1
ATOM 3033 N N . ILE B 1 98 ? 13.695 6.281 19.922 1 92.44 98 ILE B N 1
ATOM 3034 C CA . ILE B 1 98 ? 12.844 6.508 18.75 1 92.44 98 ILE B CA 1
ATOM 3035 C C . ILE B 1 98 ? 13.062 5.395 17.734 1 92.44 98 ILE B C 1
ATOM 3037 O O . ILE B 1 98 ? 14.195 5.133 17.312 1 92.44 98 ILE B O 1
ATOM 3041 N N . ARG B 1 99 ? 12.023 4.691 17.375 1 92.88 99 ARG B N 1
ATOM 3042 C CA . ARG B 1 99 ? 12.055 3.67 16.328 1 92.88 99 ARG B CA 1
ATOM 3043 C C . ARG B 1 99 ? 11.336 4.148 15.07 1 92.88 99 ARG B C 1
ATOM 3045 O O . ARG B 1 99 ? 10.234 4.691 15.148 1 92.88 99 ARG B O 1
ATOM 3052 N N . LEU B 1 100 ? 11.977 3.982 14.008 1 94.31 100 LEU B N 1
ATOM 3053 C CA . LEU B 1 100 ? 11.414 4.398 12.727 1 94.31 100 LEU B CA 1
ATOM 3054 C C . LEU B 1 100 ? 10.531 3.303 12.141 1 94.31 100 LEU B C 1
ATOM 3056 O O . LEU B 1 100 ? 10.828 2.115 12.289 1 94.31 100 LEU B O 1
ATOM 3060 N N . CYS B 1 101 ? 9.453 3.707 11.516 1 95.69 101 CYS B N 1
ATOM 3061 C CA . CYS B 1 101 ? 8.531 2.785 10.867 1 95.69 101 CYS B CA 1
ATOM 3062 C C . CYS B 1 101 ? 8.125 3.301 9.492 1 95.69 101 CYS B C 1
ATOM 3064 O O . CYS B 1 101 ? 7.773 4.473 9.336 1 95.69 101 CYS B O 1
ATOM 3066 N N . ALA B 1 102 ? 8.18 2.436 8.516 1 96.31 102 ALA B N 1
ATOM 3067 C CA . ALA B 1 102 ? 7.785 2.836 7.168 1 96.31 102 ALA B CA 1
ATOM 3068 C C . ALA B 1 102 ? 6.27 2.789 7.004 1 96.31 102 ALA B C 1
ATOM 3070 O O . ALA B 1 102 ? 5.727 3.334 6.039 1 96.31 102 ALA B O 1
ATOM 3071 N N . ASP B 1 103 ? 5.562 2.158 7.914 1 97.12 103 ASP B N 1
ATOM 3072 C CA . ASP B 1 103 ? 4.105 2.035 7.922 1 97.12 103 ASP B CA 1
ATOM 3073 C C . ASP B 1 103 ? 3.6 1.415 6.625 1 97.12 103 ASP B C 1
ATOM 3075 O O . ASP B 1 103 ? 2.65 1.918 6.016 1 97.12 103 ASP B O 1
ATOM 3079 N N . GLN B 1 104 ? 4.277 0.302 6.266 1 96.19 104 GLN B N 1
ATOM 3080 C CA . GLN B 1 104 ? 3.834 -0.522 5.148 1 96.19 104 GLN B CA 1
ATOM 3081 C C . GLN B 1 104 ? 2.768 -1.521 5.59 1 96.19 104 GLN B C 1
ATOM 3083 O O . GLN B 1 104 ? 2.5 -1.661 6.785 1 96.19 104 GLN B O 1
ATOM 3088 N N . LEU B 1 105 ? 2.143 -2.117 4.574 1 97.5 105 LEU B N 1
ATOM 3089 C CA . LEU B 1 105 ? 1.133 -3.137 4.84 1 97.5 105 LEU B CA 1
ATOM 3090 C C . LEU B 1 105 ? 1.561 -4.484 4.27 1 97.5 105 LEU B C 1
ATOM 3092 O O . LEU B 1 105 ? 2.189 -4.543 3.209 1 97.5 105 LEU B O 1
ATOM 3096 N N . LEU B 1 106 ? 1.274 -5.508 4.992 1 98.5 106 LEU B N 1
ATOM 3097 C CA . LEU B 1 106 ? 1.26 -6.855 4.434 1 98.5 106 LEU B CA 1
ATOM 3098 C C . LEU B 1 106 ? -0.165 -7.297 4.117 1 98.5 106 LEU B C 1
ATOM 3100 O O . LEU B 1 106 ? -1.104 -6.938 4.828 1 98.5 106 LEU B O 1
ATOM 3104 N N . ARG B 1 107 ? -0.301 -7.996 3.051 1 98.75 107 ARG B N 1
ATOM 3105 C CA . ARG B 1 107 ? -1.616 -8.469 2.633 1 98.75 107 ARG B CA 1
ATOM 3106 C C . ARG B 1 107 ? -1.695 -9.992 2.695 1 98.75 107 ARG B C 1
ATOM 3108 O O . ARG B 1 107 ? -0.754 -10.688 2.303 1 98.75 107 ARG B O 1
ATOM 3115 N N . LEU B 1 108 ? -2.812 -10.516 3.279 1 98.81 108 LEU B N 1
ATOM 3116 C CA . LEU B 1 108 ? -2.996 -11.961 3.43 1 98.81 108 LEU B CA 1
ATOM 3117 C C . LEU B 1 108 ? -4.266 -12.422 2.723 1 98.81 108 LEU B C 1
ATOM 3119 O O . LEU B 1 108 ? -5.309 -11.773 2.82 1 98.81 108 LEU B O 1
ATOM 3123 N N . ARG B 1 109 ? -4.172 -13.477 1.998 1 98.56 109 ARG B N 1
ATOM 3124 C CA . ARG B 1 109 ? -5.293 -14.195 1.398 1 98.56 109 ARG B CA 1
ATOM 3125 C C . ARG B 1 109 ? -5.238 -15.68 1.74 1 98.56 109 ARG B C 1
ATOM 3127 O O . ARG B 1 109 ? -4.152 -16.25 1.861 1 98.56 109 ARG B O 1
ATOM 3134 N N . ALA B 1 110 ? -6.363 -16.25 1.901 1 98.38 110 ALA B N 1
ATOM 3135 C CA . ALA B 1 110 ? -6.48 -17.688 2.137 1 98.38 110 ALA B CA 1
ATOM 3136 C C . ALA B 1 110 ? -7.863 -18.188 1.743 1 98.38 110 ALA B C 1
ATOM 3138 O O . ALA B 1 110 ? -8.852 -17.469 1.859 1 98.38 110 ALA B O 1
ATOM 3139 N N . PRO B 1 111 ? -7.879 -19.469 1.214 1 96.19 111 PRO B N 1
ATOM 3140 C CA . PRO B 1 111 ? -9.188 -20.047 0.922 1 96.19 111 PRO B CA 1
ATOM 31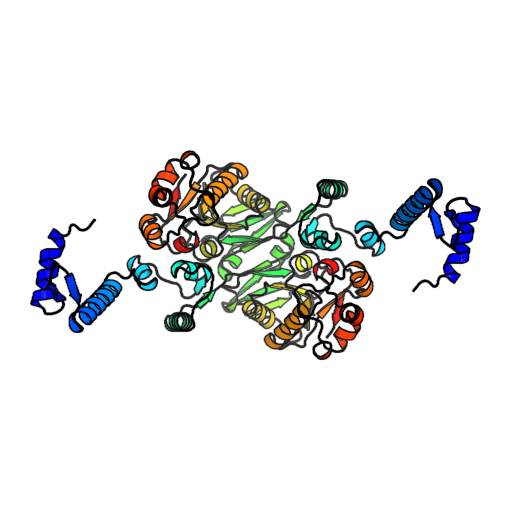41 C C . PRO B 1 111 ? -9.961 -20.422 2.186 1 96.19 111 PRO B C 1
ATOM 3143 O O . PRO B 1 111 ? -11.195 -20.453 2.17 1 96.19 111 PRO B O 1
ATOM 3146 N N . GLN B 1 112 ? -9.266 -20.719 3.268 1 95.94 112 GLN B N 1
ATOM 3147 C CA . GLN B 1 112 ? -9.883 -21.078 4.543 1 95.94 112 GLN B CA 1
ATOM 3148 C C . GLN B 1 112 ? -9.711 -19.953 5.566 1 95.94 112 GLN B C 1
ATOM 3150 O O . GLN B 1 112 ? -8.75 -19.188 5.496 1 95.94 112 GLN B O 1
ATOM 3155 N N . PRO B 1 113 ? -10.625 -19.906 6.477 1 95.62 113 PRO B N 1
ATOM 3156 C CA . PRO B 1 113 ? -10.523 -18.875 7.504 1 95.62 113 PRO B CA 1
ATOM 3157 C C . PRO B 1 113 ? -9.359 -19.109 8.469 1 95.62 113 PRO B C 1
ATOM 3159 O O . PRO B 1 113 ? -8.914 -20.25 8.625 1 95.62 113 PRO B O 1
ATOM 3162 N N . PHE B 1 114 ? -8.906 -18.062 9.008 1 98.12 114 PHE B N 1
ATOM 3163 C CA . PHE B 1 114 ? -7.914 -18.109 10.078 1 98.12 114 PHE B CA 1
ATOM 3164 C C . PHE B 1 114 ? -8.141 -16.969 11.07 1 98.12 114 PHE B C 1
ATOM 3166 O O . PHE B 1 114 ? -8.969 -16.078 10.828 1 98.12 114 PHE B O 1
ATOM 3173 N N . SER B 1 115 ? -7.484 -17.078 12.203 1 98.06 115 SER B N 1
ATOM 3174 C CA . SER B 1 115 ? -7.523 -16.031 13.219 1 98.06 115 SER B CA 1
ATOM 3175 C C . SER B 1 115 ? -6.117 -15.578 13.594 1 98.06 115 SER B C 1
ATOM 3177 O O . SER B 1 115 ? -5.152 -16.328 13.43 1 98.06 115 SER B O 1
ATOM 3179 N N . LEU B 1 116 ? -6.031 -14.352 13.922 1 98.19 116 LEU B N 1
ATOM 3180 C CA . LEU B 1 116 ? -4.773 -13.766 14.383 1 98.19 116 LEU B CA 1
ATOM 3181 C C . LEU B 1 116 ? -4.773 -13.594 15.898 1 98.19 116 LEU B C 1
ATOM 3183 O O . LEU B 1 116 ? -5.652 -12.93 16.453 1 98.19 116 LEU B O 1
ATOM 3187 N N . PHE B 1 117 ? -3.818 -14.219 16.516 1 97.88 117 PHE B N 1
ATOM 3188 C CA . PHE B 1 117 ? -3.678 -14.133 17.953 1 97.88 117 PHE B CA 1
ATOM 3189 C C . PHE B 1 117 ? -2.555 -13.18 18.344 1 97.88 117 PHE B C 1
ATOM 3191 O O . PHE B 1 117 ? -1.398 -13.391 17.969 1 97.88 117 PHE B O 1
ATOM 3198 N N . PHE B 1 118 ? -2.91 -12.156 19.094 1 96 118 PHE B N 1
ATOM 3199 C CA . PHE B 1 118 ? -1.93 -11.156 19.5 1 96 118 PHE B CA 1
ATOM 3200 C C . PHE B 1 118 ? -1.559 -11.344 20.969 1 96 118 PHE B C 1
ATOM 3202 O O . PHE B 1 118 ? -2.355 -11.852 21.766 1 96 118 PHE B O 1
ATOM 3209 N N . SER B 1 119 ? -0.332 -11.047 21.375 1 89.44 119 SER B N 1
ATOM 3210 C CA . SER B 1 119 ? 0.253 -11.219 22.703 1 89.44 119 SER B CA 1
ATOM 3211 C C . SER B 1 119 ? -0.621 -10.586 23.781 1 89.44 119 SER B C 1
ATOM 3213 O O . SER B 1 119 ? -0.643 -11.055 24.922 1 89.44 119 SER B O 1
ATOM 3215 N N . GLY B 1 120 ? -1.435 -9.648 23.656 1 86.56 120 GLY B N 1
ATOM 3216 C CA . GLY B 1 120 ? -2.324 -9.055 24.641 1 86.56 120 GLY B CA 1
ATOM 3217 C C . GLY B 1 120 ? -3.613 -9.836 24.828 1 86.56 120 GLY B C 1
ATOM 3218 O O . GLY B 1 120 ? -4.461 -9.469 25.641 1 86.56 120 GLY B O 1
ATOM 3219 N N . GLY B 1 121 ? -3.697 -11 24.172 1 90.88 121 GLY B N 1
ATOM 3220 C CA . GLY B 1 121 ? -4.852 -11.875 24.328 1 90.88 121 GLY B CA 1
ATOM 3221 C C . GLY B 1 121 ? -5.949 -11.586 23.328 1 90.88 121 GLY B C 1
ATOM 3222 O O . GLY B 1 121 ? -6.996 -12.234 23.328 1 90.88 121 GLY B O 1
ATOM 3223 N N . THR B 1 122 ? -5.641 -10.727 22.438 1 94.31 122 THR B N 1
ATOM 3224 C CA . THR B 1 122 ? -6.641 -10.344 21.453 1 94.31 122 THR B CA 1
ATOM 3225 C C . THR B 1 122 ? -6.676 -11.359 20.312 1 94.31 122 THR B C 1
ATOM 3227 O O . THR B 1 122 ? -5.629 -11.75 19.781 1 94.31 122 THR B O 1
ATOM 3230 N N . LEU B 1 123 ? -7.91 -11.812 20.016 1 97 123 LEU B N 1
ATOM 3231 C CA . LEU B 1 123 ? -8.125 -12.703 18.891 1 97 123 LEU B CA 1
ATOM 3232 C C . LEU B 1 123 ? -8.93 -12.008 17.797 1 97 123 LEU B C 1
ATOM 3234 O O . LEU B 1 123 ? -10.047 -11.547 18.031 1 97 123 LEU B O 1
ATOM 3238 N N . LEU B 1 124 ? -8.32 -11.867 16.656 1 97.75 124 LEU B N 1
ATOM 3239 C CA . LEU B 1 124 ? -9.008 -11.297 15.508 1 97.75 124 LEU B CA 1
ATOM 3240 C C . LEU B 1 124 ? -9.5 -12.391 14.57 1 97.75 124 LEU B C 1
ATOM 3242 O O . LEU B 1 124 ? -8.695 -13.156 14.031 1 97.75 124 LEU B O 1
ATOM 3246 N N . ASP B 1 125 ? -10.758 -12.492 14.367 1 97.62 125 ASP B N 1
ATOM 3247 C CA . ASP B 1 125 ? -11.352 -13.43 13.422 1 97.62 125 ASP B CA 1
ATOM 3248 C C . ASP B 1 125 ? -11.328 -12.867 12 1 97.62 125 ASP B C 1
ATOM 3250 O O . ASP B 1 125 ? -12.047 -11.914 11.695 1 97.62 125 ASP B O 1
ATOM 3254 N N . ALA B 1 126 ? -10.602 -13.547 11.141 1 97.75 126 ALA B N 1
ATOM 3255 C CA . ALA B 1 126 ? -10.438 -13.031 9.789 1 97.75 126 ALA B CA 1
ATOM 3256 C C . ALA B 1 126 ? -11.523 -13.562 8.859 1 97.75 126 ALA B C 1
ATOM 3258 O O . ALA B 1 126 ? -11.664 -13.109 7.723 1 97.75 126 ALA B O 1
ATOM 3259 N N . ALA B 1 127 ? -12.344 -14.438 9.289 1 96.81 127 ALA B N 1
ATOM 3260 C CA . ALA B 1 127 ? -13.273 -15.164 8.422 1 96.81 127 ALA B CA 1
ATOM 3261 C C . ALA B 1 127 ? -14.234 -14.203 7.727 1 96.81 127 ALA B C 1
ATOM 3263 O O . ALA B 1 127 ? -14.336 -14.203 6.5 1 96.81 127 ALA B O 1
ATOM 3264 N N . PRO B 1 128 ? -14.906 -13.375 8.523 1 96.31 128 PRO B N 1
ATOM 3265 C CA . PRO B 1 128 ? -15.836 -12.477 7.836 1 96.31 128 PRO B CA 1
ATOM 3266 C C . PRO B 1 128 ? -15.141 -11.508 6.891 1 96.31 128 PRO B C 1
ATOM 3268 O O . PRO B 1 128 ? -15.695 -11.141 5.855 1 96.31 128 PRO B O 1
ATOM 3271 N N . TRP B 1 129 ? -13.922 -11.141 7.18 1 97.38 129 TRP B N 1
ATOM 3272 C CA . TRP B 1 129 ? -13.164 -10.195 6.371 1 97.38 129 TRP B CA 1
ATOM 3273 C C . TRP B 1 129 ? -12.695 -10.844 5.07 1 97.38 129 TRP B C 1
ATOM 3275 O O . TRP B 1 129 ? -12.797 -10.242 3.998 1 97.38 129 TRP B O 1
ATOM 3285 N N . LEU B 1 130 ? -12.25 -12.055 5.23 1 96.81 130 LEU B N 1
ATOM 3286 C CA . LEU B 1 130 ? -11.859 -12.805 4.039 1 96.81 130 LEU B CA 1
ATOM 3287 C C . LEU B 1 130 ? -13.055 -13.031 3.121 1 96.81 130 LEU B C 1
ATOM 3289 O O . LEU B 1 130 ? -12.93 -12.93 1.897 1 96.81 130 LEU B O 1
ATOM 3293 N N . GLN B 1 131 ? -14.133 -13.258 3.684 1 95.12 131 GLN B N 1
ATOM 3294 C CA . GLN B 1 131 ? -15.336 -13.516 2.898 1 95.12 131 GLN B CA 1
ATOM 3295 C C . GLN B 1 131 ? -15.805 -12.258 2.178 1 95.12 131 GLN B C 1
ATOM 3297 O O . GLN B 1 131 ? -16.172 -12.305 1.001 1 95.12 131 GLN B O 1
ATOM 3302 N N . ALA B 1 132 ? -15.758 -11.141 2.879 1 95.81 132 ALA B N 1
ATOM 3303 C CA . ALA B 1 132 ? -16.297 -9.898 2.34 1 95.81 132 ALA B CA 1
ATOM 3304 C C . ALA B 1 132 ? -15.289 -9.203 1.438 1 95.81 132 ALA B C 1
ATOM 3306 O O . ALA B 1 132 ? -15.648 -8.688 0.378 1 95.81 132 ALA B O 1
ATOM 3307 N N . LEU B 1 133 ? -13.992 -9.25 1.873 1 96.62 133 LEU B N 1
ATOM 3308 C CA . LEU B 1 133 ? -12.992 -8.414 1.214 1 96.62 133 LEU B CA 1
ATOM 3309 C C . LEU B 1 133 ? -12.023 -9.258 0.399 1 96.62 133 LEU B C 1
ATOM 3311 O O . LEU B 1 133 ? -11.281 -8.734 -0.436 1 96.62 133 LEU B O 1
ATOM 3315 N N . GLY B 1 134 ? -11.977 -10.539 0.627 1 96.62 134 GLY B N 1
ATOM 3316 C CA . GLY B 1 134 ? -11.086 -11.445 -0.085 1 96.62 134 GLY B CA 1
ATOM 3317 C C . GLY B 1 134 ? -9.68 -11.477 0.492 1 96.62 134 GLY B C 1
ATOM 3318 O O . GLY B 1 134 ? -8.867 -12.312 0.099 1 96.62 134 GLY B O 1
ATOM 3319 N N . GLU B 1 135 ? -9.383 -10.562 1.35 1 98.31 135 GLU B N 1
ATOM 3320 C CA . GLU B 1 135 ? -8.062 -10.453 1.963 1 98.31 135 GLU B CA 1
ATOM 3321 C C . GLU B 1 135 ? -8.125 -9.68 3.277 1 98.31 135 GLU B C 1
ATOM 3323 O O . GLU B 1 135 ? -9.156 -9.086 3.605 1 98.31 135 GLU B O 1
ATOM 3328 N N . VAL B 1 136 ? -7.047 -9.734 4.039 1 98.31 136 VAL B N 1
ATOM 3329 C CA . VAL B 1 136 ? -6.824 -8.867 5.188 1 98.31 136 VAL B CA 1
ATOM 3330 C C . VAL B 1 136 ? -5.43 -8.25 5.105 1 98.31 136 VAL B C 1
ATOM 3332 O O . VAL B 1 136 ? -4.516 -8.836 4.527 1 98.31 136 VAL B O 1
ATOM 3335 N N . ALA B 1 137 ? -5.336 -7.082 5.605 1 98.44 137 ALA B N 1
ATOM 3336 C CA . ALA B 1 137 ? -4.055 -6.375 5.598 1 98.44 137 ALA B CA 1
ATOM 3337 C C . ALA B 1 137 ? -3.553 -6.137 7.02 1 98.44 137 ALA B C 1
ATOM 3339 O O . ALA B 1 137 ? -4.34 -5.852 7.922 1 98.44 137 ALA B O 1
ATOM 3340 N N . LEU B 1 138 ? -2.305 -6.281 7.16 1 98.38 138 LEU B N 1
ATOM 3341 C CA . LEU B 1 138 ? -1.658 -6.094 8.453 1 98.38 138 LEU B CA 1
ATOM 3342 C C . LEU B 1 138 ? -0.651 -4.949 8.398 1 98.38 138 LEU B C 1
ATOM 3344 O O . LEU B 1 138 ? 0.314 -5.008 7.633 1 98.38 138 LEU B O 1
ATOM 3348 N N . PRO B 1 139 ? -0.893 -3.938 9.219 1 97.88 139 PRO B N 1
ATOM 3349 C CA . PRO B 1 139 ? 0.082 -2.846 9.258 1 97.88 139 PRO B CA 1
ATOM 3350 C C . PRO B 1 139 ? 1.358 -3.221 10.008 1 97.88 139 PRO B C 1
ATOM 3352 O O . PRO B 1 139 ? 1.294 -3.867 11.062 1 97.88 139 PRO B O 1
ATOM 3355 N N . GLU B 1 140 ? 2.469 -2.77 9.477 1 96.69 140 GLU B N 1
ATOM 3356 C CA . GLU B 1 140 ? 3.787 -3.02 10.047 1 96.69 140 GLU B CA 1
ATOM 3357 C C . GLU B 1 140 ? 3.871 -2.502 11.484 1 96.69 140 GLU B C 1
ATOM 3359 O O . GLU B 1 140 ? 4.465 -3.15 12.344 1 96.69 140 GLU B O 1
ATOM 3364 N N . ARG B 1 141 ? 3.287 -1.402 11.75 1 95.31 141 ARG B N 1
ATOM 3365 C CA . ARG B 1 141 ? 3.432 -0.646 12.992 1 95.31 141 ARG B CA 1
ATOM 3366 C C . ARG B 1 141 ? 3 -1.478 14.195 1 95.31 141 ARG B C 1
ATOM 3368 O O . ARG B 1 141 ? 3.592 -1.377 15.266 1 95.31 141 ARG B O 1
ATOM 3375 N N . ASN B 1 142 ? 2.008 -2.334 14.016 1 93.75 142 ASN B N 1
ATOM 3376 C CA . ASN B 1 142 ? 1.469 -3.055 15.164 1 93.75 142 ASN B CA 1
ATOM 3377 C C . ASN B 1 142 ? 1.629 -4.562 15 1 93.75 142 ASN B C 1
ATOM 3379 O O . ASN B 1 142 ? 0.939 -5.34 15.664 1 93.75 142 ASN B O 1
ATOM 3383 N N . LEU B 1 143 ? 2.506 -4.977 14.164 1 95.06 143 LEU B N 1
ATOM 3384 C CA . LEU B 1 143 ? 2.654 -6.395 13.844 1 95.06 143 LEU B CA 1
ATOM 3385 C C . LEU B 1 143 ? 3.498 -7.102 14.906 1 95.06 143 LEU B C 1
ATOM 3387 O O . LEU B 1 143 ? 3.488 -8.328 14.992 1 95.06 143 LEU B O 1
ATOM 3391 N N . ALA B 1 144 ? 4.285 -6.352 15.711 1 91.69 144 ALA B N 1
ATOM 3392 C CA . ALA B 1 144 ? 5.152 -6.938 16.734 1 91.69 144 ALA B CA 1
ATOM 3393 C C . ALA B 1 144 ? 4.34 -7.723 17.75 1 91.69 144 ALA B C 1
ATOM 3395 O O . ALA B 1 144 ? 4.848 -8.656 18.375 1 91.69 144 ALA B O 1
ATOM 3396 N N . GLY B 1 145 ? 3.104 -7.422 17.875 1 92.94 145 GLY B N 1
ATOM 3397 C CA . GLY B 1 145 ? 2.248 -8.094 18.844 1 92.94 145 GLY B CA 1
ATOM 3398 C C . GLY B 1 145 ? 1.643 -9.375 18.328 1 92.94 145 GLY B C 1
ATOM 3399 O O . GLY B 1 145 ? 1.005 -10.125 19.062 1 92.94 145 GLY B O 1
ATOM 3400 N N . LEU B 1 146 ? 1.906 -9.68 17.016 1 96.75 146 LEU B N 1
ATOM 3401 C CA . LEU B 1 146 ? 1.339 -10.891 16.438 1 96.75 146 LEU B CA 1
ATOM 3402 C C . LEU B 1 146 ? 2.037 -12.133 16.984 1 96.75 146 LEU B C 1
ATOM 3404 O O . LEU B 1 146 ? 3.246 -12.297 16.812 1 96.75 146 LEU B O 1
ATOM 3408 N N . GLY B 1 147 ? 1.282 -12.969 17.641 1 96.31 147 GLY B N 1
ATOM 3409 C CA . GLY B 1 147 ? 1.84 -14.172 18.234 1 96.31 147 GLY B CA 1
ATOM 3410 C C . GLY B 1 147 ? 1.684 -15.398 17.359 1 96.31 147 GLY B C 1
ATOM 3411 O O . GLY B 1 147 ? 2.662 -16.094 17.062 1 96.31 147 GLY B O 1
ATOM 3412 N N . LYS B 1 148 ? 0.369 -15.641 16.969 1 97.12 148 LYS B N 1
ATOM 3413 C CA . LYS B 1 148 ? 0.083 -16.859 16.219 1 97.12 148 LYS B CA 1
ATOM 3414 C C . LYS B 1 148 ? -1 -16.609 15.164 1 97.12 148 LYS B C 1
ATOM 3416 O O . LYS B 1 148 ? -1.877 -15.766 15.359 1 97.12 148 LYS B O 1
ATOM 3421 N N . ILE B 1 149 ? -0.815 -17.281 14.109 1 97.62 149 ILE B N 1
ATOM 3422 C CA . ILE B 1 149 ? -1.899 -17.422 13.141 1 97.62 149 ILE B CA 1
ATOM 3423 C C . ILE B 1 149 ? -2.574 -18.781 13.32 1 97.62 149 ILE B C 1
ATOM 3425 O O . ILE B 1 149 ? -1.937 -19.828 13.156 1 97.62 149 ILE B O 1
ATOM 3429 N N . LEU B 1 150 ? -3.873 -18.719 13.664 1 96.69 150 LEU B N 1
ATOM 3430 C CA . LEU B 1 150 ? -4.613 -19.938 13.977 1 96.69 150 LEU B CA 1
ATOM 3431 C C . LEU B 1 150 ? -5.512 -20.344 12.812 1 96.69 150 LEU B C 1
ATOM 3433 O O . LEU B 1 150 ? -6.418 -19.594 12.43 1 96.69 150 LEU B O 1
ATOM 3437 N N . TRP B 1 151 ? -5.219 -21.484 12.312 1 94.62 151 TRP B N 1
ATOM 3438 C CA . TRP B 1 151 ? -5.957 -22 11.172 1 94.62 151 TRP B CA 1
ATOM 3439 C C . TRP B 1 151 ? -7.246 -22.672 11.617 1 94.62 151 TRP B C 1
ATOM 3441 O O . TRP B 1 151 ? -7.238 -23.5 12.539 1 94.62 151 TRP B O 1
ATOM 3451 N N . GLY B 1 152 ? -8.414 -22.234 11.156 1 86.5 152 GLY B N 1
ATOM 3452 C CA . GLY B 1 152 ? -9.727 -22.672 11.594 1 86.5 152 GLY B CA 1
ATOM 3453 C C . GLY B 1 152 ? -10.008 -24.125 11.25 1 86.5 152 GLY B C 1
ATOM 3454 O O . GLY B 1 152 ? -10.328 -24.922 12.133 1 86.5 152 GLY B O 1
ATOM 3455 N N . GLU B 1 153 ? -10.141 -24.422 9.984 1 87.31 153 GLU B N 1
ATOM 3456 C CA . GLU B 1 153 ? -10.445 -25.766 9.523 1 87.31 153 GLU B CA 1
ATOM 3457 C C . GLU B 1 153 ? -9.32 -26.312 8.656 1 87.31 153 GLU B C 1
ATOM 3459 O O . GLU B 1 153 ? -8.734 -25.594 7.852 1 87.31 153 GLU B O 1
ATOM 3464 N N . GLY B 1 154 ? -9.016 -27.562 8.945 1 90.44 154 GLY B N 1
ATOM 3465 C CA . GLY B 1 154 ? -7.988 -28.203 8.133 1 90.44 154 GLY B CA 1
ATOM 3466 C C . GLY B 1 154 ? -6.578 -27.844 8.562 1 90.44 154 GLY B C 1
ATOM 3467 O O . GLY B 1 154 ? -6.367 -27.375 9.688 1 90.44 154 GLY B O 1
ATOM 3468 N N . GLU B 1 155 ? -5.629 -28.203 7.652 1 93.75 155 GLU B N 1
ATOM 3469 C CA . GLU B 1 155 ? -4.219 -27.969 7.945 1 93.75 155 GLU B CA 1
ATOM 3470 C C . GLU B 1 155 ? -3.635 -26.891 7.035 1 93.75 155 GLU B C 1
ATOM 3472 O O . GLU B 1 155 ? -3.973 -26.828 5.852 1 93.75 155 GLU B O 1
ATOM 3477 N N . LEU B 1 156 ? -2.857 -26.047 7.68 1 97.06 156 LEU B N 1
ATOM 3478 C CA . LEU B 1 156 ? -2.045 -25.109 6.898 1 97.06 156 LEU B CA 1
ATOM 3479 C C . LEU B 1 156 ? -0.781 -25.797 6.387 1 97.06 156 LEU B C 1
ATOM 3481 O O . LEU B 1 156 ? 0.094 -26.172 7.176 1 97.06 156 LEU B O 1
ATOM 3485 N N . LEU B 1 157 ? -0.724 -25.984 5.129 1 97.5 157 LEU B N 1
ATOM 3486 C CA . LEU B 1 157 ? 0.351 -26.766 4.531 1 97.5 157 LEU B CA 1
ATOM 3487 C C . LEU B 1 157 ? 1.485 -25.859 4.059 1 97.5 157 LEU B C 1
ATOM 3489 O O . LEU B 1 157 ? 2.66 -26.219 4.18 1 97.5 157 LEU B O 1
ATOM 3493 N N . ARG B 1 158 ? 1.07 -24.688 3.559 1 98.12 158 ARG B N 1
ATOM 3494 C CA . ARG B 1 158 ? 2.09 -23.875 2.906 1 98.12 158 ARG B CA 1
ATOM 3495 C C . ARG B 1 158 ? 1.762 -22.391 3.023 1 98.12 158 ARG B C 1
ATOM 3497 O O . ARG B 1 158 ? 0.59 -22 3.023 1 98.12 158 ARG B O 1
ATOM 3504 N N . VAL B 1 159 ? 2.807 -21.609 3.156 1 98.69 159 VAL B N 1
ATOM 3505 C CA . VAL B 1 159 ? 2.719 -20.172 2.98 1 98.69 159 VAL B CA 1
ATOM 3506 C C . VAL B 1 159 ? 3.496 -19.75 1.735 1 98.69 159 VAL B C 1
ATOM 3508 O O . VAL B 1 159 ? 4.637 -20.172 1.535 1 98.69 159 VAL B O 1
ATOM 3511 N N . ILE B 1 160 ? 2.822 -19.016 0.892 1 98.81 160 ILE B N 1
ATOM 3512 C CA . ILE B 1 160 ? 3.439 -18.438 -0.294 1 98.81 160 ILE B CA 1
ATOM 3513 C C . ILE B 1 160 ? 3.582 -16.922 -0.114 1 98.81 160 ILE B C 1
ATOM 3515 O O . ILE B 1 160 ? 2.611 -16.234 0.207 1 98.81 160 ILE B O 1
ATOM 3519 N N . THR B 1 161 ? 4.766 -16.422 -0.219 1 98.62 161 THR B N 1
ATOM 3520 C CA . THR B 1 161 ? 4.98 -14.977 -0.191 1 98.62 161 THR B CA 1
ATOM 3521 C C . THR B 1 161 ? 5.25 -14.445 -1.596 1 98.62 161 THR B C 1
ATOM 3523 O O . THR B 1 161 ? 5.738 -15.18 -2.459 1 98.62 161 THR B O 1
ATOM 3526 N N . THR B 1 162 ? 4.852 -13.227 -1.849 1 98.62 162 THR B N 1
ATOM 3527 C CA . THR B 1 162 ? 5.102 -12.609 -3.145 1 98.62 162 THR B CA 1
ATOM 3528 C C . THR B 1 162 ? 5.289 -11.102 -2.996 1 98.62 162 THR B C 1
ATOM 3530 O O . THR B 1 162 ? 4.789 -10.5 -2.045 1 98.62 162 THR B O 1
ATOM 3533 N N . ASP B 1 163 ? 6.039 -10.523 -3.924 1 97.69 163 ASP B N 1
ATOM 3534 C CA . ASP B 1 163 ? 6.203 -9.07 -3.99 1 97.69 163 ASP B CA 1
ATOM 3535 C C . ASP B 1 163 ? 5.461 -8.492 -5.191 1 97.69 163 ASP B C 1
ATOM 3537 O O . ASP B 1 163 ? 5.617 -7.309 -5.508 1 97.69 163 ASP B O 1
ATOM 3541 N N . SER B 1 164 ? 4.699 -9.328 -5.859 1 97.25 164 SER B N 1
ATOM 3542 C CA . SER B 1 164 ? 3.908 -8.914 -7.016 1 97.25 164 SER B CA 1
ATOM 3543 C C . SER B 1 164 ? 2.436 -8.766 -6.648 1 97.25 164 SER B C 1
ATOM 3545 O O . SER B 1 164 ? 1.759 -9.75 -6.355 1 97.25 164 SER B O 1
ATOM 3547 N N . VAL B 1 165 ? 1.921 -7.547 -6.801 1 97.25 165 VAL B N 1
ATOM 3548 C CA . VAL B 1 165 ? 0.518 -7.285 -6.496 1 97.25 165 VAL B CA 1
ATOM 3549 C C . VAL B 1 165 ? -0.374 -8.055 -7.469 1 97.25 165 VAL B C 1
ATOM 3551 O O . VAL B 1 165 ? -1.42 -8.578 -7.078 1 97.25 165 VAL B O 1
ATOM 3554 N N . GLY B 1 166 ? 0.121 -8.094 -8.688 1 97.62 166 GLY B N 1
ATOM 3555 C CA . GLY B 1 166 ? -0.647 -8.836 -9.672 1 97.62 166 GLY B CA 1
ATOM 3556 C C . GLY B 1 166 ? -0.763 -10.312 -9.352 1 97.62 166 GLY B C 1
ATOM 3557 O O . GLY B 1 166 ? -1.852 -10.883 -9.43 1 97.62 166 GLY B O 1
ATOM 3558 N N . ALA B 1 167 ? 0.359 -10.906 -9.016 1 97.88 167 ALA B N 1
ATOM 3559 C CA . ALA B 1 167 ? 0.34 -12.312 -8.625 1 97.88 167 ALA B CA 1
ATOM 3560 C C . ALA B 1 167 ? -0.519 -12.523 -7.383 1 97.88 167 ALA B C 1
ATOM 3562 O O . ALA B 1 167 ? -1.298 -13.477 -7.316 1 97.88 167 ALA B O 1
ATOM 3563 N N . PHE B 1 168 ? -0.432 -11.648 -6.449 1 98.69 168 PHE B N 1
ATOM 3564 C CA . PHE B 1 168 ? -1.219 -11.734 -5.227 1 98.69 168 PHE B CA 1
ATOM 3565 C C . PHE B 1 168 ? -2.711 -11.695 -5.535 1 98.69 168 PHE B C 1
ATOM 3567 O O . PHE B 1 168 ? -3.488 -12.461 -4.965 1 98.69 168 PHE B O 1
ATOM 3574 N N . ALA B 1 169 ? -3.07 -10.836 -6.441 1 98 169 ALA B N 1
ATOM 3575 C CA . ALA B 1 169 ? -4.48 -10.594 -6.742 1 98 169 ALA B CA 1
ATOM 3576 C C . ALA B 1 169 ? -5.09 -11.766 -7.508 1 98 169 ALA B C 1
ATOM 3578 O O . ALA B 1 169 ? -6.254 -12.109 -7.297 1 98 169 ALA B O 1
ATOM 3579 N N . GLU B 1 170 ? -4.273 -12.438 -8.352 1 97.38 170 GLU B N 1
ATOM 3580 C CA . GLU B 1 170 ? -4.871 -13.328 -9.344 1 97.38 170 GLU B CA 1
ATOM 3581 C C . GLU B 1 170 ? -4.668 -14.789 -8.969 1 97.38 170 GLU B C 1
ATOM 3583 O O . GLU B 1 170 ? -5.414 -15.664 -9.422 1 97.38 170 GLU B O 1
ATOM 3588 N N . LEU B 1 171 ? -3.658 -15.078 -8.172 1 97.06 171 LEU B N 1
ATOM 3589 C CA . LEU B 1 171 ? -3.287 -16.469 -7.898 1 97.06 171 LEU B CA 1
ATOM 3590 C C . LEU B 1 171 ? -4.449 -17.219 -7.273 1 97.06 171 LEU B C 1
ATOM 3592 O O . LEU B 1 171 ? -5.055 -16.75 -6.309 1 97.06 171 LEU B O 1
ATOM 3596 N N . VAL B 1 172 ? -4.727 -18.359 -7.879 1 95.25 172 VAL B N 1
ATOM 3597 C CA . VAL B 1 172 ? -5.691 -19.266 -7.273 1 95.25 172 VAL B CA 1
ATOM 3598 C C . VAL B 1 172 ? -4.996 -20.141 -6.23 1 95.25 172 VAL B C 1
ATOM 3600 O O . VAL B 1 172 ? -3.986 -20.781 -6.527 1 95.25 172 VAL B O 1
ATOM 3603 N N . 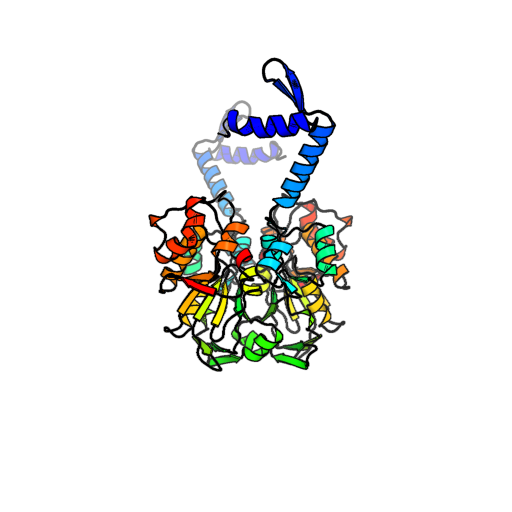LEU B 1 173 ? -5.52 -20.125 -5.059 1 96.75 173 LEU B N 1
ATOM 3604 C CA . LEU B 1 173 ? -4.836 -20.766 -3.945 1 96.75 173 LEU B CA 1
ATOM 3605 C C . LEU B 1 173 ? -5.438 -22.141 -3.67 1 96.75 173 LEU B C 1
ATOM 3607 O O . LEU B 1 173 ? -6.656 -22.281 -3.533 1 96.75 173 LEU B O 1
ATOM 3611 N N . PRO B 1 174 ? -4.574 -23.141 -3.625 1 94.62 174 PRO B N 1
ATOM 3612 C CA . PRO B 1 174 ? -5.062 -24.438 -3.158 1 94.62 174 PRO B CA 1
ATOM 3613 C C . PRO B 1 174 ? -5.426 -24.438 -1.675 1 94.62 174 PRO B C 1
ATOM 3615 O O . PRO B 1 174 ? -5.039 -23.516 -0.943 1 94.62 174 PRO B O 1
ATOM 3618 N N . ALA B 1 175 ? -6.176 -25.469 -1.271 1 95.31 175 ALA B N 1
ATOM 3619 C CA . ALA B 1 175 ? -6.504 -25.625 0.143 1 95.31 175 ALA B CA 1
ATOM 3620 C C . ALA B 1 175 ? -5.238 -25.703 0.994 1 95.31 175 ALA B C 1
ATOM 3622 O O . ALA B 1 175 ? -4.23 -26.266 0.563 1 95.31 175 ALA B O 1
ATOM 3623 N N . GLY B 1 176 ? -5.297 -25.156 2.17 1 97.44 176 GLY B N 1
ATOM 3624 C CA . GLY B 1 176 ? -4.18 -25.219 3.104 1 97.44 176 GLY B CA 1
ATOM 3625 C C . GLY B 1 176 ? -3.059 -24.266 2.77 1 97.44 176 GLY B C 1
ATOM 3626 O O . GLY B 1 176 ? -1.898 -24.516 3.1 1 97.44 176 GLY B O 1
ATOM 3627 N N . THR B 1 177 ? -3.389 -23.172 2.053 1 98.19 177 THR B N 1
ATOM 3628 C CA . THR B 1 177 ? -2.35 -22.234 1.644 1 98.19 177 THR B CA 1
ATOM 3629 C C . THR B 1 177 ? -2.656 -20.828 2.15 1 98.19 177 THR B C 1
ATOM 3631 O O . THR B 1 177 ? -3.801 -20.375 2.082 1 98.19 177 THR B O 1
ATOM 3634 N N . LEU B 1 178 ? -1.67 -20.203 2.746 1 98.69 178 LEU B N 1
ATOM 3635 C CA . LEU B 1 178 ? -1.689 -18.781 3.061 1 98.69 178 LEU B CA 1
ATOM 3636 C C . LEU B 1 178 ? -0.823 -18 2.08 1 98.69 178 LEU B C 1
ATOM 3638 O O . LEU B 1 178 ? 0.346 -18.328 1.874 1 98.69 178 LEU B O 1
ATOM 3642 N N . LEU B 1 179 ? -1.441 -17.062 1.396 1 98.88 179 LEU B N 1
ATOM 3643 C CA . LEU B 1 179 ? -0.7 -16.172 0.506 1 98.88 179 LEU B CA 1
ATOM 3644 C C . LEU B 1 179 ? -0.437 -14.82 1.176 1 98.88 179 LEU B C 1
ATOM 3646 O O . LEU B 1 179 ? -1.355 -14.203 1.718 1 98.88 179 LEU B O 1
ATOM 3650 N N . VAL B 1 180 ? 0.854 -14.398 1.147 1 98.81 180 VAL B N 1
ATOM 3651 C CA . VAL B 1 180 ? 1.244 -13.141 1.776 1 98.81 180 VAL B CA 1
ATOM 3652 C C . VAL B 1 180 ? 1.938 -12.25 0.753 1 98.81 180 VAL B C 1
ATOM 3654 O O . VAL B 1 180 ? 2.914 -12.656 0.12 1 98.81 180 VAL B O 1
ATOM 3657 N N . TRP B 1 181 ? 1.426 -11.086 0.554 1 98.69 181 TRP B N 1
ATOM 3658 C CA . TRP B 1 181 ? 2.143 -10.062 -0.193 1 98.69 181 TRP B CA 1
ATOM 3659 C C . TRP B 1 181 ? 2.879 -9.117 0.75 1 98.69 181 TRP B C 1
ATOM 3661 O O . TRP B 1 181 ? 2.305 -8.641 1.731 1 98.69 181 TRP B O 1
ATOM 3671 N N . ALA B 1 182 ? 4.086 -8.875 0.45 1 97.56 182 ALA B N 1
ATOM 3672 C CA . ALA B 1 182 ? 4.902 -7.922 1.201 1 97.56 182 ALA B CA 1
ATOM 3673 C C . ALA B 1 182 ? 5.793 -7.105 0.268 1 97.56 182 ALA B C 1
ATOM 3675 O O . ALA B 1 182 ? 6.418 -7.656 -0.641 1 97.56 182 ALA B O 1
ATOM 3676 N N . PRO B 1 183 ? 5.734 -5.77 0.507 1 95.06 183 PRO B N 1
ATOM 3677 C CA . PRO B 1 183 ? 6.703 -4.984 -0.261 1 95.06 183 PRO B CA 1
ATOM 3678 C C . PRO B 1 183 ? 8.148 -5.293 0.123 1 95.06 183 PRO B C 1
ATOM 3680 O O . PRO B 1 183 ? 8.406 -5.781 1.227 1 95.06 183 PRO B O 1
ATOM 3683 N N . ALA B 1 184 ? 9.078 -5.012 -0.744 1 86.94 184 ALA B N 1
ATOM 3684 C CA . ALA B 1 184 ? 10.484 -5.371 -0.596 1 86.94 184 ALA B CA 1
ATOM 3685 C C . ALA B 1 184 ? 11.062 -4.809 0.702 1 86.94 184 ALA B C 1
ATOM 3687 O O . ALA B 1 184 ? 11.789 -5.504 1.418 1 86.94 184 ALA B O 1
ATOM 3688 N N . PRO B 1 185 ? 10.664 -3.664 1.09 1 87.12 185 PRO B N 1
ATOM 3689 C CA . PRO B 1 185 ? 11.281 -3.111 2.299 1 87.12 185 PRO B CA 1
ATOM 3690 C C . PRO B 1 185 ? 10.672 -3.68 3.58 1 87.12 185 PRO B C 1
ATOM 3692 O O . PRO B 1 185 ? 11.219 -3.469 4.668 1 87.12 185 PRO B O 1
ATOM 3695 N N . ALA B 1 186 ? 9.68 -4.434 3.469 1 92.12 186 ALA B N 1
ATOM 3696 C CA . ALA B 1 186 ? 8.977 -4.887 4.668 1 92.12 186 ALA B CA 1
ATOM 3697 C C . ALA B 1 186 ? 9.469 -6.266 5.105 1 92.12 186 ALA B C 1
ATOM 3699 O O . ALA B 1 186 ? 8.672 -7.133 5.465 1 92.12 186 ALA B O 1
ATOM 3700 N N . GLN B 1 187 ? 10.719 -6.465 5.16 1 90.62 187 GLN B N 1
ATOM 3701 C CA . GLN B 1 187 ? 11.312 -7.766 5.453 1 90.62 187 GLN B CA 1
ATOM 3702 C C . GLN B 1 187 ? 11.062 -8.172 6.902 1 90.62 187 GLN B C 1
ATOM 3704 O O . GLN B 1 187 ? 10.727 -9.32 7.184 1 90.62 187 GLN B O 1
ATOM 3709 N N . GLN B 1 188 ? 11.188 -7.176 7.75 1 92.88 188 GLN B N 1
ATOM 3710 C CA . GLN B 1 188 ? 10.961 -7.477 9.156 1 92.88 188 GLN B CA 1
ATOM 3711 C C . GLN B 1 188 ? 9.516 -7.879 9.406 1 92.88 188 GLN B C 1
ATOM 3713 O O . GLN B 1 188 ? 9.242 -8.82 10.156 1 92.88 188 GLN B O 1
ATOM 3718 N N . ALA B 1 189 ? 8.633 -7.137 8.82 1 96.06 189 ALA B N 1
ATOM 3719 C CA . ALA B 1 189 ? 7.215 -7.453 8.969 1 96.06 189 ALA B CA 1
ATOM 3720 C C . ALA B 1 189 ? 6.906 -8.852 8.438 1 96.06 189 ALA B C 1
ATOM 3722 O O . ALA B 1 189 ? 6.152 -9.602 9.055 1 96.06 189 ALA B O 1
ATOM 3723 N N . LEU B 1 190 ? 7.512 -9.18 7.336 1 97.38 190 LEU B N 1
ATOM 3724 C CA . LEU B 1 190 ? 7.316 -10.508 6.754 1 97.38 190 LEU B CA 1
ATOM 3725 C C . LEU B 1 190 ? 7.832 -11.594 7.695 1 97.38 190 LEU B C 1
ATOM 3727 O O . LEU B 1 190 ? 7.176 -12.617 7.879 1 97.38 190 LEU B O 1
ATOM 3731 N N . GLN B 1 191 ? 8.945 -11.375 8.305 1 96.69 191 GLN B N 1
ATOM 3732 C CA . GLN B 1 191 ? 9.516 -12.32 9.258 1 96.69 191 GLN B CA 1
ATOM 3733 C C . GLN B 1 191 ? 8.562 -12.547 10.438 1 96.69 191 GLN B C 1
ATOM 3735 O O . GLN B 1 191 ? 8.422 -13.672 10.914 1 96.69 191 GLN B O 1
ATOM 3740 N N . GLN B 1 192 ? 7.949 -11.5 10.875 1 96.38 192 GLN B N 1
ATOM 3741 C CA . GLN B 1 192 ? 7.023 -11.594 11.992 1 96.38 192 GLN B CA 1
ATOM 3742 C C . GLN B 1 192 ? 5.812 -12.453 11.641 1 96.38 192 GLN B C 1
ATOM 3744 O O . GLN B 1 192 ? 5.352 -13.25 12.453 1 96.38 192 GLN B O 1
ATOM 3749 N N . VAL B 1 193 ? 5.328 -12.32 10.414 1 97.88 193 VAL B N 1
ATOM 3750 C CA . VAL B 1 193 ? 4.184 -13.109 9.969 1 97.88 193 VAL B CA 1
ATOM 3751 C C . VAL B 1 193 ? 4.578 -14.578 9.852 1 97.88 193 VAL B C 1
ATOM 3753 O O . VAL B 1 193 ? 3.85 -15.461 10.305 1 97.88 193 VAL B O 1
ATOM 3756 N N . ILE B 1 194 ? 5.75 -14.836 9.273 1 97.75 194 ILE B N 1
ATOM 3757 C CA . ILE B 1 194 ? 6.211 -16.219 9.086 1 97.75 194 ILE B CA 1
ATOM 3758 C C . ILE B 1 194 ? 6.48 -16.859 10.438 1 97.75 194 ILE B C 1
ATOM 3760 O O . ILE B 1 194 ? 6.191 -18.047 10.641 1 97.75 194 ILE B O 1
ATOM 3764 N N . ALA B 1 195 ? 6.984 -16.062 11.391 1 96.31 195 ALA B N 1
ATOM 3765 C CA . ALA B 1 195 ? 7.285 -16.562 12.727 1 96.31 195 ALA B CA 1
ATOM 3766 C C . ALA B 1 195 ? 6.008 -16.953 13.469 1 96.31 195 ALA B C 1
ATOM 3768 O O . ALA B 1 195 ? 6.043 -17.734 14.414 1 96.31 195 ALA B O 1
ATOM 3769 N N . ALA B 1 196 ? 4.898 -16.375 13.055 1 97.44 196 ALA B N 1
ATOM 3770 C CA . ALA B 1 196 ? 3.619 -16.641 13.711 1 97.44 196 ALA B CA 1
ATOM 3771 C C . ALA B 1 196 ? 3.004 -17.938 13.219 1 97.44 196 ALA B C 1
ATOM 3773 O O . ALA B 1 196 ? 1.973 -18.375 13.727 1 97.44 196 ALA B O 1
ATOM 3774 N N . LEU B 1 197 ? 3.654 -18.578 12.203 1 97.5 197 LEU B N 1
ATOM 3775 C CA . LEU B 1 197 ? 3.16 -19.828 11.641 1 97.5 197 LEU B CA 1
ATOM 3776 C C . LEU B 1 197 ? 3.84 -21.016 12.297 1 97.5 197 LEU B C 1
ATOM 3778 O O . LEU B 1 197 ? 4.973 -20.922 12.766 1 97.5 197 LEU B O 1
ATOM 3782 N N . PRO B 1 198 ? 3.119 -22.156 12.336 1 95.19 198 PRO B N 1
ATOM 3783 C CA . PRO B 1 198 ? 3.793 -23.375 12.812 1 95.19 198 PRO B CA 1
ATOM 3784 C C . PRO B 1 198 ? 5.055 -23.688 12.008 1 95.19 198 PRO B C 1
ATOM 3786 O O . PRO B 1 198 ? 5.098 -23.469 10.797 1 95.19 198 PRO B O 1
ATOM 3789 N N . PRO B 1 199 ? 6.09 -24.234 12.656 1 93.25 199 PRO B N 1
ATOM 3790 C CA . PRO B 1 199 ? 7.375 -24.484 12 1 93.25 199 PRO B CA 1
ATOM 3791 C C . PRO B 1 199 ? 7.27 -25.5 10.859 1 93.25 199 PRO B C 1
ATOM 3793 O O . PRO B 1 199 ? 8.117 -25.5 9.961 1 93.25 199 PRO B O 1
ATOM 3796 N N . GLN B 1 200 ? 6.262 -26.297 10.828 1 95 200 GLN B N 1
ATOM 3797 C CA . GLN B 1 200 ? 6.152 -27.344 9.82 1 95 200 GLN B CA 1
ATOM 3798 C C . GLN B 1 200 ? 5.574 -26.812 8.516 1 95 200 GLN B C 1
ATOM 3800 O O . GLN B 1 200 ? 5.598 -27.484 7.492 1 95 200 GLN B O 1
ATOM 3805 N N . VAL B 1 201 ? 5.008 -25.594 8.539 1 97.75 201 VAL B N 1
ATOM 3806 C CA . VAL B 1 201 ? 4.43 -24.984 7.34 1 97.75 201 VAL B CA 1
ATOM 3807 C C . VAL B 1 201 ? 5.535 -24.703 6.324 1 97.75 201 VAL B C 1
ATOM 3809 O O . VAL B 1 201 ? 6.516 -24.031 6.645 1 97.75 201 VAL B O 1
ATOM 3812 N N . GLN B 1 202 ? 5.359 -25.203 5.105 1 98.12 202 GLN B N 1
ATOM 3813 C CA . GLN B 1 202 ? 6.355 -24.984 4.062 1 98.12 202 GLN B CA 1
ATOM 3814 C C . GLN B 1 202 ? 6.281 -23.562 3.51 1 98.12 202 GLN B C 1
ATOM 3816 O O . GLN B 1 202 ? 5.199 -22.969 3.445 1 98.12 202 GLN B O 1
ATOM 3821 N N . TRP B 1 203 ? 7.422 -23.047 3.158 1 98.44 203 TRP B N 1
ATOM 3822 C CA . TRP B 1 203 ? 7.48 -21.703 2.602 1 98.44 203 TRP B CA 1
ATOM 3823 C C . TRP B 1 203 ? 7.965 -21.734 1.155 1 98.44 203 TRP B C 1
ATOM 3825 O O . TRP B 1 203 ? 8.891 -22.469 0.819 1 98.44 203 TRP B O 1
ATOM 3835 N N . SER B 1 204 ? 7.363 -20.969 0.273 1 98.69 204 SER B N 1
ATOM 3836 C CA . SER B 1 204 ? 7.812 -20.672 -1.083 1 98.69 204 SER B CA 1
ATOM 3837 C C . SER B 1 204 ? 7.613 -19.203 -1.426 1 98.69 204 SER B C 1
ATOM 3839 O O . SER B 1 204 ? 6.734 -18.547 -0.864 1 98.69 204 SER B O 1
ATOM 3841 N N . HIS B 1 205 ? 8.438 -18.688 -2.277 1 98.56 205 HIS B N 1
ATOM 3842 C CA . HIS B 1 205 ? 8.305 -17.312 -2.725 1 98.56 205 HIS B CA 1
ATOM 3843 C C . HIS B 1 205 ? 8.016 -17.234 -4.219 1 98.56 205 HIS B C 1
ATOM 3845 O O . HIS B 1 205 ? 8.602 -17.984 -5.008 1 98.56 205 HIS B O 1
ATOM 3851 N N . LEU B 1 206 ? 7.02 -16.484 -4.531 1 98.56 206 LEU B N 1
ATOM 3852 C CA . LEU B 1 206 ? 6.66 -16.203 -5.918 1 98.56 206 LEU B CA 1
ATOM 3853 C C . LEU B 1 206 ? 7.129 -14.812 -6.332 1 98.56 206 LEU B C 1
ATOM 3855 O O . LEU B 1 206 ? 6.641 -13.805 -5.809 1 98.56 206 LEU B O 1
ATOM 3859 N N . THR B 1 207 ? 8.109 -14.719 -7.203 1 97.81 207 THR B N 1
ATOM 3860 C CA . THR B 1 207 ? 8.656 -13.469 -7.715 1 97.81 207 THR B CA 1
ATOM 3861 C C . THR B 1 207 ? 9.141 -13.633 -9.148 1 97.81 207 THR B C 1
ATOM 3863 O O . THR B 1 207 ? 8.898 -14.672 -9.773 1 97.81 207 THR B O 1
ATOM 3866 N N . SER B 1 208 ? 9.711 -12.656 -9.734 1 96.62 208 SER B N 1
ATOM 3867 C CA . SER B 1 208 ? 10.234 -12.734 -11.094 1 96.62 208 SER B CA 1
ATOM 3868 C C . SER B 1 208 ? 11.359 -13.758 -11.195 1 96.62 208 SER B C 1
ATOM 3870 O O . SER B 1 208 ? 12.117 -13.945 -10.242 1 96.62 208 SER B O 1
ATOM 3872 N N . LEU B 1 209 ? 11.414 -14.391 -12.344 1 96.31 209 LEU B N 1
ATOM 3873 C CA . LEU B 1 209 ? 12.516 -15.297 -12.641 1 96.31 209 LEU B CA 1
ATOM 3874 C C . LEU B 1 209 ? 13.609 -14.578 -13.422 1 96.31 209 LEU B C 1
ATOM 3876 O O . LEU B 1 209 ? 13.602 -14.586 -14.656 1 96.31 209 LEU B O 1
ATOM 3880 N N . ASP B 1 210 ? 14.492 -14.062 -12.758 1 95.44 210 ASP B N 1
ATOM 3881 C CA . ASP B 1 210 ? 15.688 -13.359 -13.211 1 95.44 210 ASP B CA 1
ATOM 3882 C C . ASP B 1 210 ? 16.766 -13.352 -12.125 1 95.44 210 ASP B C 1
ATOM 3884 O O . ASP B 1 210 ? 16.531 -13.852 -11.016 1 95.44 210 ASP B O 1
ATOM 3888 N N . PRO B 1 211 ? 17.953 -12.922 -12.43 1 95.06 211 PRO B N 1
ATOM 3889 C CA . PRO B 1 211 ? 19 -12.977 -11.414 1 95.06 211 PRO B CA 1
ATOM 3890 C C . PRO B 1 211 ? 18.625 -12.258 -10.125 1 95.06 211 PRO B C 1
ATOM 3892 O O . PRO B 1 211 ? 18.891 -12.758 -9.031 1 95.06 211 PRO B O 1
ATOM 3895 N N . SER B 1 212 ? 17.969 -11.102 -10.203 1 94.38 212 SER B N 1
ATOM 3896 C CA . SER B 1 212 ? 17.547 -10.367 -9.016 1 94.38 212 SER B CA 1
ATOM 3897 C C . SER B 1 212 ? 16.5 -11.148 -8.227 1 94.38 212 SER B C 1
ATOM 3899 O O . SER B 1 212 ? 16.5 -11.125 -6.992 1 94.38 212 SER B O 1
ATOM 3901 N N . GLY B 1 213 ? 15.633 -11.805 -8.969 1 95.5 213 GLY B N 1
ATOM 3902 C CA . GLY B 1 213 ? 14.641 -12.641 -8.32 1 95.5 213 GLY B CA 1
ATOM 3903 C C . GLY B 1 213 ? 15.242 -13.812 -7.574 1 95.5 213 GLY B C 1
ATOM 3904 O O . GLY B 1 213 ? 14.797 -14.156 -6.477 1 95.5 213 GLY B O 1
ATOM 3905 N N . VAL B 1 214 ? 16.203 -14.422 -8.164 1 96 214 VAL B N 1
ATOM 3906 C CA . VAL B 1 214 ? 16.891 -15.523 -7.504 1 96 214 VAL B CA 1
ATOM 3907 C C . VAL B 1 214 ? 17.562 -15.031 -6.223 1 96 214 VAL B C 1
ATOM 3909 O O . VAL B 1 214 ? 17.422 -15.648 -5.164 1 96 214 VAL B O 1
ATOM 3912 N N . ASP B 1 215 ? 18.203 -13.906 -6.336 1 94.81 215 ASP B N 1
ATOM 3913 C CA . ASP B 1 215 ? 18.844 -13.32 -5.164 1 94.81 215 ASP B CA 1
ATOM 3914 C C . ASP B 1 215 ? 17.828 -13.016 -4.074 1 94.81 215 ASP B C 1
ATOM 3916 O O . ASP B 1 215 ? 18.094 -13.219 -2.887 1 94.81 215 ASP B O 1
ATOM 3920 N N . ARG B 1 216 ? 16.703 -12.508 -4.434 1 95.56 216 ARG B N 1
ATOM 3921 C CA . ARG B 1 216 ? 15.641 -12.164 -3.49 1 95.56 216 ARG B CA 1
ATOM 3922 C C . ARG B 1 216 ? 15.18 -13.391 -2.715 1 95.56 216 ARG B C 1
ATOM 3924 O O . ARG B 1 216 ? 15.031 -13.336 -1.491 1 95.56 216 ARG B O 1
ATOM 3931 N N . VAL B 1 217 ? 14.992 -14.5 -3.426 1 97.12 217 VAL B N 1
ATOM 3932 C CA . VAL B 1 217 ? 14.508 -15.719 -2.775 1 97.12 217 VAL B CA 1
ATOM 3933 C C . VAL B 1 217 ? 15.586 -16.25 -1.832 1 97.12 217 VAL B C 1
ATOM 3935 O O . VAL B 1 217 ? 15.289 -16.656 -0.704 1 97.12 217 VAL B O 1
ATOM 3938 N N . LEU B 1 218 ? 16.797 -16.25 -2.273 1 96.56 218 LEU B N 1
ATOM 3939 C CA . LEU B 1 218 ? 17.891 -16.75 -1.452 1 96.56 218 LEU B CA 1
ATOM 3940 C C . LEU B 1 218 ? 18.062 -15.898 -0.202 1 96.56 218 LEU B C 1
ATOM 3942 O O . LEU B 1 218 ? 18.25 -16.422 0.896 1 96.56 218 LEU B O 1
ATOM 3946 N N . THR B 1 219 ? 17.969 -14.602 -0.375 1 96.25 219 THR B N 1
ATOM 3947 C CA . THR B 1 219 ? 18.078 -13.68 0.751 1 96.25 219 THR B CA 1
ATOM 3948 C C . THR B 1 219 ? 16.938 -13.891 1.733 1 96.25 219 THR B C 1
ATOM 3950 O O . THR B 1 219 ? 17.141 -13.938 2.947 1 96.25 219 THR B O 1
ATOM 3953 N N . LEU B 1 220 ? 15.75 -14.031 1.232 1 96.94 220 LEU B N 1
ATOM 3954 C CA . LEU B 1 220 ? 14.578 -14.25 2.076 1 96.94 220 LEU B CA 1
ATOM 3955 C C . LEU B 1 220 ? 14.688 -15.57 2.826 1 96.94 220 LEU B C 1
ATOM 3957 O O . LEU B 1 220 ? 14.352 -15.648 4.012 1 96.94 220 LEU B O 1
ATOM 3961 N N . ALA B 1 221 ? 15.109 -16.594 2.113 1 97.19 221 ALA B N 1
ATOM 3962 C CA . ALA B 1 221 ? 15.273 -17.906 2.732 1 97.19 221 ALA B CA 1
ATOM 3963 C C . ALA B 1 221 ? 16.203 -17.828 3.934 1 97.19 221 ALA B C 1
ATOM 3965 O O . ALA B 1 221 ? 15.906 -18.375 5 1 97.19 221 ALA B O 1
ATOM 3966 N N . GLN B 1 222 ? 17.297 -17.156 3.777 1 96.5 222 GLN B N 1
ATOM 3967 C CA . GLN B 1 222 ? 18.266 -16.984 4.852 1 96.5 222 GLN B CA 1
ATOM 3968 C C . GLN B 1 222 ? 17.656 -16.219 6.023 1 96.5 222 GLN B C 1
ATOM 3970 O O . GLN B 1 222 ? 17.797 -16.625 7.18 1 96.5 222 GLN B O 1
ATOM 3975 N N . ARG B 1 223 ? 16.984 -15.195 5.703 1 95.5 223 ARG B N 1
ATOM 3976 C CA . ARG B 1 223 ? 16.406 -14.336 6.727 1 95.5 223 ARG B CA 1
ATOM 3977 C C . ARG B 1 223 ? 15.305 -15.062 7.504 1 95.5 223 ARG B C 1
ATOM 3979 O O . ARG B 1 223 ? 15.18 -14.883 8.719 1 95.5 223 ARG B O 1
ATOM 3986 N N . LEU B 1 224 ? 14.523 -15.828 6.805 1 96.19 224 LEU B N 1
ATOM 3987 C CA . LEU B 1 224 ? 13.391 -16.516 7.406 1 96.19 224 LEU B CA 1
ATOM 3988 C C . LEU B 1 224 ? 13.828 -17.828 8.062 1 96.19 224 LEU B C 1
ATOM 3990 O O . LEU B 1 224 ? 13.07 -18.422 8.82 1 96.19 224 LEU B O 1
ATOM 3994 N N . GLY B 1 225 ? 15.016 -18.266 7.855 1 95 225 GLY B N 1
ATOM 3995 C CA . GLY B 1 225 ? 15.484 -19.547 8.352 1 95 225 GLY B CA 1
ATOM 3996 C C . GLY B 1 225 ? 14.758 -20.719 7.73 1 95 225 GLY B C 1
ATOM 3997 O O . GLY B 1 225 ? 14.383 -21.672 8.43 1 95 225 GLY B O 1
ATOM 3998 N N . ARG B 1 226 ? 14.438 -20.609 6.465 1 96.25 226 ARG B N 1
ATOM 3999 C CA . ARG B 1 226 ? 13.75 -21.641 5.703 1 96.25 226 ARG B CA 1
ATOM 4000 C C . ARG B 1 226 ? 14.531 -22.016 4.449 1 96.25 226 ARG B C 1
ATOM 4002 O O . ARG B 1 226 ? 15.344 -21.219 3.961 1 96.25 226 ARG B O 1
ATOM 4009 N N . PRO B 1 227 ? 14.367 -23.266 3.924 1 96.5 227 PRO B N 1
ATOM 4010 C CA . PRO B 1 227 ? 15.016 -23.594 2.65 1 96.5 227 PRO B CA 1
ATOM 4011 C C . PRO B 1 227 ? 14.484 -22.766 1.486 1 96.5 227 PRO B C 1
ATOM 4013 O O . PRO B 1 227 ? 13.289 -22.453 1.433 1 96.5 227 PRO B O 1
ATOM 4016 N N . ALA B 1 228 ? 15.422 -22.453 0.597 1 97.81 228 ALA B N 1
ATOM 4017 C CA . ALA B 1 228 ? 15.008 -21.719 -0.594 1 97.81 228 ALA B CA 1
ATOM 4018 C C . ALA B 1 228 ? 13.984 -22.516 -1.399 1 97.81 228 ALA B C 1
ATOM 4020 O O . ALA B 1 228 ? 14.164 -23.703 -1.639 1 97.81 228 ALA B O 1
ATOM 4021 N N . SER B 1 229 ? 12.93 -21.859 -1.748 1 98.5 229 SER B N 1
ATOM 4022 C CA . SER B 1 229 ? 11.828 -22.484 -2.475 1 98.5 229 SER B CA 1
ATOM 4023 C C . SER B 1 229 ? 11.102 -21.484 -3.354 1 98.5 229 SER B C 1
ATOM 4025 O O . SER B 1 229 ? 10.711 -20.406 -2.887 1 98.5 229 SER B O 1
ATOM 4027 N N . TRP B 1 230 ? 10.992 -21.766 -4.641 1 98.5 230 TRP B N 1
ATOM 4028 C CA . TRP B 1 230 ? 10.289 -20.953 -5.617 1 98.5 230 TRP B CA 1
ATOM 4029 C C . TRP B 1 230 ? 8.898 -21.5 -5.91 1 98.5 230 TRP B C 1
ATOM 4031 O O . TRP B 1 230 ? 8.734 -22.719 -6.07 1 98.5 230 TRP B O 1
ATOM 4041 N N . TRP B 1 231 ? 7.871 -20.703 -5.855 1 98.69 231 TRP B N 1
ATOM 4042 C CA . TRP B 1 231 ? 6.539 -21.094 -6.297 1 98.69 231 TRP B CA 1
ATOM 4043 C C . TRP B 1 231 ? 6.348 -20.797 -7.781 1 98.69 231 TRP B C 1
ATOM 4045 O O . TRP B 1 231 ? 6.297 -19.641 -8.188 1 98.69 231 TRP B O 1
ATOM 4055 N N . LEU B 1 232 ? 6.273 -21.906 -8.609 1 98.31 232 LEU B N 1
ATOM 4056 C CA . LEU B 1 232 ? 6.273 -21.75 -10.062 1 98.31 232 LEU B CA 1
ATOM 4057 C C . LEU B 1 232 ? 5.121 -22.531 -10.688 1 98.31 232 LEU B C 1
ATOM 4059 O O . LEU B 1 232 ? 4.664 -23.531 -10.125 1 98.31 232 LEU B O 1
ATOM 4063 N N . PRO B 1 233 ? 4.664 -22.016 -11.875 1 97.12 233 PRO B N 1
ATOM 4064 C CA . PRO B 1 233 ? 3.701 -22.844 -12.609 1 97.12 233 PRO B CA 1
ATOM 4065 C C . PRO B 1 233 ? 4.277 -24.188 -13.016 1 97.12 233 PRO B C 1
ATOM 4067 O O . PRO B 1 233 ? 5.453 -24.281 -13.375 1 97.12 233 PRO B O 1
ATOM 4070 N N . THR B 1 234 ? 3.436 -25.203 -12.969 1 96.31 234 THR B N 1
ATOM 4071 C CA . THR B 1 234 ? 3.871 -26.516 -13.422 1 96.31 234 THR B CA 1
ATOM 4072 C C . THR B 1 234 ? 4.207 -26.484 -14.906 1 96.31 234 THR B C 1
ATOM 4074 O O . THR B 1 234 ? 5.176 -27.125 -15.344 1 96.31 234 THR B O 1
ATOM 4077 N N . SER B 1 235 ? 3.404 -25.797 -15.719 1 93.88 235 SER B N 1
ATOM 4078 C CA . SER B 1 235 ? 3.654 -25.594 -17.141 1 93.88 235 SER B CA 1
ATOM 4079 C C . SER B 1 235 ? 4.375 -24.281 -17.406 1 93.88 235 SER B C 1
ATOM 4081 O O . SER B 1 235 ? 3.832 -23.391 -18.062 1 93.88 235 SER B O 1
ATOM 4083 N N . LEU B 1 236 ? 5.629 -24.234 -17.016 1 95.88 236 LEU B N 1
ATOM 4084 C CA . LEU B 1 236 ? 6.406 -23 -17.078 1 95.88 236 LEU B CA 1
ATOM 4085 C C . LEU B 1 236 ? 6.977 -22.781 -18.469 1 95.88 236 LEU B C 1
ATOM 4087 O O . LEU B 1 236 ? 7.105 -21.641 -18.922 1 95.88 236 LEU B O 1
ATOM 4091 N N . ALA B 1 237 ? 7.266 -23.812 -19.234 1 93.94 237 ALA B N 1
ATOM 4092 C CA . ALA B 1 237 ? 7.992 -23.75 -20.5 1 93.94 237 ALA B CA 1
ATOM 4093 C C . ALA B 1 237 ? 7.23 -22.922 -21.531 1 93.94 237 ALA B C 1
ATOM 4095 O O . ALA B 1 237 ? 7.797 -22.016 -22.141 1 93.94 237 ALA B O 1
ATOM 4096 N N . PRO B 1 238 ? 5.922 -23.219 -21.719 1 93.69 238 PRO B N 1
ATOM 4097 C CA . PRO B 1 238 ? 5.199 -22.406 -22.688 1 93.69 238 PRO B CA 1
ATOM 4098 C C . PRO B 1 238 ? 5.152 -20.922 -22.312 1 93.69 238 PRO B C 1
ATOM 4100 O O . PRO B 1 238 ? 5.145 -20.047 -23.188 1 93.69 238 PRO B O 1
ATOM 4103 N N . ILE B 1 239 ? 5.113 -20.625 -21 1 96.06 239 ILE B N 1
ATOM 4104 C CA . ILE B 1 239 ? 5.07 -19.25 -20.547 1 96.06 239 ILE B CA 1
ATOM 4105 C C . ILE B 1 239 ? 6.406 -18.562 -20.844 1 96.06 239 ILE B C 1
ATOM 4107 O O . ILE B 1 239 ? 6.434 -17.438 -21.375 1 96.06 239 ILE B O 1
ATOM 4111 N N . MET B 1 240 ? 7.477 -19.25 -20.594 1 95.69 240 MET B N 1
ATOM 4112 C CA . MET B 1 240 ? 8.805 -18.719 -20.875 1 95.69 240 MET B CA 1
ATOM 4113 C C . MET B 1 240 ? 8.977 -18.438 -22.359 1 95.69 240 MET B C 1
ATOM 4115 O O . MET B 1 240 ? 9.5 -17.391 -22.75 1 95.69 240 MET B O 1
ATOM 4119 N N . ALA B 1 241 ? 8.523 -19.359 -23.172 1 92.56 241 ALA B N 1
ATOM 4120 C CA . ALA B 1 241 ? 8.672 -19.219 -24.609 1 92.56 241 ALA B CA 1
ATOM 4121 C C . ALA B 1 241 ? 7.91 -18 -25.125 1 92.56 241 ALA B C 1
ATOM 4123 O O . ALA B 1 241 ? 8.375 -17.312 -26.047 1 92.56 241 ALA B O 1
ATOM 4124 N N . ALA B 1 242 ? 6.832 -17.766 -24.469 1 92.62 242 ALA B N 1
ATOM 4125 C CA . ALA B 1 242 ? 5.945 -16.719 -24.984 1 92.62 242 ALA B CA 1
ATOM 4126 C C . ALA B 1 242 ? 6.305 -15.359 -24.406 1 92.62 242 ALA B C 1
ATOM 4128 O O . ALA B 1 242 ? 6.152 -14.328 -25.062 1 92.62 242 ALA B O 1
ATOM 4129 N N . TYR B 1 243 ? 6.867 -15.32 -23.125 1 95.12 243 TYR B N 1
ATOM 4130 C CA . TYR B 1 243 ? 6.82 -14.039 -22.438 1 95.12 243 TYR B CA 1
ATOM 4131 C C . TYR B 1 243 ? 8.195 -13.656 -21.891 1 95.12 243 TYR B C 1
ATOM 4133 O O . TYR B 1 243 ? 8.367 -12.578 -21.328 1 95.12 243 TYR B O 1
ATOM 4141 N N . ALA B 1 244 ? 9.164 -14.508 -22.062 1 95.06 244 ALA B N 1
ATOM 4142 C CA . ALA B 1 244 ? 10.5 -14.148 -21.609 1 95.06 244 ALA B CA 1
ATOM 4143 C C . ALA B 1 244 ? 11 -12.891 -22.312 1 95.06 244 ALA B C 1
ATOM 4145 O O . ALA B 1 244 ? 10.789 -12.711 -23.516 1 95.06 244 ALA B O 1
ATOM 4146 N N . LEU B 1 245 ? 11.594 -12.008 -21.547 1 92.81 245 LEU B N 1
ATOM 4147 C CA . LEU B 1 245 ? 12.188 -10.781 -22.078 1 92.81 245 LEU B CA 1
ATOM 4148 C C . LEU B 1 245 ? 13.68 -10.727 -21.781 1 92.81 245 LEU B C 1
ATOM 4150 O O . LEU B 1 245 ? 14.133 -11.227 -20.75 1 92.81 245 LEU B O 1
ATOM 4154 N N . PRO B 1 246 ? 14.398 -10.078 -22.75 1 92.69 246 PRO B N 1
ATOM 4155 C CA . PRO B 1 246 ? 15.836 -9.938 -22.484 1 92.69 246 PRO B CA 1
ATOM 4156 C C . PRO B 1 246 ? 16.125 -9.141 -21.219 1 92.69 246 PRO B C 1
ATOM 4158 O O . PRO B 1 246 ? 15.406 -8.18 -20.906 1 92.69 246 PRO B O 1
ATOM 4161 N N . LEU B 1 247 ? 17.203 -9.555 -20.547 1 91.62 247 LEU B N 1
ATOM 4162 C CA . LEU B 1 247 ? 17.625 -8.836 -19.359 1 91.62 247 LEU B CA 1
ATOM 4163 C C . LEU B 1 247 ? 18.266 -7.496 -19.734 1 91.62 247 LEU B C 1
ATOM 4165 O O . LEU B 1 247 ? 19.125 -7.438 -20.609 1 91.62 247 LEU B O 1
ATOM 4169 N N . THR B 1 248 ? 17.781 -6.395 -19.5 1 78 248 THR B N 1
ATOM 4170 C CA . THR B 1 248 ? 18.359 -5.109 -19.875 1 78 248 THR B CA 1
ATOM 4171 C C . THR B 1 248 ? 19.203 -4.535 -18.75 1 78 248 THR B C 1
ATOM 4173 O O . THR B 1 248 ? 20.359 -4.164 -18.953 1 78 248 THR B O 1
ATOM 4176 N N . ASP B 1 249 ? 18.766 -4.141 -17.641 1 66.06 249 ASP B N 1
ATOM 4177 C CA . ASP B 1 249 ? 19.469 -3.408 -16.594 1 66.06 249 ASP B CA 1
ATOM 4178 C C . ASP B 1 249 ? 19.844 -4.324 -15.438 1 66.06 249 ASP B C 1
ATOM 4180 O O . ASP B 1 249 ? 20.172 -3.854 -14.344 1 66.06 249 ASP B O 1
ATOM 4184 N N . SER B 1 250 ? 19.938 -5.508 -15.836 1 70.44 250 SER B N 1
ATOM 4185 C CA . SER B 1 250 ? 20.219 -6.418 -14.727 1 70.44 250 SER B CA 1
ATOM 4186 C C . SER B 1 250 ? 21.516 -7.195 -14.969 1 70.44 250 SER B C 1
ATOM 4188 O O . SER B 1 250 ? 22.016 -7.25 -16.094 1 70.44 250 SER B O 1
ATOM 4190 N N . ARG B 1 251 ? 22.078 -7.582 -13.938 1 83.19 251 ARG B N 1
ATOM 4191 C CA . ARG B 1 251 ? 23.219 -8.5 -14.016 1 83.19 251 ARG B CA 1
ATOM 4192 C C . ARG B 1 251 ? 22.844 -9.766 -14.781 1 83.19 251 ARG B C 1
ATOM 4194 O O . ARG B 1 251 ? 21.703 -10.219 -14.727 1 83.19 251 ARG B O 1
ATOM 4201 N N . PRO B 1 252 ? 23.844 -10.289 -15.531 1 89.5 252 PRO B N 1
ATOM 4202 C CA . PRO B 1 252 ? 23.594 -11.539 -16.25 1 89.5 252 PRO B CA 1
ATOM 4203 C C . PRO B 1 252 ? 23.406 -12.727 -15.312 1 89.5 252 PRO B C 1
ATOM 4205 O O . PRO B 1 252 ? 23.734 -12.641 -14.125 1 89.5 252 PRO B O 1
ATOM 4208 N N . TRP B 1 253 ? 22.891 -13.727 -15.852 1 94 253 TRP B N 1
ATOM 4209 C CA . TRP B 1 253 ? 22.734 -14.977 -15.109 1 94 253 TRP B CA 1
ATOM 4210 C C . TRP B 1 253 ? 24.094 -15.547 -14.727 1 94 253 TRP B C 1
ATOM 4212 O O . TRP B 1 253 ? 25.047 -15.508 -15.516 1 94 253 TRP B O 1
ATOM 4222 N N . GLU B 1 254 ? 24.203 -15.922 -13.5 1 92.38 254 GLU B N 1
ATOM 4223 C CA . GLU B 1 254 ? 25.344 -16.688 -13 1 92.38 254 GLU B CA 1
ATOM 4224 C C . GLU B 1 254 ? 24.922 -18.094 -12.57 1 92.38 254 GLU B C 1
ATOM 4226 O O . GLU B 1 254 ? 24.531 -18.297 -11.422 1 92.38 254 GLU B O 1
ATOM 4231 N N . PRO B 1 255 ? 25.125 -19.047 -13.453 1 90.75 255 PRO B N 1
ATOM 4232 C CA . PRO B 1 255 ? 24.609 -20.391 -13.211 1 90.75 255 PRO B CA 1
ATOM 4233 C C . PRO B 1 255 ? 25.109 -20.984 -11.898 1 90.75 255 PRO B C 1
ATOM 4235 O O . PRO B 1 255 ? 24.406 -21.781 -11.266 1 90.75 255 PRO B O 1
ATOM 4238 N N . SER B 1 256 ? 26.234 -20.594 -11.422 1 90.12 256 SER B N 1
ATOM 4239 C CA . SER B 1 256 ? 26.828 -21.141 -10.203 1 90.12 256 SER B CA 1
ATOM 4240 C C . SER B 1 256 ? 26.031 -20.703 -8.969 1 90.12 256 SER B C 1
ATOM 4242 O O . SER B 1 256 ? 26.094 -21.359 -7.922 1 90.12 256 SER B O 1
ATOM 4244 N N . ARG B 1 257 ? 25.25 -19.656 -9.125 1 89.38 257 ARG B N 1
ATOM 4245 C CA . ARG B 1 257 ? 24.516 -19.109 -7.992 1 89.38 257 ARG B CA 1
ATOM 4246 C C . ARG B 1 257 ? 23.094 -19.656 -7.957 1 89.38 257 ARG B C 1
ATOM 4248 O O . ARG B 1 257 ? 22.328 -19.375 -7.023 1 89.38 257 ARG B O 1
ATOM 4255 N N . ILE B 1 258 ? 22.797 -20.453 -8.938 1 94.5 258 ILE B N 1
ATOM 4256 C CA . ILE B 1 258 ? 21.438 -20.938 -9.062 1 94.5 258 ILE B CA 1
ATOM 4257 C C . ILE B 1 258 ? 21.359 -22.375 -8.555 1 94.5 258 ILE B C 1
ATOM 4259 O O . ILE B 1 258 ? 22.094 -23.25 -9.016 1 94.5 258 ILE B O 1
ATOM 4263 N N . PRO B 1 259 ? 20.516 -22.594 -7.57 1 95.56 259 PRO B N 1
ATOM 4264 C CA . PRO B 1 259 ? 20.328 -23.984 -7.145 1 95.56 259 PRO B CA 1
ATOM 4265 C C . PRO B 1 259 ? 19.984 -24.922 -8.305 1 95.56 259 PRO B C 1
ATOM 4267 O O . PRO B 1 259 ? 19.266 -24.531 -9.219 1 95.56 259 PRO B O 1
ATOM 4270 N N . LYS B 1 260 ? 20.406 -26.203 -8.266 1 95.12 260 LYS B N 1
ATOM 4271 C CA . LYS B 1 260 ? 20.281 -27.172 -9.352 1 95.12 260 LYS B CA 1
ATOM 4272 C C . LYS B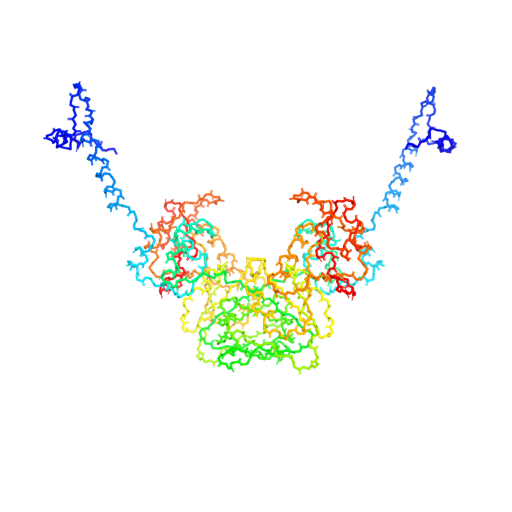 1 260 ? 18.828 -27.391 -9.727 1 95.12 260 LYS B C 1
ATOM 4274 O O . LYS B 1 260 ? 18.484 -27.469 -10.914 1 95.12 260 LYS B O 1
ATOM 4279 N N . SER B 1 261 ? 17.969 -27.5 -8.742 1 95.19 261 SER B N 1
ATOM 4280 C CA . SER B 1 261 ? 16.547 -27.75 -8.984 1 95.19 261 SER B CA 1
ATOM 4281 C C . SER B 1 261 ? 15.914 -26.609 -9.781 1 95.19 261 SER B C 1
ATOM 4283 O O . SER B 1 261 ? 15.086 -26.859 -10.656 1 95.19 261 SER B O 1
ATOM 4285 N N . LEU B 1 262 ? 16.297 -25.359 -9.469 1 96.75 262 LEU B N 1
ATOM 4286 C CA . LEU B 1 262 ? 15.766 -24.203 -10.188 1 96.75 262 LEU B CA 1
ATOM 4287 C C . LEU B 1 262 ? 16.375 -24.109 -11.586 1 96.75 262 LEU B C 1
ATOM 4289 O O . LEU B 1 262 ? 15.688 -23.766 -12.547 1 96.75 262 LEU B O 1
ATOM 4293 N N . LEU B 1 263 ? 17.672 -24.375 -11.688 1 95.56 263 LEU B N 1
ATOM 4294 C CA . LEU B 1 263 ? 18.359 -24.312 -12.977 1 95.56 263 LEU B CA 1
ATOM 4295 C C . LEU B 1 263 ? 17.719 -25.266 -13.984 1 95.56 263 LEU B C 1
ATOM 4297 O O . LEU B 1 263 ? 17.609 -24.938 -15.164 1 95.56 263 LEU B O 1
ATOM 4301 N N . ALA B 1 264 ? 17.25 -26.391 -13.531 1 94.88 264 ALA B N 1
ATOM 4302 C CA . ALA B 1 264 ? 16.625 -27.391 -14.406 1 94.88 264 ALA B CA 1
ATOM 4303 C C . ALA B 1 264 ? 15.367 -26.828 -15.062 1 94.88 264 ALA B C 1
ATOM 4305 O O . ALA B 1 264 ? 15.062 -27.156 -16.203 1 94.88 264 ALA B O 1
ATOM 4306 N N . VAL B 1 265 ? 14.68 -25.953 -14.352 1 94 265 VAL B N 1
ATOM 4307 C CA . VAL B 1 265 ? 13.406 -25.469 -14.859 1 94 265 VAL B CA 1
ATOM 4308 C C . VAL B 1 265 ? 13.609 -24.141 -15.609 1 94 265 VAL B C 1
ATOM 4310 O O . VAL B 1 265 ? 12.836 -23.812 -16.516 1 94 265 VAL B O 1
ATOM 4313 N N . CYS B 1 266 ? 14.656 -23.391 -15.297 1 93.44 266 CYS B N 1
ATOM 4314 C CA . CYS B 1 266 ? 14.812 -22.078 -15.914 1 93.44 266 CYS B CA 1
ATOM 4315 C C . CYS B 1 266 ? 16 -22.062 -16.859 1 93.44 266 CYS B C 1
ATOM 4317 O O . CYS B 1 266 ? 16.516 -20.984 -17.188 1 93.44 266 CYS B O 1
ATOM 4319 N N . SER B 1 267 ? 16.516 -23.203 -17.312 1 93.31 267 SER B N 1
ATOM 4320 C CA . SER B 1 267 ? 17.672 -23.297 -18.188 1 93.31 267 SER B CA 1
ATOM 4321 C C . SER B 1 267 ? 17.484 -22.484 -19.469 1 93.31 267 SER B C 1
ATOM 4323 O O . SER B 1 267 ? 18.406 -21.844 -19.953 1 93.31 267 SER B O 1
ATOM 4325 N N . GLY B 1 268 ? 16.281 -22.578 -19.984 1 93 268 GLY B N 1
ATOM 4326 C CA . GLY B 1 268 ? 15.992 -21.797 -21.188 1 93 268 GLY B CA 1
ATOM 4327 C C . GLY B 1 268 ? 16.188 -20.312 -21 1 93 268 GLY B C 1
ATOM 4328 O O . GLY B 1 268 ? 16.688 -19.625 -21.891 1 93 268 GLY B O 1
ATOM 4329 N N . LEU B 1 269 ? 15.789 -19.781 -19.828 1 94.94 269 LEU B N 1
ATOM 4330 C CA . LEU B 1 269 ? 15.969 -18.359 -19.516 1 94.94 269 LEU B CA 1
ATOM 4331 C C . LEU B 1 269 ? 17.438 -18.016 -19.391 1 94.94 269 LEU B C 1
ATOM 4333 O O . LEU B 1 269 ? 17.891 -16.969 -19.875 1 94.94 269 LEU B O 1
ATOM 4337 N N . VAL B 1 270 ? 18.156 -18.906 -18.781 1 94 270 VAL B N 1
ATOM 4338 C CA . VAL B 1 270 ? 19.578 -18.688 -18.547 1 94 270 VAL B CA 1
ATOM 4339 C C . VAL B 1 270 ? 20.328 -18.672 -19.875 1 94 270 VAL B C 1
ATOM 4341 O O . VAL B 1 270 ? 21.156 -17.781 -20.125 1 94 270 VAL B O 1
ATOM 4344 N N . GLU B 1 271 ? 20 -19.547 -20.75 1 92.31 271 GLU B N 1
ATOM 4345 C CA . GLU B 1 271 ? 20.672 -19.672 -22.031 1 92.31 271 GLU B CA 1
ATOM 4346 C C . GLU B 1 271 ? 20.375 -18.453 -22.922 1 92.31 271 GLU B C 1
ATOM 4348 O O . GLU B 1 271 ? 21.266 -17.953 -23.609 1 92.31 271 GLU B O 1
ATOM 4353 N N . SER B 1 272 ? 19.219 -18.016 -22.906 1 91.88 272 SER B N 1
ATOM 4354 C CA . SER B 1 272 ? 18.812 -16.906 -23.75 1 91.88 272 SER B CA 1
ATOM 4355 C C . SER B 1 272 ? 19.078 -15.57 -23.062 1 91.88 272 SER B C 1
ATOM 4357 O O . SER B 1 272 ? 18.812 -14.508 -23.641 1 91.88 272 SER B O 1
ATOM 4359 N N . ASN B 1 273 ? 19.547 -15.602 -21.891 1 93 273 ASN B N 1
ATOM 4360 C CA . ASN B 1 273 ? 19.734 -14.414 -21.078 1 93 273 ASN B CA 1
ATOM 4361 C C . ASN B 1 273 ? 18.453 -13.602 -20.969 1 93 273 ASN B C 1
ATOM 4363 O O . ASN B 1 273 ? 18.469 -12.383 -21.156 1 93 273 ASN B O 1
ATOM 4367 N N . GLY B 1 274 ? 17.406 -14.344 -20.703 1 95.19 274 GLY B N 1
ATOM 4368 C CA . GLY B 1 274 ? 16.109 -13.727 -20.547 1 95.19 274 GLY B CA 1
ATOM 4369 C C . GLY B 1 274 ? 15.594 -13.758 -19.109 1 95.19 274 GLY B C 1
ATOM 4370 O O . GLY B 1 274 ? 16.188 -14.406 -18.25 1 95.19 274 GLY B O 1
ATOM 4371 N N . GLY B 1 275 ? 14.586 -12.945 -18.844 1 95.94 275 GLY B N 1
ATOM 4372 C CA . GLY B 1 275 ? 13.859 -12.938 -17.578 1 95.94 275 GLY B CA 1
ATOM 4373 C C . GLY B 1 275 ? 12.367 -13.094 -17.766 1 95.94 275 GLY B C 1
ATOM 4374 O O . GLY B 1 275 ? 11.844 -12.945 -18.859 1 95.94 275 GLY B O 1
ATOM 4375 N N . LEU B 1 276 ? 11.711 -13.508 -16.766 1 96.75 276 LEU B N 1
ATOM 4376 C CA . LEU B 1 276 ? 10.273 -13.727 -16.781 1 96.75 276 LEU B CA 1
ATOM 4377 C C . LEU B 1 276 ? 9.609 -13.047 -15.578 1 96.75 276 LEU B C 1
ATOM 4379 O O . LEU B 1 276 ? 9.984 -13.289 -14.43 1 96.75 276 LEU B O 1
ATOM 4383 N N . SER B 1 277 ? 8.641 -12.164 -15.844 1 96.44 277 SER B N 1
ATOM 4384 C CA . SER B 1 277 ? 7.926 -11.477 -14.773 1 96.44 277 SER B CA 1
ATOM 4385 C C . SER B 1 277 ? 6.973 -12.414 -14.047 1 96.44 277 SER B C 1
ATOM 4387 O O . SER B 1 277 ? 6.461 -13.367 -14.641 1 96.44 277 SER B O 1
ATOM 4389 N N . ALA B 1 278 ? 6.754 -12.164 -12.758 1 97.12 278 ALA B N 1
ATOM 4390 C CA . ALA B 1 278 ? 5.805 -12.953 -11.977 1 97.12 278 ALA B CA 1
ATOM 4391 C C . ALA B 1 278 ? 4.387 -12.805 -12.516 1 97.12 278 ALA B C 1
ATOM 4393 O O . ALA B 1 278 ? 3.582 -13.734 -12.43 1 97.12 278 ALA B O 1
ATOM 4394 N N . GLU B 1 279 ? 4.062 -11.672 -13.086 1 97 279 GLU B N 1
ATOM 4395 C CA . GLU B 1 279 ? 2.709 -11.32 -13.508 1 97 279 GLU B CA 1
ATOM 4396 C C . GLU B 1 279 ? 2.25 -12.188 -14.672 1 97 279 GLU B C 1
ATOM 4398 O O . GLU B 1 279 ? 1.072 -12.539 -14.773 1 97 279 GLU B O 1
ATOM 4403 N N . VAL B 1 280 ? 3.195 -12.578 -15.539 1 96.56 280 VAL B N 1
ATOM 4404 C CA . VAL B 1 280 ? 2.805 -13.352 -16.719 1 96.56 280 VAL B CA 1
ATOM 4405 C C . VAL B 1 280 ? 2.453 -14.781 -16.297 1 96.56 280 VAL B C 1
ATOM 4407 O O . VAL B 1 280 ? 1.826 -15.516 -17.062 1 96.56 280 VAL B O 1
ATOM 4410 N N . CYS B 1 281 ? 2.814 -15.148 -15.094 1 96.69 281 CYS B N 1
ATOM 4411 C CA . CYS B 1 281 ? 2.574 -16.5 -14.617 1 96.69 281 CYS B CA 1
ATOM 4412 C C . CYS B 1 281 ? 1.295 -16.578 -13.789 1 96.69 281 CYS B C 1
ATOM 4414 O O . CYS B 1 281 ? 0.801 -17.656 -13.492 1 96.69 281 CYS B O 1
ATOM 4416 N N . ALA B 1 282 ? 0.766 -15.422 -13.398 1 96.25 282 ALA B N 1
ATOM 4417 C CA . ALA B 1 282 ? -0.207 -15.289 -12.32 1 96.25 282 ALA B CA 1
ATOM 4418 C C . ALA B 1 282 ? -1.466 -16.094 -12.609 1 96.25 282 ALA B C 1
ATOM 4420 O O . ALA B 1 282 ? -2.113 -16.609 -11.688 1 96.25 282 ALA B O 1
ATOM 4421 N N . LEU B 1 283 ? -1.815 -16.344 -13.906 1 94.81 283 LEU B N 1
ATOM 4422 C CA . LEU B 1 283 ? -3.084 -16.969 -14.258 1 94.81 283 LEU B CA 1
ATOM 4423 C C . LEU B 1 283 ? -2.902 -18.469 -14.492 1 94.81 283 LEU B C 1
ATOM 4425 O O . LEU B 1 283 ? -3.855 -19.172 -14.844 1 94.81 283 LEU B O 1
ATOM 4429 N N . ALA B 1 284 ? -1.685 -18.984 -14.305 1 95.31 284 ALA B N 1
ATOM 4430 C CA . ALA B 1 284 ? -1.452 -20.422 -14.484 1 95.31 284 ALA B CA 1
ATOM 4431 C C . ALA B 1 284 ? -2.338 -21.234 -13.555 1 95.31 284 ALA B C 1
ATOM 4433 O O . ALA B 1 284 ? -2.535 -20.875 -12.398 1 95.31 284 ALA B O 1
ATOM 4434 N N . PRO B 1 285 ? -2.859 -22.328 -13.969 1 92.62 285 PRO B N 1
ATOM 4435 C CA . PRO B 1 285 ? -3.84 -23.078 -13.195 1 92.62 285 PRO B CA 1
ATOM 4436 C C . PRO B 1 285 ? -3.191 -23.969 -12.125 1 92.62 285 PRO B C 1
ATOM 4438 O O . PRO B 1 285 ? -3.84 -24.328 -11.141 1 92.62 285 PRO B O 1
ATOM 4441 N N . GLN B 1 286 ? -1.962 -24.406 -12.43 1 95.12 286 GLN B N 1
ATOM 4442 C CA . GLN B 1 286 ? -1.297 -25.328 -11.508 1 95.12 286 GLN B CA 1
ATOM 4443 C C . GLN B 1 286 ? 0.099 -24.828 -11.148 1 95.12 286 GLN B C 1
ATOM 4445 O O . GLN B 1 286 ? 0.814 -24.297 -12 1 95.12 286 GLN B O 1
ATOM 4450 N N . TRP B 1 287 ? 0.416 -25 -9.922 1 97.56 287 TRP B N 1
ATOM 4451 C CA . TRP B 1 287 ? 1.68 -24.516 -9.383 1 97.56 287 TRP B CA 1
ATOM 4452 C C . TRP B 1 287 ? 2.363 -25.578 -8.531 1 97.56 287 TRP B C 1
ATOM 4454 O O . TRP B 1 287 ? 1.73 -26.547 -8.125 1 97.56 287 TRP B O 1
ATOM 4464 N N . HIS B 1 288 ? 3.633 -25.453 -8.336 1 97.56 288 HIS B N 1
ATOM 4465 C CA . HIS B 1 288 ? 4.402 -26.328 -7.461 1 97.56 288 HIS B CA 1
ATOM 4466 C C . HIS B 1 288 ? 5.629 -25.609 -6.902 1 97.56 288 HIS B C 1
ATOM 4468 O O . HIS B 1 288 ? 6.02 -24.547 -7.406 1 97.56 288 HIS B O 1
ATOM 4474 N N . ALA B 1 289 ? 6.125 -26.156 -5.82 1 98.06 289 ALA B N 1
ATOM 4475 C CA . ALA B 1 289 ? 7.32 -25.641 -5.168 1 98.06 289 ALA B CA 1
ATOM 4476 C C . ALA B 1 289 ? 8.586 -26.25 -5.766 1 98.06 289 ALA B C 1
ATOM 4478 O O . ALA B 1 289 ? 8.648 -27.453 -5.988 1 98.06 289 ALA B O 1
ATOM 4479 N N . ILE B 1 290 ? 9.547 -25.406 -6.094 1 97.69 290 ILE B N 1
ATOM 4480 C CA . ILE B 1 290 ? 10.859 -25.844 -6.566 1 97.69 290 ILE B CA 1
ATOM 4481 C C . ILE B 1 290 ? 11.938 -25.406 -5.582 1 97.69 290 ILE B C 1
ATOM 4483 O O . ILE B 1 290 ? 12.078 -24.219 -5.305 1 97.69 290 ILE B O 1
ATOM 4487 N N . GLY B 1 291 ? 12.695 -26.203 -4.98 1 91.81 291 GLY B N 1
ATOM 4488 C CA . GLY B 1 291 ? 13.766 -25.891 -4.047 1 91.81 291 GLY B CA 1
ATOM 4489 C C . GLY B 1 291 ? 14.531 -27.125 -3.584 1 91.81 291 GLY B C 1
ATOM 4490 O O . GLY B 1 291 ? 14.117 -28.25 -3.85 1 91.81 291 GLY B O 1
#

Radius of gyration: 32.09 Å; Cα contacts (8 Å, |Δi|>4): 963; chains: 2; bounding box: 73×83×91 Å

Foldseek 3Di:
DPDPVNCVVVVVVCVVVPQWDDPDPPDIDGDPVVVVVCVVVCVVCCVVVVDDQLVVVCVVVVHDADLEDEQVVVCVSRVHPDSDDDPVVVVVCVVVNHHYDNFDKKKKAAPFWKWWAFQVGDIGTCVVVCVVPVIDIDTPVPLLRTAAIGTDDDAQAAEEEEQDPLLQVQADDDHNYMYMYDHPVSLVSVLSHLNRYDPNHAYAYQWKFAPVVLVSQVVSCVSNVHDRKHKAFPPCVVLCVVAWAADDPDDADDPVSHDPQVCVVCVVCNVVNTMGGSNSRSNRPGIDMTD/DPDPVNCVVVVVVCVVVVQWDDPDPPDIDGDPVVVVVCVVVVVVVCVVVVDDQLVRVCVVVVHDADLEDEQVVVCVSRVHPDSDDDPVVVVVCVVVNHHYDNFDKKKKAAPFWKWWAFQVRDIGTCVVVCVVPVIDIDTPVRLLRTAAIGTDDDAQAAEEEEQDPLLQVQADDDHNYMYMYDHPVSLVSVLSHLNRYDPNHAYAYQWKFAPVVLVSQVVSCVSNVHDRKHKAFPPCVVLCVVAWAADDPDDADDPVSHDPQVCVVCVVCNVVNTMGGSNSRSNRPGIDMTD

Sequence (582 aa):
MVRARQWQPLLGLLKDNQLLLALGNHHYELTPAGRRYLTRELTLAEIATAPPTPEEWLHGQGWQLAEQVNERVLAALYRKSEVSFSPNEQIDFEDKGIRLCADQLLRLRAPQPFSLFFSGGTLLDAAPWLQALGEVALPERNLAGLGKILWGEGELLRVITTDSVGAFAELVLPAGTLLVWAPAPAQQALQQVIAALPPQVQWSHLTSLDPSGVDRVLTLAQRLGRPASWWLPTSLAPIMAAYALPLTDSRPWEPSRIPKSLLAVCSGLVESNGGLSAEVCALAPQWHAIGMVRARQWQPLLGLLKDNQLLLALGNHHYELTPAGRRYLTRELTLAEIATAPPTPEEWLHGQGWQLAEQVNERVLAALYRKSEVSFSPNEQIDFEDKGIRLCADQLLRLRAPQPFSLFFSGGTLLDAAPWLQALGEVALPERNLAGLGKILWGEGELLRVITTDSVGAFAELVLPAGTLLVWAPAPAQQALQQVIAALPPQVQWSHLTSLDPSGVDRVLTLAQRLGRPASWWLPTSLAPIMAAYALPLTDSRPWEPSRIPKSLLAVCSGLVESNGGLSAEVCALAPQWHAIG

pLDDT: mean 88.86, std 13.23, range [23.61, 98.88]

Organism: Aeromonas hydrophila subsp. hydrophila (strain ATCC 7966 / DSM 30187 / BCRC 13018 / CCUG 14551 / JCM 1027 / KCTC 2358 / NCIMB 9240 / NCTC 8049) (NCBI:txid380703)

Nearest PDB structures (foldseek):
  8b7f-assembly1_B  TM=5.437E-01  e=1.227E-04  Corynebacterium glutamicum ATCC 13032
  3tqn-assembly2_B  TM=5.184E-01  e=4.932E+00  Coxiella burnetii
  2du9-assembly1_A  TM=4.971E-01  e=4.932E+00  Corynebacterium glutamicum ATCC 13032
  2ek5-assembly1_B  TM=4.525E-01  e=5.567E+00  Corynebacterium glutamicum ATCC 13032
  7phf-assembly2_D  TM=1.863E-01  e=5.570E-01  Streptomyces peucetius

Secondary structure (DSSP, 8-state):
---GGGGHHHHHHHHHTT-EEEEETTEEEE-HHHHHHHHHHHHHHHHHSS---HHHHHHHHT----SEEEHHHHHHHTT-SSS---HHHHHHHHHTT-EEE---EEEEE-SS-EEEEETTS-EEE-HHHHHHHS-EEEEGGGGGGEEEEEESSS---EEEEES-HHHHHHPPPPTTEEEEE--TT-HHHHHHHHHTS-TTSEEEEE--BSHHHHHHHHHHHHHHTS---EEEETTHHHHHHHH-EE--SSPPP-GGGS-HHHHHHHHHHHHHTEEB-SGGGTT-S-EEEE-/---GGGHHHHHHHHHHTT-EEEEETTEEEE-HHHHHHHHHHHHHHHHHSS---HHHHHHHHT----SEEEHHHHHHHTT-SSS---HHHHHHHHHTT-EEE---EEEEE-SS-EEEEETTS-EEE-HHHHHHHS-EEEEGGGGGGEEEEEESSS---EEEEES-HHHHHHPPPPTTEEEEE--TT-HHHHHHHHHTS-TTSEEEEE--BSHHHHHHHHHHHHHHTS---EEEETTHHHHHHHH-EE--SSPPP-GGGS-HHHHHHHHHHHHHTEEB-SGGGTT-S-EEEE-